Protein AF-A0A3D9V6S2-F1 (afdb_monomer)

Mean predicted aligned error: 14.48 Å

Radius of gyration: 25.33 Å; Cα contacts (8 Å, |Δi|>4): 480; chains: 1; bounding box: 61×70×67 Å

Structure (mmCIF, N/CA/C/O backbone):
data_AF-A0A3D9V6S2-F1
#
_entry.id   AF-A0A3D9V6S2-F1
#
loop_
_atom_site.group_PDB
_atom_site.id
_atom_site.type_symbol
_atom_site.label_atom_id
_atom_site.label_alt_id
_atom_site.label_comp_id
_atom_site.label_asym_id
_atom_site.label_entity_id
_atom_site.label_seq_id
_atom_site.pdbx_PDB_ins_code
_atom_site.Cartn_x
_atom_site.Cartn_y
_atom_site.Cartn_z
_atom_site.occupancy
_atom_site.B_iso_or_equiv
_atom_site.auth_seq_id
_atom_site.auth_comp_id
_atom_site.auth_asym_id
_atom_site.auth_atom_id
_atom_site.pdbx_PDB_model_num
ATOM 1 N N . MET A 1 1 ? 20.351 48.667 -25.498 1.00 40.91 1 MET A N 1
ATOM 2 C CA . MET A 1 1 ? 19.514 48.062 -24.443 1.00 40.91 1 MET A CA 1
ATOM 3 C C . MET A 1 1 ? 19.166 46.664 -24.910 1.00 40.91 1 MET A C 1
ATOM 5 O O . MET A 1 1 ? 18.334 46.510 -25.791 1.00 40.91 1 MET A O 1
ATOM 9 N N . THR A 1 2 ? 19.929 45.681 -24.447 1.00 40.50 2 THR A N 1
ATOM 10 C CA . THR A 1 2 ? 19.782 44.265 -24.793 1.00 40.50 2 THR A CA 1
ATOM 11 C C . THR A 1 2 ? 18.628 43.672 -23.998 1.00 40.50 2 THR A C 1
ATOM 13 O O . THR A 1 2 ? 18.647 43.686 -22.770 1.00 40.50 2 THR A O 1
ATOM 16 N N . THR A 1 3 ? 17.615 43.191 -24.709 1.00 39.09 3 THR A N 1
ATOM 17 C CA . THR A 1 3 ? 16.523 42.368 -24.186 1.00 39.09 3 THR A CA 1
ATOM 18 C C . THR A 1 3 ? 17.117 41.155 -23.460 1.00 39.09 3 THR A C 1
ATOM 20 O O . THR A 1 3 ? 18.031 40.538 -24.016 1.00 39.09 3 THR A O 1
ATOM 23 N N . PRO A 1 4 ? 16.661 40.793 -22.248 1.00 47.88 4 PRO A N 1
ATOM 24 C CA . PRO A 1 4 ? 17.108 39.553 -21.636 1.00 47.88 4 PRO A CA 1
ATOM 25 C C . PRO A 1 4 ? 16.594 38.391 -22.490 1.00 47.88 4 PRO A C 1
ATOM 27 O O . PRO A 1 4 ? 15.415 38.348 -22.848 1.00 47.88 4 PRO A O 1
ATOM 30 N N . LEU A 1 5 ? 17.503 37.488 -22.862 1.00 42.12 5 LEU A N 1
ATOM 31 C CA . LEU A 1 5 ? 17.148 36.191 -23.432 1.00 42.12 5 LEU A CA 1
ATOM 32 C C . LEU A 1 5 ? 16.149 35.505 -22.486 1.00 42.12 5 LEU A C 1
ATOM 34 O O . LEU A 1 5 ? 16.312 35.632 -21.268 1.00 42.12 5 LEU A O 1
ATOM 38 N N . PRO A 1 6 ? 15.125 34.805 -23.007 1.00 45.59 6 PRO A N 1
ATOM 39 C CA . PRO A 1 6 ? 14.277 33.985 -22.161 1.00 45.59 6 PRO A CA 1
ATOM 40 C C . PRO A 1 6 ? 15.172 33.001 -21.417 1.00 45.59 6 PRO A C 1
ATOM 42 O O . PRO A 1 6 ? 16.062 32.395 -22.019 1.00 45.59 6 PRO A O 1
ATOM 45 N N . ASP A 1 7 ? 14.941 32.905 -20.111 1.00 45.69 7 ASP A N 1
ATOM 46 C CA . ASP A 1 7 ? 15.487 31.867 -19.251 1.00 45.69 7 ASP A CA 1
ATOM 47 C C . ASP A 1 7 ? 15.343 30.548 -20.017 1.00 45.69 7 ASP A C 1
ATOM 49 O O . ASP A 1 7 ? 14.224 30.148 -20.359 1.00 45.69 7 ASP A O 1
ATOM 53 N N . LEU A 1 8 ? 16.469 29.962 -20.437 1.00 46.97 8 LEU A N 1
ATOM 54 C CA . LEU A 1 8 ? 16.479 28.655 -21.076 1.00 46.97 8 LEU A CA 1
ATOM 55 C C . LEU A 1 8 ? 15.864 27.737 -20.035 1.00 46.97 8 LEU A C 1
ATOM 57 O O . LEU A 1 8 ? 16.556 27.361 -19.093 1.00 46.97 8 LEU A O 1
ATOM 61 N N . ALA A 1 9 ? 14.565 27.445 -20.173 1.00 42.69 9 ALA A N 1
ATOM 62 C CA . ALA A 1 9 ? 13.876 26.441 -19.389 1.00 42.69 9 ALA A CA 1
ATOM 63 C C . ALA A 1 9 ? 14.806 25.239 -19.393 1.00 42.69 9 ALA A C 1
ATOM 65 O O . ALA A 1 9 ? 15.016 24.651 -20.456 1.00 42.69 9 ALA A O 1
ATOM 66 N N . ILE A 1 10 ? 15.469 24.996 -18.257 1.00 46.56 10 ILE A N 1
ATOM 67 C CA . ILE A 1 10 ? 16.498 23.972 -18.138 1.00 46.56 10 ILE A CA 1
ATOM 68 C C . ILE A 1 10 ? 15.832 22.721 -18.674 1.00 46.56 10 ILE A C 1
ATOM 70 O O . ILE A 1 10 ? 14.846 22.263 -18.090 1.00 46.56 10 ILE A O 1
ATOM 74 N N . ALA A 1 11 ? 16.282 22.262 -19.845 1.00 55.03 11 ALA A N 1
ATOM 75 C CA . ALA A 1 11 ? 15.719 21.095 -20.487 1.00 55.03 11 ALA A CA 1
ATOM 76 C C . ALA A 1 11 ? 15.867 19.982 -19.460 1.00 55.03 11 ALA A C 1
ATOM 78 O O . ALA A 1 11 ? 16.988 19.577 -19.140 1.00 55.03 11 ALA A O 1
ATOM 79 N N . ARG A 1 12 ? 14.750 19.594 -18.835 1.00 60.31 12 ARG A N 1
ATOM 80 C CA . ARG A 1 12 ? 14.787 18.556 -17.817 1.00 60.31 12 ARG A CA 1
ATOM 81 C C . ARG A 1 12 ? 15.358 17.318 -18.501 1.00 60.31 12 ARG A C 1
ATOM 83 O O . ARG A 1 12 ? 14.931 17.019 -19.621 1.00 60.31 12 ARG A O 1
ATOM 90 N N . PRO A 1 13 ? 16.351 16.650 -17.892 1.00 69.75 13 PRO A N 1
ATOM 91 C CA . PRO A 1 13 ? 16.865 15.417 -18.458 1.00 69.75 13 PRO A CA 1
ATOM 92 C C . PRO A 1 13 ? 15.691 14.462 -18.686 1.00 69.75 13 PRO A C 1
ATOM 94 O O . PRO A 1 13 ? 14.754 14.428 -17.886 1.00 69.75 13 PRO A O 1
ATOM 97 N N . ALA A 1 14 ? 15.722 13.743 -19.808 1.00 79.12 14 ALA A N 1
ATOM 98 C CA . ALA A 1 14 ? 14.671 12.790 -20.134 1.00 79.12 14 ALA A CA 1
ATOM 99 C C . ALA A 1 14 ? 14.532 11.765 -18.993 1.00 79.12 14 ALA A C 1
ATOM 101 O O . ALA A 1 14 ? 15.560 11.316 -18.468 1.00 79.12 14 ALA A O 1
ATOM 102 N N . PRO A 1 15 ? 13.299 11.402 -18.600 1.00 88.62 15 PRO A N 1
ATOM 103 C CA . PRO A 1 15 ? 13.088 10.466 -17.510 1.00 88.62 15 PRO A CA 1
ATOM 104 C C . PRO A 1 15 ? 13.639 9.087 -17.871 1.00 88.62 15 PRO A C 1
ATOM 106 O O . PRO A 1 15 ? 13.583 8.648 -19.023 1.00 88.62 15 PRO A O 1
ATOM 109 N N . VAL A 1 16 ? 14.140 8.371 -16.870 1.00 94.38 16 VAL A N 1
ATOM 110 C CA . VAL A 1 16 ? 14.474 6.955 -17.010 1.00 94.38 16 VAL A CA 1
ATOM 111 C C . VAL A 1 16 ? 13.179 6.154 -16.901 1.00 94.38 16 VAL A C 1
ATOM 113 O O . VAL A 1 16 ? 12.578 6.087 -15.835 1.00 94.38 16 VAL A O 1
ATOM 116 N N . LEU A 1 17 ? 12.740 5.553 -18.006 1.00 95.62 17 LEU A N 1
ATOM 117 C CA . LEU A 1 17 ? 11.491 4.792 -18.088 1.00 95.62 17 LEU A CA 1
ATOM 118 C C . LEU A 1 17 ? 11.787 3.296 -18.209 1.00 95.62 17 LEU A C 1
ATOM 120 O O . LEU A 1 17 ? 12.548 2.889 -19.091 1.00 95.62 17 LEU A O 1
ATOM 124 N N . ARG A 1 18 ? 11.218 2.475 -17.319 1.00 95.50 18 ARG A N 1
ATOM 125 C CA . ARG A 1 18 ? 11.476 1.024 -17.276 1.00 95.50 18 ARG A CA 1
ATOM 126 C C . ARG A 1 18 ? 10.226 0.226 -16.922 1.00 95.50 18 ARG A C 1
ATOM 128 O O . ARG A 1 18 ? 9.249 0.770 -16.404 1.00 95.50 18 ARG A O 1
ATOM 135 N N . VAL A 1 19 ? 10.293 -1.076 -17.183 1.00 96.25 19 VAL A N 1
ATOM 136 C CA . VAL A 1 19 ? 9.411 -2.077 -16.577 1.00 96.25 19 VAL A CA 1
ATOM 137 C C . VAL A 1 19 ? 10.262 -2.963 -15.674 1.00 96.25 19 VAL A C 1
ATOM 139 O O . VAL A 1 19 ? 11.372 -3.332 -16.057 1.00 96.25 19 VAL A O 1
ATOM 142 N N . ALA A 1 20 ? 9.771 -3.263 -14.476 1.00 96.12 20 ALA A N 1
ATOM 143 C CA . ALA A 1 20 ? 10.413 -4.190 -13.552 1.00 96.12 20 ALA A CA 1
ATOM 144 C C . ALA A 1 20 ? 9.697 -5.542 -13.533 1.00 96.12 20 ALA A C 1
ATOM 146 O O . ALA A 1 20 ? 8.494 -5.626 -13.782 1.00 96.12 20 ALA A O 1
ATOM 147 N N . GLU A 1 21 ? 10.446 -6.585 -13.177 1.00 96.75 21 GLU A N 1
ATOM 148 C CA . GLU A 1 21 ? 9.884 -7.889 -12.826 1.00 96.75 21 GLU A CA 1
ATOM 149 C C . GLU A 1 21 ? 8.845 -7.748 -11.694 1.00 96.75 21 GLU A C 1
ATOM 151 O O . GLU A 1 21 ? 9.027 -6.904 -10.804 1.00 96.75 21 GLU A O 1
ATOM 156 N N . PRO A 1 22 ? 7.767 -8.559 -11.693 1.00 97.62 22 PRO A N 1
ATOM 157 C CA . PRO A 1 22 ? 6.805 -8.576 -10.595 1.00 97.62 22 PRO A CA 1
ATOM 158 C C . PRO A 1 22 ? 7.530 -8.861 -9.280 1.00 97.62 22 PRO A C 1
ATOM 160 O O . PRO A 1 22 ? 8.434 -9.691 -9.238 1.00 97.62 22 PRO A O 1
ATOM 163 N N . SER A 1 23 ? 7.136 -8.196 -8.195 1.00 98.19 23 SER A N 1
ATOM 164 C CA . SER A 1 23 ? 7.831 -8.301 -6.909 1.00 98.19 23 SER A CA 1
ATOM 165 C C . SER A 1 23 ? 6.855 -8.401 -5.739 1.00 98.19 23 SER A C 1
ATOM 167 O O . SER A 1 23 ? 5.955 -7.567 -5.594 1.00 98.19 23 SER A O 1
ATOM 169 N N . LEU A 1 24 ? 7.064 -9.377 -4.851 1.00 98.69 24 LEU A N 1
ATOM 170 C CA . LEU A 1 24 ? 6.327 -9.507 -3.592 1.00 98.69 24 LEU A CA 1
ATOM 171 C C . LEU A 1 24 ? 6.579 -8.326 -2.647 1.00 98.69 24 LEU A C 1
ATOM 173 O O . LEU A 1 24 ? 5.669 -7.947 -1.912 1.00 98.69 24 LEU A O 1
ATOM 177 N N . ALA A 1 25 ? 7.749 -7.680 -2.731 1.00 97.62 25 ALA A N 1
ATOM 178 C CA . ALA A 1 25 ? 8.066 -6.467 -1.971 1.00 97.62 25 ALA A CA 1
ATOM 179 C C . ALA A 1 25 ? 7.096 -5.308 -2.262 1.00 97.62 25 ALA A C 1
ATOM 181 O O . ALA A 1 25 ? 6.778 -4.527 -1.370 1.00 97.62 25 ALA A O 1
ATOM 182 N N . ALA A 1 26 ? 6.586 -5.223 -3.495 1.00 97.12 26 ALA A N 1
ATOM 183 C CA . ALA A 1 26 ? 5.559 -4.256 -3.871 1.00 97.12 26 ALA A CA 1
ATOM 184 C C . ALA A 1 26 ? 4.141 -4.826 -3.720 1.00 97.12 26 ALA A C 1
ATOM 186 O O . ALA A 1 26 ? 3.222 -4.116 -3.307 1.00 97.12 26 ALA A O 1
ATOM 187 N N . THR A 1 27 ? 3.963 -6.106 -4.053 1.00 97.94 27 THR A N 1
ATOM 188 C CA . THR A 1 27 ? 2.650 -6.755 -4.145 1.00 97.94 27 THR A CA 1
ATOM 189 C C . THR A 1 27 ? 2.031 -6.987 -2.769 1.00 97.94 27 THR A C 1
ATOM 191 O O . THR A 1 27 ? 0.911 -6.542 -2.544 1.00 97.94 27 THR A O 1
ATOM 194 N N . VAL A 1 28 ? 2.752 -7.600 -1.821 1.00 98.31 28 VAL A N 1
ATOM 195 C CA . VAL A 1 28 ? 2.214 -7.942 -0.488 1.00 98.31 28 VAL A CA 1
ATOM 196 C C . VAL A 1 28 ? 1.687 -6.705 0.259 1.00 98.31 28 VAL A C 1
ATOM 198 O O . VAL A 1 28 ? 0.538 -6.729 0.708 1.00 98.31 28 VAL A O 1
ATOM 201 N N . PRO A 1 29 ? 2.433 -5.586 0.349 1.00 97.69 29 PRO A N 1
ATOM 202 C CA . PRO A 1 29 ? 1.930 -4.395 1.033 1.00 97.69 29 PRO A CA 1
ATOM 203 C C . PRO A 1 29 ? 0.813 -3.686 0.258 1.00 97.69 29 PRO A C 1
ATOM 205 O O . PRO A 1 29 ? -0.051 -3.051 0.856 1.00 97.69 29 PRO A O 1
ATOM 208 N N . THR A 1 30 ? 0.792 -3.807 -1.073 1.00 96.62 30 THR A N 1
ATOM 209 C CA . THR A 1 30 ? -0.321 -3.293 -1.885 1.00 96.62 30 THR A CA 1
ATOM 210 C C . THR A 1 30 ? -1.589 -4.110 -1.646 1.00 96.62 30 THR A C 1
ATOM 212 O O . THR A 1 30 ? -2.670 -3.541 -1.541 1.00 96.62 30 THR A O 1
ATOM 215 N N . THR A 1 31 ? -1.486 -5.429 -1.481 1.00 96.44 31 THR A N 1
ATOM 216 C CA . THR A 1 31 ? -2.629 -6.258 -1.085 1.00 96.44 31 THR A CA 1
ATOM 217 C C . THR A 1 31 ? -3.107 -5.915 0.323 1.00 96.44 31 THR A C 1
ATOM 219 O O . THR A 1 31 ? -4.311 -5.795 0.523 1.00 96.44 31 THR A O 1
ATOM 222 N N . MET A 1 32 ? -2.197 -5.675 1.275 1.00 96.50 32 MET A N 1
ATOM 223 C CA . MET A 1 32 ? -2.548 -5.166 2.609 1.00 96.50 32 MET A CA 1
ATOM 224 C C . MET A 1 32 ? -3.365 -3.866 2.524 1.00 96.50 32 MET A C 1
ATOM 226 O O . MET A 1 32 ? -4.401 -3.763 3.180 1.00 96.50 32 MET A O 1
ATOM 230 N N . LEU A 1 33 ? -2.965 -2.934 1.650 1.00 94.00 33 LEU A N 1
ATOM 231 C CA . LEU A 1 33 ? -3.682 -1.676 1.406 1.00 94.00 33 LEU A CA 1
ATOM 232 C C . LEU A 1 33 ? -5.102 -1.919 0.889 1.00 94.00 33 LEU A C 1
ATOM 234 O O . LEU A 1 33 ? -6.058 -1.334 1.395 1.00 94.00 33 LEU A O 1
ATOM 238 N N . LEU A 1 34 ? -5.245 -2.791 -0.108 1.00 90.38 34 LEU A N 1
ATOM 239 C CA . LEU A 1 34 ? -6.541 -3.101 -0.713 1.00 90.38 34 LEU A CA 1
ATOM 240 C C . LEU A 1 34 ? -7.470 -3.834 0.260 1.00 90.38 34 LEU A C 1
ATOM 242 O O . LEU A 1 34 ? -8.650 -3.509 0.335 1.00 90.38 34 LEU A O 1
ATOM 246 N N . VAL A 1 35 ? -6.941 -4.775 1.042 1.00 89.88 35 VAL A N 1
ATOM 247 C CA . VAL A 1 35 ? -7.693 -5.456 2.104 1.00 89.88 35 VAL A CA 1
ATOM 248 C C . VAL A 1 35 ? -8.207 -4.454 3.129 1.00 89.88 35 VAL A C 1
ATOM 250 O O . VAL A 1 35 ? -9.363 -4.531 3.534 1.00 89.88 35 VAL A O 1
ATOM 253 N N . ASP A 1 36 ? -7.382 -3.489 3.533 1.00 87.38 36 ASP A N 1
ATOM 254 C CA . ASP A 1 36 ? -7.800 -2.490 4.511 1.00 87.38 36 ASP A CA 1
ATOM 255 C C . ASP A 1 36 ? -8.907 -1.576 3.962 1.00 87.38 36 ASP A C 1
ATOM 257 O O . ASP A 1 36 ? -9.883 -1.267 4.646 1.00 87.38 36 ASP A O 1
ATOM 261 N N . TYR A 1 37 ? -8.817 -1.212 2.682 1.00 85.88 37 TYR A N 1
ATOM 262 C CA . TYR A 1 37 ? -9.889 -0.499 1.992 1.00 85.88 37 TYR A CA 1
ATOM 263 C C . TYR A 1 37 ? -11.183 -1.322 1.908 1.00 85.88 37 TYR A C 1
ATOM 265 O O . TYR A 1 37 ? -12.259 -0.770 2.148 1.00 85.88 37 TYR A O 1
ATOM 273 N N . ALA A 1 38 ? -11.101 -2.626 1.629 1.00 82.69 38 ALA A N 1
ATOM 274 C CA . ALA A 1 38 ? -12.259 -3.523 1.629 1.00 82.69 38 ALA A CA 1
ATOM 275 C C . ALA A 1 38 ? -12.914 -3.622 3.020 1.00 82.69 38 ALA A C 1
ATOM 277 O O . ALA A 1 38 ? -14.133 -3.498 3.145 1.00 82.69 38 ALA A O 1
ATOM 278 N N . LEU A 1 39 ? -12.114 -3.750 4.087 1.00 80.94 39 LEU A N 1
ATOM 279 C CA . LEU A 1 39 ? -12.594 -3.711 5.478 1.00 80.94 39 LEU A CA 1
ATOM 280 C C . LEU A 1 39 ? -13.265 -2.368 5.821 1.00 80.94 39 LEU A C 1
ATOM 282 O O . LEU A 1 39 ? -14.202 -2.323 6.617 1.00 80.94 39 LEU A O 1
ATOM 286 N N . GLY A 1 40 ? -12.815 -1.280 5.192 1.00 76.88 40 GLY A N 1
ATOM 287 C CA . GLY A 1 40 ? -13.422 0.050 5.253 1.00 76.88 40 GLY A CA 1
ATOM 288 C C . GLY A 1 40 ? -14.653 0.250 4.358 1.00 76.88 40 GLY A C 1
ATOM 289 O O . GLY A 1 40 ? -15.128 1.381 4.252 1.00 76.88 40 GLY A O 1
ATOM 290 N N . LEU A 1 41 ? -15.170 -0.810 3.721 1.00 74.12 41 LEU A N 1
ATOM 291 C CA . LEU A 1 41 ? -16.309 -0.789 2.790 1.00 74.12 41 LEU A CA 1
ATOM 292 C C . LEU A 1 41 ? -16.089 0.103 1.555 1.00 74.12 41 LEU A C 1
ATOM 294 O O . LEU A 1 41 ? -17.039 0.647 0.984 1.00 74.12 41 LEU A O 1
ATOM 298 N N . MET A 1 42 ? -14.835 0.266 1.136 1.00 72.38 42 MET A N 1
ATOM 299 C CA . MET A 1 42 ? -14.496 0.956 -0.106 1.00 72.38 42 MET A CA 1
ATOM 300 C C . MET A 1 42 ? -14.687 0.021 -1.305 1.00 72.38 42 MET A C 1
ATOM 302 O O . MET A 1 42 ? -14.511 -1.191 -1.207 1.00 72.38 42 MET A O 1
ATOM 306 N N . ALA A 1 43 ? -15.018 0.588 -2.467 1.00 72.00 43 ALA A N 1
ATOM 307 C CA . ALA A 1 43 ? -15.193 -0.190 -3.690 1.00 72.00 43 ALA A CA 1
ATOM 308 C C . ALA A 1 43 ? -13.870 -0.830 -4.135 1.00 72.00 43 ALA A C 1
ATOM 310 O O . ALA A 1 43 ? -12.876 -0.125 -4.321 1.00 72.00 43 ALA A O 1
ATOM 311 N N . MET A 1 44 ? -13.883 -2.149 -4.340 1.00 78.69 44 MET A N 1
ATOM 312 C CA . MET A 1 44 ? -12.697 -2.925 -4.698 1.00 78.69 44 MET A CA 1
ATOM 313 C C . MET A 1 44 ? -12.520 -3.130 -6.200 1.00 78.69 44 MET A C 1
ATOM 315 O O . MET A 1 44 ? -13.515 -3.256 -6.917 1.00 78.69 44 MET A O 1
ATOM 319 N N . PRO A 1 45 ? -11.265 -3.191 -6.696 1.00 73.25 45 PRO A N 1
ATOM 320 C CA . PRO A 1 45 ? -11.015 -3.443 -8.112 1.00 73.25 45 PRO A CA 1
ATOM 321 C C . PRO A 1 45 ? -11.449 -4.841 -8.555 1.00 73.25 45 PRO A C 1
ATOM 323 O O . PRO A 1 45 ? -11.801 -5.025 -9.720 1.00 73.25 45 PRO A O 1
ATOM 326 N N . THR A 1 46 ? -11.416 -5.816 -7.640 1.00 76.38 46 THR A N 1
ATOM 327 C CA . THR A 1 46 ? -11.829 -7.196 -7.902 1.00 76.38 46 THR A CA 1
ATOM 328 C C . THR A 1 46 ? -12.640 -7.762 -6.724 1.00 76.38 46 THR A C 1
ATOM 330 O O . THR A 1 46 ? -12.413 -7.367 -5.574 1.00 76.38 46 THR A O 1
ATOM 333 N N . PRO A 1 47 ? -13.607 -8.666 -6.976 1.00 77.25 47 PRO A N 1
ATOM 334 C CA . PRO A 1 47 ? -14.443 -9.253 -5.926 1.00 77.25 47 PRO A CA 1
ATOM 335 C C . PRO A 1 47 ? -13.666 -10.173 -4.973 1.00 77.25 47 PRO A C 1
ATOM 337 O O . PRO A 1 47 ? -14.071 -10.354 -3.829 1.00 77.25 47 PRO A O 1
ATOM 340 N N . GLU A 1 48 ? -12.540 -10.739 -5.403 1.00 84.62 48 GLU A N 1
ATOM 341 C CA . GLU A 1 48 ? -11.728 -11.644 -4.586 1.00 84.62 48 GLU A CA 1
ATOM 342 C C . GLU A 1 48 ? -11.089 -10.931 -3.392 1.00 84.62 48 GLU A C 1
ATOM 344 O O . GLU A 1 48 ? -10.961 -11.530 -2.330 1.00 84.62 48 GLU A O 1
ATOM 349 N N . LEU A 1 49 ? -10.730 -9.652 -3.534 1.00 83.25 49 LEU A N 1
ATOM 350 C CA . LEU A 1 49 ? -10.198 -8.844 -2.431 1.00 83.25 49 LEU A CA 1
ATOM 351 C C . LEU A 1 49 ? -11.267 -8.535 -1.380 1.00 83.25 49 LEU A C 1
ATOM 353 O O . LEU A 1 49 ? -10.980 -8.557 -0.184 1.00 83.25 49 LEU A O 1
ATOM 357 N N . GLN A 1 50 ? -12.506 -8.303 -1.822 1.00 83.44 50 GLN A N 1
ATOM 358 C CA . GLN A 1 50 ? -13.650 -8.165 -0.922 1.00 83.44 50 GLN A CA 1
ATOM 359 C C . GLN A 1 50 ? -13.899 -9.479 -0.171 1.00 83.44 50 GLN A C 1
ATOM 361 O O . GLN A 1 50 ? -14.015 -9.481 1.052 1.00 83.44 50 GLN A O 1
ATOM 366 N N . ALA A 1 51 ? -13.895 -10.6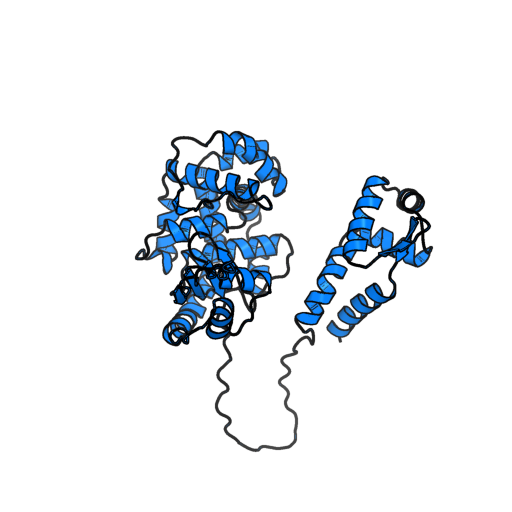04 -0.892 1.00 80.75 51 ALA A N 1
ATOM 367 C CA . ALA A 1 51 ? -14.043 -11.922 -0.289 1.00 80.75 51 ALA A CA 1
ATOM 368 C C . ALA A 1 51 ? -12.910 -12.223 0.706 1.00 80.75 51 ALA A C 1
ATOM 370 O O . ALA A 1 51 ? -13.187 -12.706 1.799 1.00 80.75 51 ALA A O 1
ATOM 371 N N . LEU A 1 52 ? -11.653 -11.904 0.378 1.00 88.31 52 LEU A N 1
ATOM 372 C CA . LEU A 1 52 ? -10.526 -12.047 1.302 1.00 88.31 52 LEU A CA 1
ATOM 373 C C . LEU A 1 52 ? -10.794 -11.288 2.606 1.00 88.31 52 LEU A C 1
ATOM 375 O O . LEU A 1 52 ? -10.709 -11.881 3.677 1.00 88.31 52 LEU A O 1
ATOM 379 N N . ALA A 1 53 ? -11.159 -10.007 2.520 1.00 86.50 53 ALA A N 1
ATOM 380 C CA . ALA A 1 53 ? -11.427 -9.177 3.691 1.00 86.50 53 ALA A CA 1
ATOM 381 C C . ALA A 1 53 ? -12.567 -9.727 4.568 1.00 86.50 53 ALA A C 1
ATOM 383 O O . ALA A 1 53 ? -12.447 -9.725 5.791 1.00 86.50 53 ALA A O 1
ATOM 384 N N . GLU A 1 54 ? -13.638 -10.245 3.961 1.00 84.56 54 GLU A N 1
ATOM 385 C CA . GLU A 1 54 ? -14.774 -10.854 4.672 1.00 84.56 54 GLU A CA 1
ATOM 386 C C . GLU A 1 54 ? -14.419 -12.165 5.387 1.00 84.56 54 GLU A C 1
ATOM 388 O O . GLU A 1 54 ? -15.032 -12.495 6.402 1.00 84.56 54 GLU A O 1
ATOM 393 N N . HIS A 1 55 ? -13.433 -12.908 4.876 1.00 87.38 55 HIS A N 1
ATOM 394 C CA . HIS A 1 55 ? -13.005 -14.191 5.439 1.00 87.38 55 HIS A CA 1
ATOM 395 C C . HIS A 1 55 ? -11.807 -14.073 6.392 1.00 87.38 55 HIS A C 1
ATOM 397 O O . HIS A 1 55 ? -11.433 -15.072 7.014 1.00 87.38 55 HIS A O 1
ATOM 403 N N . LEU A 1 56 ? -11.206 -12.886 6.541 1.00 85.12 56 LEU A N 1
ATOM 404 C CA . LEU A 1 56 ? -10.139 -12.689 7.518 1.00 85.12 56 LEU A CA 1
ATOM 405 C C . LEU A 1 56 ? -10.670 -12.915 8.945 1.00 85.12 56 LEU A C 1
ATOM 407 O O . LEU A 1 56 ? -11.700 -12.346 9.318 1.00 85.12 56 LEU A O 1
ATOM 411 N N . PRO A 1 57 ? -9.965 -13.698 9.786 1.00 87.44 57 PRO A N 1
ATOM 412 C CA . PRO A 1 57 ? -10.361 -13.883 11.174 1.00 87.44 57 PRO A CA 1
ATOM 413 C C . PRO A 1 57 ? -10.443 -12.542 11.911 1.00 87.44 57 PRO A C 1
ATOM 415 O O . PRO A 1 57 ? -9.486 -11.764 11.900 1.00 87.44 57 PRO A O 1
ATOM 418 N N . ALA A 1 58 ? -11.560 -12.297 12.602 1.00 85.25 58 ALA A N 1
ATOM 419 C CA . ALA A 1 58 ? -11.795 -11.044 13.326 1.00 85.25 58 ALA A CA 1
ATOM 420 C C . ALA A 1 58 ? -10.678 -10.721 14.336 1.00 85.25 58 ALA A C 1
ATOM 422 O O . ALA A 1 58 ? -10.284 -9.565 14.461 1.00 85.25 58 ALA A O 1
ATOM 423 N N . GLU A 1 59 ? -10.121 -11.748 14.986 1.00 88.81 59 GLU A N 1
ATOM 424 C CA . GLU A 1 59 ? -8.968 -11.627 15.885 1.00 88.81 59 GLU A CA 1
ATOM 425 C C . GLU A 1 59 ? -7.746 -11.035 15.166 1.00 88.81 59 GLU A C 1
ATOM 427 O O . GLU A 1 59 ? -7.162 -10.074 15.649 1.00 88.81 59 GLU A O 1
ATOM 432 N N . ILE A 1 60 ? -7.401 -11.526 13.970 1.00 91.12 60 ILE A N 1
ATOM 433 C CA . ILE A 1 60 ? -6.264 -11.005 13.192 1.00 91.12 60 ILE A CA 1
ATOM 434 C C . ILE A 1 60 ? -6.525 -9.557 12.761 1.00 91.12 60 ILE A C 1
ATOM 436 O O . ILE A 1 60 ? -5.620 -8.720 12.798 1.00 91.12 60 ILE A O 1
ATOM 440 N N . VAL A 1 61 ? -7.761 -9.228 12.374 1.00 88.31 61 VAL A N 1
ATOM 441 C CA . VAL A 1 61 ? -8.144 -7.857 12.002 1.00 88.31 61 VAL A CA 1
ATOM 442 C C . VAL A 1 61 ? -7.995 -6.902 13.193 1.00 88.31 61 VAL A C 1
ATOM 444 O O . VAL A 1 61 ? -7.440 -5.810 13.043 1.00 88.31 61 VAL A O 1
ATOM 447 N N . GLU A 1 62 ? -8.453 -7.302 14.378 1.00 88.56 62 GLU A N 1
ATOM 448 C CA . GLU A 1 62 ? -8.376 -6.496 15.600 1.00 88.56 62 GLU A CA 1
ATOM 449 C C . GLU A 1 62 ? -6.941 -6.371 16.134 1.00 88.56 62 GLU A C 1
ATOM 451 O O . GLU A 1 62 ? -6.490 -5.269 16.465 1.00 88.56 62 GLU A O 1
ATOM 456 N N . GLU A 1 63 ? -6.194 -7.473 16.189 1.00 91.56 63 GLU A N 1
ATOM 457 C CA . GLU A 1 63 ? -4.802 -7.492 16.640 1.00 91.56 63 GLU A CA 1
ATOM 458 C C . GLU A 1 63 ? -3.902 -6.655 15.732 1.00 91.56 63 GLU A C 1
ATOM 460 O O . GLU A 1 63 ? -3.082 -5.881 16.217 1.00 91.56 63 GLU A O 1
ATOM 465 N N . SER A 1 64 ? -4.087 -6.738 14.414 1.00 93.69 64 SER A N 1
ATOM 466 C CA . SER A 1 64 ? -3.243 -6.027 13.449 1.00 93.69 64 SER A CA 1
ATOM 467 C C . SER A 1 64 ? -3.544 -4.532 13.322 1.00 93.69 64 SER A C 1
ATOM 469 O O . SER A 1 64 ? -2.842 -3.831 12.595 1.00 93.69 64 SER A O 1
ATOM 471 N N . TRP A 1 65 ? -4.572 -4.003 13.990 1.00 92.62 65 TRP A N 1
ATOM 472 C CA . TRP A 1 65 ? -5.017 -2.620 13.783 1.00 92.62 65 TRP A CA 1
ATOM 473 C C . TRP A 1 65 ? -3.929 -1.561 14.070 1.00 92.62 65 TRP A C 1
ATOM 475 O O . TRP A 1 65 ? -3.735 -0.689 13.220 1.00 92.62 65 TRP A O 1
ATOM 485 N N . PRO A 1 66 ? -3.137 -1.634 15.162 1.00 94.44 66 PRO A N 1
ATOM 486 C CA . PRO A 1 66 ? -2.025 -0.708 15.380 1.00 94.44 66 PRO A CA 1
ATOM 487 C C . PRO A 1 66 ? -0.944 -0.813 14.305 1.00 94.44 66 PRO A C 1
ATOM 489 O O . PRO A 1 66 ? -0.404 0.208 13.881 1.00 94.44 66 PRO A O 1
ATOM 492 N N . VAL A 1 67 ? -0.665 -2.030 13.821 1.00 95.81 67 VAL A N 1
ATOM 493 C CA . VAL A 1 67 ? 0.276 -2.261 12.716 1.00 95.81 67 VAL A CA 1
ATOM 494 C C . VAL A 1 67 ? -0.242 -1.607 11.439 1.00 95.81 67 VAL A C 1
ATOM 496 O O . VAL A 1 67 ? 0.491 -0.852 10.809 1.00 95.81 67 VAL A O 1
ATOM 499 N N . ARG A 1 68 ? -1.511 -1.831 11.072 1.00 94.31 68 ARG A N 1
ATOM 500 C CA . ARG A 1 68 ? -2.142 -1.211 9.893 1.00 94.31 68 ARG A CA 1
ATOM 501 C C . ARG A 1 68 ? -2.123 0.316 9.965 1.00 94.31 68 ARG A C 1
ATOM 503 O O . ARG A 1 68 ? -1.801 0.955 8.964 1.00 94.31 68 ARG A O 1
ATOM 510 N N . ALA A 1 69 ? -2.380 0.885 11.145 1.00 93.69 69 ALA A N 1
ATOM 511 C CA . ALA A 1 69 ? -2.325 2.326 11.374 1.00 93.69 69 ALA A CA 1
ATOM 512 C C . ALA A 1 69 ? -0.905 2.883 11.202 1.00 93.69 69 ALA A C 1
ATOM 514 O O . ALA A 1 69 ? -0.700 3.820 10.434 1.00 93.69 69 ALA A O 1
ATOM 515 N N . ALA A 1 70 ? 0.093 2.280 11.855 1.00 93.75 70 ALA A N 1
ATOM 516 C CA . ALA A 1 70 ? 1.480 2.719 11.729 1.00 93.75 70 ALA A CA 1
ATOM 517 C C . ALA A 1 70 ? 2.044 2.490 10.320 1.00 93.75 70 ALA A C 1
ATOM 519 O O . ALA A 1 70 ? 2.881 3.261 9.866 1.00 93.75 70 ALA A O 1
ATOM 520 N N . MET A 1 71 ? 1.579 1.463 9.605 1.00 95.19 71 MET A N 1
ATOM 521 C CA . MET A 1 71 ? 2.027 1.169 8.244 1.00 95.19 71 MET A CA 1
ATOM 522 C C . MET A 1 71 ? 1.249 1.924 7.154 1.00 95.19 71 MET A C 1
ATOM 524 O O . MET A 1 71 ? 1.493 1.692 5.967 1.00 95.19 71 MET A O 1
ATOM 528 N N . ALA A 1 72 ? 0.311 2.802 7.521 1.00 89.94 72 ALA A N 1
ATOM 529 C CA . ALA A 1 72 ? -0.581 3.504 6.599 1.00 89.94 72 ALA A CA 1
ATOM 530 C C . ALA A 1 72 ? -1.228 2.556 5.565 1.00 89.94 72 ALA A C 1
ATOM 532 O O . ALA A 1 72 ? -1.001 2.677 4.355 1.00 89.94 72 ALA A O 1
ATOM 533 N N . HIS A 1 73 ? -1.971 1.563 6.066 1.00 89.56 73 HIS A N 1
ATOM 534 C CA . HIS A 1 73 ? -2.585 0.468 5.303 1.00 89.56 73 HIS A CA 1
ATOM 535 C C . HIS A 1 73 ? -1.579 -0.469 4.590 1.00 89.56 73 HIS A C 1
ATOM 537 O O . HIS A 1 73 ? -1.995 -1.391 3.909 1.00 89.56 73 HIS A O 1
ATOM 543 N N . GLY A 1 74 ? -0.262 -0.268 4.712 1.00 93.50 74 GLY A N 1
ATOM 544 C CA . GLY A 1 74 ? 0.765 -1.019 3.972 1.00 93.50 74 GLY A CA 1
ATOM 545 C C . GLY A 1 74 ? 1.633 -0.146 3.064 1.00 93.50 74 GLY A C 1
ATOM 546 O O . GLY A 1 74 ? 2.673 -0.603 2.595 1.00 93.50 74 GLY A O 1
ATOM 547 N N . THR A 1 75 ? 1.280 1.128 2.869 1.00 92.56 75 THR A N 1
ATOM 548 C CA . THR A 1 75 ? 2.085 2.078 2.079 1.00 92.56 75 THR A CA 1
ATOM 549 C C . THR A 1 75 ? 3.504 2.206 2.633 1.00 92.56 75 THR A C 1
ATOM 551 O O . THR A 1 75 ? 4.470 2.111 1.885 1.00 92.56 75 THR A O 1
ATOM 554 N N . VAL A 1 76 ? 3.637 2.322 3.956 1.00 94.31 76 VAL A N 1
ATOM 555 C CA . VAL A 1 76 ? 4.942 2.431 4.622 1.00 94.31 76 VAL A CA 1
ATOM 556 C C . VAL A 1 76 ? 5.751 1.147 4.457 1.00 94.31 76 VAL A C 1
ATOM 558 O O . VAL A 1 76 ? 6.943 1.199 4.172 1.00 94.31 76 VAL A O 1
ATOM 561 N N . LEU A 1 77 ? 5.106 -0.013 4.611 1.00 96.81 77 LEU A N 1
ATOM 562 C CA . LEU A 1 77 ? 5.769 -1.303 4.433 1.00 96.81 77 LEU A CA 1
ATOM 563 C C . LEU A 1 77 ? 6.278 -1.466 2.996 1.00 96.81 77 LEU A C 1
ATOM 565 O O . LEU A 1 77 ? 7.368 -1.994 2.798 1.00 96.81 77 LEU A O 1
ATOM 569 N N . ARG A 1 78 ? 5.520 -0.983 2.006 1.00 95.56 78 ARG A N 1
ATOM 570 C CA . ARG A 1 78 ? 5.952 -0.959 0.606 1.00 95.56 78 ARG A CA 1
ATOM 571 C C . ARG A 1 78 ? 7.237 -0.163 0.435 1.00 95.56 78 ARG A C 1
ATOM 573 O O . ARG A 1 78 ? 8.185 -0.688 -0.137 1.00 95.56 78 ARG A O 1
ATOM 580 N N . ASP A 1 79 ? 7.287 1.053 0.969 1.00 93.19 79 ASP A N 1
ATOM 581 C CA . ASP A 1 79 ? 8.476 1.904 0.868 1.00 93.19 79 ASP A CA 1
ATOM 582 C C . ASP A 1 79 ? 9.683 1.241 1.555 1.00 93.19 79 ASP A C 1
ATOM 584 O O . ASP A 1 79 ? 10.770 1.172 0.983 1.00 93.19 79 ASP A O 1
ATOM 588 N N . VAL A 1 80 ? 9.483 0.657 2.744 1.00 95.44 80 VAL A N 1
ATOM 589 C CA . VAL A 1 80 ? 10.529 -0.091 3.461 1.00 95.44 80 VAL A CA 1
ATOM 590 C C . VAL A 1 80 ? 11.052 -1.253 2.619 1.00 95.44 80 VAL A C 1
ATOM 592 O O . VAL A 1 80 ? 12.261 -1.392 2.459 1.00 95.44 80 VAL A O 1
ATOM 595 N N . LEU A 1 81 ? 10.168 -2.087 2.067 1.00 96.81 81 LEU A N 1
ATOM 596 C CA . LEU A 1 81 ? 10.574 -3.259 1.294 1.00 96.81 81 LEU A CA 1
ATOM 597 C C . LEU A 1 81 ? 11.263 -2.883 -0.017 1.00 96.81 81 LEU A C 1
ATOM 599 O O . LEU A 1 81 ? 12.253 -3.514 -0.374 1.00 96.81 81 LEU A O 1
ATOM 603 N N . MET A 1 82 ? 10.789 -1.850 -0.711 1.00 94.12 82 MET A N 1
ATOM 604 C CA . MET A 1 82 ? 11.395 -1.408 -1.969 1.00 94.12 82 MET A CA 1
ATOM 605 C C . MET A 1 82 ? 12.791 -0.793 -1.785 1.00 94.12 82 MET A C 1
ATOM 607 O O . MET A 1 82 ? 13.576 -0.812 -2.731 1.00 94.12 82 MET A O 1
ATOM 611 N N . HIS A 1 83 ? 13.117 -0.288 -0.589 1.00 93.31 83 HIS A N 1
ATOM 612 C CA . HIS A 1 83 ? 14.426 0.300 -0.288 1.00 93.31 83 HIS A CA 1
ATOM 613 C C . HIS A 1 83 ? 15.387 -0.635 0.459 1.00 93.31 83 HIS A C 1
ATOM 615 O O . HIS A 1 83 ? 16.590 -0.594 0.204 1.00 93.31 83 HIS A O 1
ATOM 621 N N . HIS A 1 84 ? 14.885 -1.463 1.378 1.00 95.62 84 HIS A N 1
ATOM 622 C CA . HIS A 1 84 ? 15.728 -2.260 2.282 1.00 95.62 84 HIS A CA 1
ATOM 623 C C . HIS A 1 84 ? 15.829 -3.734 1.906 1.00 95.62 84 HIS A C 1
ATOM 625 O O . HIS A 1 84 ? 16.769 -4.396 2.349 1.00 95.62 84 HIS A O 1
ATOM 631 N N . LEU A 1 85 ? 14.910 -4.268 1.092 1.00 97.06 85 LEU A N 1
ATOM 632 C CA . LEU A 1 85 ? 15.079 -5.618 0.564 1.00 97.06 85 LEU A CA 1
ATOM 633 C C . LEU A 1 85 ? 16.155 -5.583 -0.536 1.00 97.06 85 LEU A C 1
ATOM 635 O O . LEU A 1 85 ? 15.999 -4.843 -1.509 1.00 97.06 85 LEU A O 1
ATOM 639 N N . PRO A 1 86 ? 17.255 -6.352 -0.423 1.00 96.31 86 PRO A N 1
ATOM 640 C CA . PRO A 1 86 ? 18.300 -6.323 -1.440 1.00 96.31 86 PRO A CA 1
ATOM 641 C C . PRO A 1 86 ? 17.754 -6.743 -2.808 1.00 96.31 86 PRO A C 1
ATOM 643 O O . PRO A 1 86 ? 17.073 -7.758 -2.902 1.00 96.31 86 PRO A O 1
ATOM 646 N N . ALA A 1 87 ? 18.125 -6.039 -3.881 1.00 92.00 87 ALA A N 1
ATOM 647 C CA . ALA A 1 87 ? 17.560 -6.255 -5.222 1.00 92.00 87 ALA A CA 1
ATOM 648 C C . ALA A 1 87 ? 17.671 -7.704 -5.756 1.00 92.00 87 ALA A C 1
ATOM 650 O O . ALA A 1 87 ? 16.865 -8.125 -6.579 1.00 92.00 87 ALA A O 1
ATOM 651 N N . GLY A 1 88 ? 18.671 -8.472 -5.304 1.00 95.25 88 GLY A N 1
ATOM 652 C CA . GLY A 1 88 ? 18.855 -9.888 -5.657 1.00 95.25 88 GLY A CA 1
ATOM 653 C C . GLY A 1 88 ? 18.260 -10.883 -4.655 1.00 95.25 88 GLY A C 1
ATOM 654 O O . GLY A 1 88 ? 18.519 -12.080 -4.762 1.00 95.25 88 GLY A O 1
ATOM 655 N N . HIS A 1 89 ? 17.531 -10.414 -3.642 1.00 98.31 89 HIS A N 1
ATOM 656 C CA . HIS A 1 89 ? 16.999 -11.263 -2.585 1.00 98.31 89 HIS A CA 1
ATOM 657 C C . HIS A 1 89 ? 15.824 -12.115 -3.103 1.00 98.31 89 HIS A C 1
ATOM 659 O O . HIS A 1 89 ? 14.910 -11.576 -3.736 1.00 98.31 89 HIS A O 1
ATOM 665 N N . PRO A 1 90 ? 15.774 -13.427 -2.797 1.00 98.19 90 PRO A N 1
ATOM 666 C CA . PRO A 1 90 ? 14.710 -14.315 -3.280 1.00 98.19 90 PRO A CA 1
ATOM 667 C C . PRO A 1 90 ? 13.311 -13.912 -2.795 1.00 98.19 90 PRO A C 1
ATOM 669 O O . PRO A 1 90 ? 12.325 -14.195 -3.466 1.00 98.19 90 PRO A O 1
ATOM 672 N N . GLY A 1 91 ? 13.218 -13.162 -1.693 1.00 98.25 91 GLY A N 1
ATOM 673 C CA . GLY A 1 91 ? 11.964 -12.596 -1.179 1.00 98.25 91 GLY A CA 1
ATOM 674 C C . GLY A 1 91 ? 11.218 -11.668 -2.149 1.00 98.25 91 GLY A C 1
ATOM 675 O O . GLY A 1 91 ? 10.046 -11.389 -1.933 1.00 98.25 91 GLY A O 1
ATOM 676 N N . HIS A 1 92 ? 11.837 -11.217 -3.244 1.00 98.06 92 HIS A N 1
ATOM 677 C CA . HIS A 1 92 ? 11.088 -10.566 -4.321 1.00 98.06 92 HIS A CA 1
ATOM 678 C C . HIS A 1 92 ? 10.135 -11.527 -5.052 1.00 98.06 92 HIS A C 1
ATOM 680 O O . HIS A 1 92 ? 9.157 -11.069 -5.630 1.00 98.06 92 HIS A O 1
ATOM 686 N N . GLN A 1 93 ? 10.393 -12.836 -5.036 1.00 97.56 93 GLN A N 1
ATOM 687 C CA . GLN A 1 93 ? 9.631 -13.842 -5.787 1.00 97.56 93 GLN A CA 1
ATOM 688 C C . GLN A 1 93 ? 8.993 -14.907 -4.889 1.00 97.56 93 GLN A C 1
ATOM 690 O O . GLN A 1 93 ? 7.925 -15.421 -5.217 1.00 97.56 93 GLN A O 1
ATOM 695 N N . GLU A 1 94 ? 9.630 -15.212 -3.757 1.00 98.12 94 GLU A N 1
ATOM 696 C CA . GLU A 1 94 ? 9.260 -16.314 -2.872 1.00 98.12 94 GLU A CA 1
ATOM 697 C C . GLU A 1 94 ? 8.778 -15.806 -1.511 1.00 98.12 94 GLU A C 1
ATOM 699 O O . GLU A 1 94 ? 9.511 -15.149 -0.764 1.00 98.12 94 GLU A O 1
ATOM 704 N N . TRP A 1 95 ? 7.538 -16.154 -1.154 1.00 98.56 95 TRP A N 1
ATOM 705 C CA . TRP A 1 95 ? 6.929 -15.713 0.103 1.00 98.56 95 TRP A CA 1
ATOM 706 C C . TRP A 1 95 ? 7.693 -16.194 1.330 1.00 98.56 95 TRP A C 1
ATOM 708 O O . TRP A 1 95 ? 7.908 -15.422 2.259 1.00 98.56 95 TRP A O 1
ATOM 718 N N . THR A 1 96 ? 8.153 -17.446 1.333 1.00 98.50 96 THR A N 1
ATOM 719 C CA . THR A 1 96 ? 8.893 -18.002 2.471 1.00 98.50 96 THR A CA 1
ATOM 720 C C . THR A 1 96 ? 10.148 -17.189 2.786 1.00 98.50 96 THR A C 1
ATOM 722 O O . THR A 1 96 ? 10.452 -16.971 3.960 1.00 98.50 96 THR A O 1
ATOM 725 N N . ASP A 1 97 ? 10.853 -16.702 1.764 1.00 98.75 97 ASP A N 1
ATOM 726 C CA . ASP A 1 97 ? 12.054 -15.890 1.944 1.00 98.75 97 ASP A CA 1
ATOM 727 C C . ASP A 1 97 ? 11.728 -14.447 2.336 1.00 98.75 97 ASP A C 1
ATOM 729 O O . ASP A 1 97 ? 12.413 -13.887 3.192 1.00 98.75 97 ASP A O 1
ATOM 733 N N . LEU A 1 98 ? 10.662 -13.853 1.785 1.00 98.75 98 LEU A N 1
ATOM 734 C CA . LEU A 1 98 ? 10.196 -12.529 2.213 1.00 98.75 98 LEU A CA 1
ATOM 735 C C . LEU A 1 98 ? 9.752 -12.537 3.678 1.00 98.75 98 LEU A C 1
ATOM 737 O O . LEU A 1 98 ? 10.181 -11.702 4.472 1.00 98.75 98 LEU A O 1
ATOM 741 N N . ARG A 1 99 ? 8.926 -13.518 4.049 1.00 98.62 99 ARG A N 1
ATOM 742 C CA . ARG A 1 99 ? 8.441 -13.721 5.413 1.00 98.62 99 ARG A CA 1
ATOM 743 C C . ARG A 1 99 ? 9.596 -13.934 6.388 1.00 98.62 99 ARG A C 1
ATOM 745 O O . ARG A 1 99 ? 9.581 -13.363 7.476 1.00 98.62 99 ARG A O 1
ATOM 752 N N . ARG A 1 100 ? 10.599 -14.742 6.013 1.00 98.69 100 ARG A N 1
ATOM 753 C CA . ARG A 1 100 ? 11.803 -14.952 6.835 1.00 98.69 100 ARG A CA 1
ATOM 754 C C . ARG A 1 100 ? 12.552 -13.640 7.045 1.00 98.69 100 ARG A C 1
ATOM 756 O O . ARG A 1 100 ? 12.845 -13.302 8.184 1.00 98.69 100 ARG A O 1
ATOM 763 N N . TRP A 1 101 ? 12.790 -12.887 5.975 1.00 98.50 101 TRP A N 1
ATOM 764 C CA . TRP A 1 101 ? 13.494 -11.609 6.052 1.00 98.50 101 TRP A CA 1
ATOM 765 C C . TRP A 1 101 ? 12.775 -10.600 6.965 1.00 98.50 101 TRP A C 1
ATOM 767 O O . TRP A 1 101 ? 13.411 -9.962 7.800 1.00 98.50 101 TRP A O 1
ATOM 777 N N . LEU A 1 102 ? 11.440 -10.517 6.884 1.00 98.31 102 LEU A N 1
ATOM 778 C CA . LEU A 1 102 ? 10.616 -9.708 7.794 1.00 98.31 102 LEU A CA 1
ATOM 779 C C . LEU A 1 102 ? 10.722 -10.174 9.258 1.00 98.31 102 LEU A C 1
ATOM 781 O O . LEU A 1 102 ? 10.769 -9.355 10.175 1.00 98.31 102 LEU A O 1
ATOM 785 N N . ALA A 1 103 ? 10.758 -11.488 9.493 1.00 98.38 103 ALA A N 1
ATOM 786 C CA . ALA A 1 103 ? 10.892 -12.057 10.834 1.00 98.38 103 ALA A CA 1
ATOM 787 C C . ALA A 1 103 ? 12.273 -11.803 11.461 1.00 98.38 103 ALA A C 1
ATOM 789 O O . ALA A 1 103 ? 12.383 -11.727 12.686 1.00 98.38 103 ALA A O 1
ATOM 790 N N . GLU A 1 104 ? 13.303 -11.657 10.628 1.00 97.69 104 GLU A N 1
ATOM 791 C CA . GLU A 1 104 ? 14.694 -11.415 11.020 1.00 97.69 104 GLU A CA 1
ATOM 792 C C . GLU A 1 104 ? 15.024 -9.928 11.237 1.00 97.69 104 GLU A C 1
ATOM 794 O O . GLU A 1 104 ? 16.153 -9.597 11.605 1.00 97.69 104 GLU A O 1
ATOM 799 N N . TRP A 1 105 ? 14.055 -9.021 11.069 1.00 97.94 105 TRP A N 1
ATOM 800 C CA . TRP A 1 105 ? 14.221 -7.618 11.446 1.00 97.94 105 TRP A CA 1
ATOM 801 C C . TRP A 1 105 ? 14.657 -7.484 12.904 1.00 97.94 105 TRP A C 1
ATOM 803 O O . TRP A 1 105 ? 14.001 -7.995 13.817 1.00 97.94 105 TRP A O 1
ATOM 813 N N . SER A 1 106 ? 15.741 -6.737 13.130 1.00 97.88 106 SER A N 1
ATOM 814 C CA . SER A 1 106 ? 16.182 -6.440 14.488 1.00 97.88 106 SER A CA 1
ATOM 815 C C . SER A 1 106 ? 15.159 -5.568 15.217 1.00 97.88 106 SER A C 1
ATOM 817 O O . SER A 1 106 ? 14.351 -4.856 14.603 1.00 97.88 106 SER A O 1
ATOM 819 N N . ASP A 1 107 ? 15.202 -5.602 16.547 1.00 98.25 107 ASP A N 1
ATOM 820 C CA . ASP A 1 107 ? 14.360 -4.747 17.383 1.00 98.25 107 ASP A CA 1
ATOM 821 C C . ASP A 1 107 ? 14.645 -3.262 17.085 1.00 98.25 107 ASP A C 1
ATOM 823 O O . ASP A 1 107 ? 13.716 -2.463 16.964 1.00 98.25 107 ASP A O 1
ATOM 827 N N . GLU A 1 108 ? 15.909 -2.906 16.832 1.00 98.06 108 GLU A N 1
ATOM 828 C CA . GLU A 1 108 ? 16.305 -1.540 16.496 1.00 98.06 108 GLU A CA 1
ATOM 829 C C . GLU A 1 108 ? 15.782 -1.078 15.138 1.00 98.06 108 GLU A C 1
ATOM 831 O O . GLU A 1 108 ? 15.302 0.051 15.012 1.00 98.06 108 GLU A O 1
ATOM 836 N N . PHE A 1 109 ? 15.853 -1.937 14.119 1.00 97.75 109 PHE A N 1
ATOM 837 C CA . PHE A 1 109 ? 15.300 -1.614 12.808 1.00 97.75 109 PHE A CA 1
ATOM 838 C C . PHE A 1 109 ? 13.776 -1.486 12.876 1.00 97.75 109 PHE A C 1
ATOM 840 O O . PHE A 1 109 ? 13.206 -0.543 12.331 1.00 97.75 109 PHE A O 1
ATOM 847 N N . THR A 1 110 ? 13.122 -2.366 13.640 1.00 97.94 110 THR A N 1
ATOM 848 C CA . THR A 1 110 ? 11.670 -2.327 13.854 1.00 97.94 110 THR A CA 1
ATOM 849 C C . THR A 1 110 ? 11.232 -1.001 14.486 1.00 97.94 110 THR A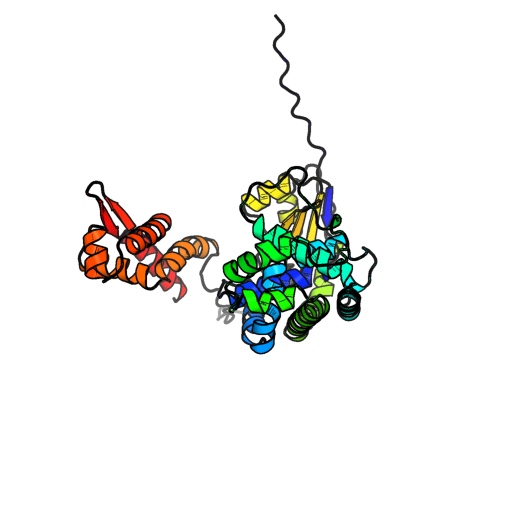 C 1
ATOM 851 O O . THR A 1 110 ? 10.285 -0.380 14.006 1.00 97.94 110 THR A O 1
ATOM 854 N N . HIS A 1 111 ? 11.946 -0.502 15.503 1.00 97.69 111 HIS A N 1
ATOM 855 C CA . HIS A 1 111 ? 11.671 0.826 16.066 1.00 97.69 111 HIS A CA 1
ATOM 856 C C . HIS A 1 111 ? 11.820 1.952 15.034 1.00 97.69 111 HIS A C 1
ATOM 858 O O . HIS A 1 111 ? 11.017 2.888 15.037 1.00 97.69 111 HIS A O 1
ATOM 864 N N . GLY A 1 112 ? 12.830 1.871 14.162 1.00 97.38 112 GLY A N 1
ATOM 865 C CA . GLY A 1 112 ? 13.020 2.814 13.059 1.00 97.38 112 GLY A CA 1
ATOM 866 C C . GLY A 1 112 ? 11.828 2.820 12.099 1.00 97.38 112 GLY A C 1
ATOM 867 O O . GLY A 1 112 ? 11.288 3.882 11.794 1.00 97.38 112 GLY A O 1
ATOM 868 N N . VAL A 1 113 ? 11.357 1.635 11.699 1.00 97.25 113 VAL A N 1
ATOM 869 C CA . VAL A 1 113 ? 10.186 1.456 10.823 1.00 97.25 113 VAL A CA 1
ATOM 870 C C . VAL A 1 113 ? 8.905 2.004 11.463 1.00 97.25 113 VAL A C 1
ATOM 872 O O . VAL A 1 113 ? 8.149 2.720 10.808 1.00 97.25 113 VAL A O 1
ATOM 875 N N . ILE A 1 114 ? 8.669 1.739 12.752 1.00 97.00 114 ILE A N 1
ATOM 876 C CA . ILE A 1 114 ? 7.519 2.294 13.487 1.00 97.00 114 ILE A CA 1
ATOM 877 C C . ILE A 1 114 ? 7.591 3.825 13.536 1.00 97.00 114 ILE A C 1
ATOM 879 O O . ILE A 1 114 ? 6.587 4.500 13.303 1.00 97.00 114 ILE A O 1
ATOM 883 N N . ALA A 1 115 ? 8.771 4.384 13.824 1.00 96.00 115 ALA A N 1
ATOM 884 C CA . ALA A 1 115 ? 8.968 5.829 13.875 1.00 96.00 115 ALA A CA 1
ATOM 885 C C . ALA A 1 115 ? 8.712 6.499 12.530 1.00 96.00 115 ALA A C 1
ATOM 887 O O . ALA A 1 115 ? 8.017 7.514 12.475 1.00 96.00 115 ALA A O 1
ATOM 888 N N . TRP A 1 116 ? 9.219 5.893 11.462 1.00 95.19 116 TRP A N 1
ATOM 889 C CA . TRP A 1 116 ? 8.964 6.324 10.100 1.00 95.19 116 TRP A CA 1
ATOM 890 C C . TRP A 1 116 ? 7.473 6.295 9.755 1.00 95.19 116 TRP A C 1
ATOM 892 O O . TRP A 1 116 ? 6.940 7.272 9.235 1.00 95.19 116 TRP A O 1
ATOM 902 N N . GLY A 1 117 ? 6.779 5.212 10.105 1.00 95.00 117 GLY A N 1
ATOM 903 C CA . GLY A 1 117 ? 5.353 5.060 9.840 1.00 95.00 117 GLY A CA 1
ATOM 904 C C . GLY A 1 117 ? 4.473 6.083 10.562 1.00 95.00 117 GLY A C 1
ATOM 905 O O . GLY A 1 117 ? 3.635 6.736 9.939 1.00 95.00 117 GLY A O 1
ATOM 906 N N . VAL A 1 118 ? 4.710 6.294 11.862 1.00 94.75 118 VAL A N 1
ATOM 907 C CA . VAL A 1 118 ? 3.999 7.320 12.647 1.00 94.75 118 VAL A CA 1
ATOM 908 C C . VAL A 1 118 ? 4.230 8.713 12.061 1.00 94.75 118 VAL A C 1
ATOM 910 O O . VAL A 1 118 ? 3.275 9.465 11.869 1.00 94.75 118 VAL A O 1
ATOM 913 N N . ASP A 1 119 ? 5.474 9.051 11.722 1.00 92.06 119 ASP A N 1
ATOM 914 C CA . ASP A 1 119 ? 5.801 10.338 11.107 1.00 92.06 119 ASP A CA 1
ATOM 915 C C . ASP A 1 119 ? 5.145 10.510 9.723 1.00 92.06 119 ASP A C 1
ATOM 917 O O . ASP A 1 119 ? 4.573 11.565 9.435 1.00 92.06 119 ASP A O 1
ATOM 921 N N . ALA A 1 120 ? 5.145 9.465 8.889 1.00 89.94 120 ALA A N 1
ATOM 922 C CA . ALA A 1 120 ? 4.503 9.478 7.577 1.00 89.94 120 ALA A CA 1
ATOM 923 C C . ALA A 1 120 ? 2.995 9.766 7.677 1.00 89.94 120 ALA A C 1
ATOM 925 O O . ALA A 1 120 ? 2.480 10.611 6.939 1.00 89.94 120 ALA A O 1
ATOM 926 N N . VAL A 1 121 ? 2.294 9.136 8.630 1.00 90.81 121 VAL A N 1
ATOM 927 C CA . VAL A 1 121 ? 0.873 9.418 8.892 1.00 90.81 121 VAL A CA 1
ATOM 928 C C . VAL A 1 121 ? 0.681 10.855 9.372 1.00 90.81 121 VAL A C 1
ATOM 930 O O . VAL A 1 121 ? -0.198 11.560 8.878 1.00 90.81 121 VAL A O 1
ATOM 933 N N . MET A 1 122 ? 1.524 11.335 10.288 1.00 89.75 122 MET A N 1
ATOM 934 C CA . MET A 1 122 ? 1.414 12.699 10.813 1.00 89.75 122 ME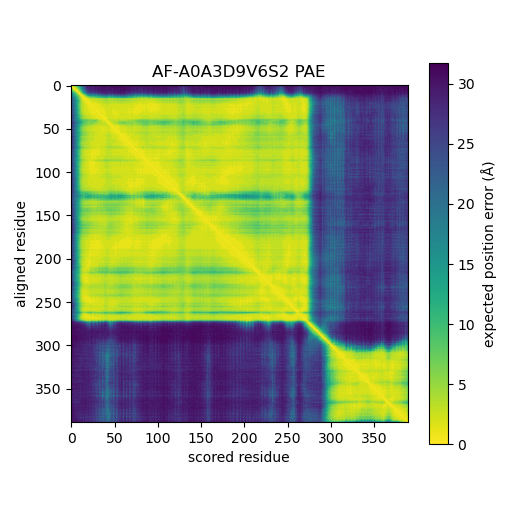T A CA 1
ATOM 935 C C . MET A 1 122 ? 1.710 13.778 9.766 1.00 89.75 122 MET A C 1
ATOM 937 O O . MET A 1 122 ? 1.198 14.898 9.886 1.00 89.75 122 MET A O 1
ATOM 941 N N . ARG A 1 123 ? 2.511 13.471 8.741 1.00 86.75 123 ARG A N 1
ATOM 942 C CA . ARG A 1 123 ? 2.772 14.346 7.587 1.00 86.75 123 ARG A CA 1
ATOM 943 C C . ARG A 1 123 ? 1.716 14.246 6.488 1.00 86.75 123 ARG A C 1
ATOM 945 O O . ARG A 1 123 ? 1.726 15.078 5.579 1.00 86.75 123 ARG A O 1
ATOM 952 N N . TYR A 1 124 ? 0.807 13.276 6.547 1.00 83.56 124 TYR A N 1
ATOM 953 C CA . TYR A 1 124 ? -0.205 13.100 5.513 1.00 83.56 124 TYR A CA 1
ATOM 954 C C . TYR A 1 124 ? -1.059 14.368 5.344 1.00 83.56 124 TYR A C 1
ATOM 956 O O . TYR A 1 124 ? -1.549 14.954 6.310 1.00 83.56 124 TYR A O 1
ATOM 964 N N . GLY A 1 125 ? -1.198 14.832 4.099 1.00 78.25 125 GLY A N 1
ATOM 965 C CA . GLY A 1 125 ? -1.924 16.062 3.762 1.00 78.25 125 GLY A CA 1
ATOM 966 C C . GLY A 1 125 ? -1.227 17.375 4.153 1.00 78.25 125 GLY A C 1
ATOM 967 O O . GLY A 1 125 ? -1.813 18.441 3.962 1.00 78.25 125 GLY A O 1
ATOM 968 N N . LYS A 1 126 ? 0.005 17.333 4.680 1.00 83.69 126 LYS A N 1
ATOM 969 C CA . LYS A 1 126 ? 0.813 18.521 5.000 1.00 83.69 126 LYS A CA 1
ATOM 970 C C . LYS A 1 126 ? 1.855 18.789 3.902 1.00 83.69 126 LYS A C 1
ATOM 972 O O . LYS A 1 126 ? 2.231 17.861 3.182 1.00 83.69 126 LYS A O 1
ATOM 977 N N . PRO A 1 127 ? 2.341 20.040 3.759 1.00 80.94 127 PRO A N 1
ATOM 978 C CA . PRO A 1 127 ? 3.464 20.340 2.873 1.00 80.94 127 PRO A CA 1
ATOM 979 C C . PRO A 1 127 ? 4.668 19.452 3.205 1.00 80.94 127 PRO A C 1
ATOM 981 O O . PRO A 1 127 ? 5.064 19.360 4.369 1.00 80.94 127 PRO A O 1
ATOM 984 N N . GLN A 1 128 ? 5.225 18.784 2.195 1.00 76.31 128 GLN A N 1
ATOM 985 C CA . GLN A 1 128 ? 6.396 17.926 2.373 1.00 76.31 128 GLN A CA 1
ATOM 986 C C . GLN A 1 128 ? 7.668 18.783 2.477 1.00 76.31 128 GLN A C 1
ATOM 988 O O . GLN A 1 128 ? 7.773 19.784 1.763 1.00 76.31 128 GLN A O 1
ATOM 993 N N . PRO A 1 129 ? 8.623 18.416 3.351 1.00 76.50 129 PRO A N 1
ATOM 994 C CA . PRO A 1 129 ? 9.929 19.059 3.372 1.00 76.50 129 PRO A CA 1
ATOM 995 C C . PRO A 1 129 ? 10.719 18.750 2.090 1.00 76.50 129 PRO A C 1
ATOM 997 O O . PRO A 1 129 ? 10.455 17.751 1.422 1.00 76.50 129 PRO A O 1
ATOM 1000 N N . ASP A 1 130 ? 11.672 19.625 1.759 1.00 76.19 130 ASP A N 1
ATOM 1001 C CA . ASP A 1 130 ? 12.583 19.495 0.616 1.00 76.19 130 ASP A CA 1
ATOM 1002 C C . ASP A 1 130 ? 14.039 19.431 1.133 1.00 76.19 130 ASP A C 1
ATOM 1004 O O . ASP A 1 130 ? 14.484 20.396 1.768 1.00 76.19 130 ASP A O 1
ATOM 1008 N N . PRO A 1 131 ? 14.773 18.314 0.942 1.00 78.56 131 PRO A N 1
ATOM 1009 C CA . PRO A 1 131 ? 14.363 17.107 0.221 1.00 78.56 131 PRO A CA 1
ATOM 1010 C C . PRO A 1 131 ? 13.287 16.300 0.960 1.00 78.56 131 PRO A C 1
ATOM 1012 O O . PRO A 1 131 ? 13.217 16.299 2.193 1.00 78.56 131 PRO A O 1
ATOM 1015 N N . LYS A 1 132 ? 12.457 15.588 0.184 1.00 80.88 132 LYS A N 1
ATOM 1016 C CA . LYS A 1 132 ? 11.450 14.671 0.726 1.00 80.88 132 LYS A CA 1
ATOM 1017 C C . LYS A 1 132 ? 12.173 13.532 1.462 1.00 80.88 132 LYS A C 1
ATOM 1019 O O . LYS A 1 132 ? 13.051 12.914 0.862 1.00 80.88 132 LYS A O 1
ATOM 1024 N N . PRO A 1 133 ? 11.816 13.236 2.724 1.00 84.31 133 PRO A N 1
ATOM 1025 C CA . PRO A 1 133 ? 12.368 12.094 3.434 1.00 84.31 133 PRO A CA 1
ATOM 1026 C C . PRO A 1 133 ? 12.036 10.806 2.677 1.00 84.31 133 PRO A C 1
ATOM 1028 O O . PRO A 1 133 ? 10.902 10.671 2.203 1.00 84.31 133 PRO A O 1
ATOM 1031 N N . THR A 1 134 ? 12.974 9.859 2.646 1.00 88.81 134 THR A N 1
ATOM 1032 C CA . THR A 1 134 ? 12.818 8.546 1.998 1.00 88.81 134 THR A CA 1
ATOM 1033 C C . THR A 1 134 ? 12.894 7.411 3.013 1.00 88.81 134 THR A C 1
ATOM 1035 O O . THR A 1 134 ? 13.574 7.519 4.036 1.00 88.81 134 THR A O 1
ATOM 1038 N N . ALA A 1 135 ? 12.241 6.283 2.718 1.00 90.62 135 ALA A N 1
ATOM 1039 C CA . ALA A 1 135 ? 12.387 5.086 3.544 1.00 90.62 135 ALA A CA 1
ATOM 1040 C C . ALA A 1 135 ? 13.832 4.558 3.554 1.00 90.62 135 ALA A C 1
ATOM 1042 O O . ALA A 1 135 ? 14.210 3.869 4.500 1.00 90.62 135 ALA A O 1
ATOM 1043 N N . ALA A 1 136 ? 14.672 4.915 2.575 1.00 89.88 136 ALA A N 1
ATOM 1044 C CA . ALA A 1 136 ? 16.101 4.595 2.598 1.00 89.88 136 ALA A CA 1
ATOM 1045 C C . ALA A 1 136 ? 16.833 5.177 3.827 1.00 89.88 136 ALA A C 1
ATOM 1047 O O . ALA A 1 136 ? 17.823 4.600 4.272 1.00 89.88 136 ALA A O 1
ATOM 1048 N N . ASP A 1 137 ? 16.320 6.266 4.413 1.00 90.12 137 ASP A N 1
ATOM 1049 C CA . ASP A 1 137 ? 16.934 6.966 5.549 1.00 90.12 137 ASP A CA 1
ATOM 1050 C C . ASP A 1 137 ? 16.543 6.375 6.917 1.00 90.12 137 ASP A C 1
ATOM 1052 O O . ASP A 1 137 ? 16.910 6.921 7.962 1.00 90.12 137 ASP A O 1
ATOM 1056 N N . ILE A 1 138 ? 15.778 5.276 6.948 1.00 93.12 138 ILE A N 1
ATOM 1057 C CA . ILE A 1 138 ? 15.347 4.645 8.201 1.00 93.12 138 ILE A CA 1
ATOM 1058 C C . ILE A 1 138 ? 16.570 4.154 8.980 1.00 93.12 138 ILE A C 1
ATOM 1060 O O . ILE A 1 138 ? 17.208 3.158 8.639 1.00 93.12 138 ILE A O 1
ATOM 1064 N N . ALA A 1 139 ? 16.866 4.855 10.072 1.00 89.31 139 ALA A N 1
ATOM 1065 C CA . ALA A 1 139 ? 17.942 4.512 10.982 1.00 89.31 139 ALA A CA 1
ATOM 1066 C C . ALA A 1 139 ? 17.458 3.534 12.073 1.00 89.31 139 ALA A C 1
ATOM 1068 O O . ALA A 1 139 ? 16.366 3.721 12.619 1.00 89.31 139 ALA A O 1
ATOM 1069 N N . PRO A 1 140 ? 18.272 2.533 12.459 1.00 93.50 140 PRO A N 1
ATOM 1070 C CA . PRO A 1 140 ? 17.993 1.703 13.626 1.00 93.50 140 PRO A CA 1
ATOM 1071 C C . PRO A 1 140 ? 17.943 2.539 14.913 1.00 93.50 140 PRO A C 1
ATOM 1073 O O . PRO A 1 140 ? 18.798 3.398 15.140 1.00 9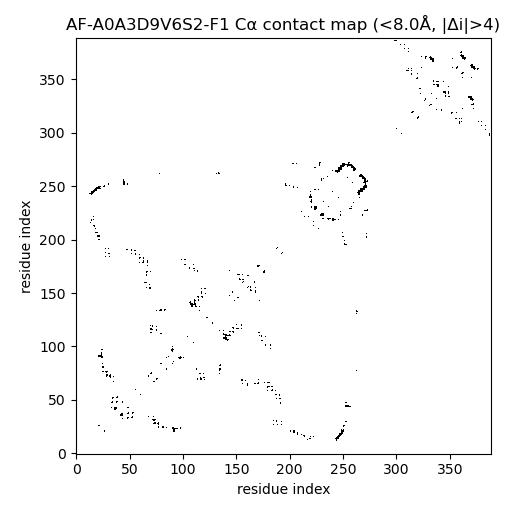3.50 140 PRO A O 1
ATOM 1076 N N . LEU A 1 141 ? 16.970 2.264 15.784 1.00 94.88 141 LEU A N 1
ATOM 1077 C CA . LEU A 1 141 ? 16.781 2.964 17.055 1.00 94.88 141 LEU A CA 1
ATOM 1078 C C . LEU A 1 141 ? 16.793 1.982 18.228 1.00 94.88 141 LEU A C 1
ATOM 1080 O O . LEU A 1 141 ? 15.947 1.098 18.320 1.00 94.88 141 LEU A O 1
ATOM 1084 N N . SER A 1 142 ? 17.691 2.179 19.194 1.00 93.94 142 SER A N 1
ATOM 1085 C CA . SER A 1 142 ? 17.774 1.316 20.385 1.00 93.94 142 SER A CA 1
ATOM 1086 C C . SER A 1 142 ? 16.514 1.337 21.257 1.00 93.94 142 SER A C 1
ATOM 1088 O O . SER A 1 142 ? 16.267 0.401 22.013 1.00 93.94 142 SER A O 1
ATOM 1090 N N . GLN A 1 143 ? 15.707 2.396 21.161 1.00 93.75 143 GLN A N 1
ATOM 1091 C CA . GLN A 1 143 ? 14.431 2.547 21.855 1.00 93.75 143 GLN A CA 1
ATOM 1092 C C . GLN A 1 143 ? 13.426 3.300 20.972 1.00 93.75 143 GLN A C 1
ATOM 1094 O O . GLN A 1 143 ? 13.845 4.064 20.096 1.00 93.75 143 GLN A O 1
ATOM 1099 N N . PRO A 1 144 ? 12.110 3.174 21.233 1.00 92.06 144 PRO A N 1
ATOM 1100 C CA . PRO A 1 144 ? 11.107 3.948 20.514 1.00 92.06 144 PRO A CA 1
ATOM 1101 C C . PRO A 1 144 ? 11.354 5.453 20.628 1.00 92.06 144 PRO A C 1
ATOM 1103 O O . PRO A 1 144 ? 11.582 5.970 21.731 1.00 92.06 144 PRO A O 1
ATOM 1106 N N . SER A 1 145 ? 11.271 6.155 19.495 1.00 92.31 145 SER A N 1
ATOM 1107 C CA . SER A 1 145 ? 11.579 7.583 19.434 1.00 92.31 145 SER A CA 1
ATOM 1108 C C . SER A 1 145 ? 10.621 8.416 20.306 1.00 92.31 145 SER A C 1
ATOM 1110 O O . SER A 1 145 ? 9.452 8.050 20.486 1.00 92.31 145 SER A O 1
ATOM 1112 N N . PRO A 1 146 ? 11.062 9.579 20.825 1.00 91.38 146 PRO A N 1
ATOM 1113 C CA . PRO A 1 146 ? 10.178 10.485 21.556 1.00 91.38 146 PRO A CA 1
ATOM 1114 C C . PRO A 1 146 ? 8.957 10.930 20.738 1.00 91.38 146 PRO A C 1
ATOM 1116 O O . PRO A 1 146 ? 7.888 11.139 21.306 1.00 91.38 146 PRO A O 1
ATOM 1119 N N . ALA A 1 147 ? 9.103 11.042 19.411 1.00 88.94 147 ALA A N 1
ATOM 1120 C CA . ALA A 1 147 ? 8.008 11.387 18.509 1.00 88.94 147 ALA A CA 1
ATOM 1121 C C . ALA A 1 147 ? 6.928 10.297 18.488 1.00 88.94 147 ALA A C 1
ATOM 1123 O O . ALA A 1 147 ? 5.759 10.617 18.658 1.00 88.94 147 ALA A O 1
ATOM 1124 N N . VAL A 1 148 ? 7.303 9.013 18.405 1.00 92.75 148 VAL A N 1
ATOM 1125 C CA . VAL A 1 148 ? 6.335 7.898 18.462 1.00 92.75 148 VAL A CA 1
ATOM 1126 C C . VAL A 1 148 ? 5.571 7.895 19.780 1.00 92.75 148 VAL A C 1
ATOM 1128 O O . VAL A 1 148 ? 4.358 7.717 19.791 1.00 92.75 148 VAL A O 1
ATOM 1131 N N . ARG A 1 149 ? 6.255 8.134 20.903 1.00 91.06 149 ARG A N 1
ATOM 1132 C CA . ARG A 1 149 ? 5.603 8.176 22.223 1.00 91.06 149 ARG A CA 1
ATOM 1133 C C . ARG A 1 149 ? 4.616 9.337 22.357 1.00 91.06 149 ARG A C 1
ATOM 1135 O O . ARG A 1 149 ? 3.626 9.206 23.067 1.00 91.06 149 ARG A O 1
ATOM 1142 N N . ARG A 1 150 ? 4.899 10.465 21.700 1.00 92.50 150 ARG A N 1
ATOM 1143 C CA . ARG A 1 150 ? 4.051 11.662 21.709 1.00 92.50 150 ARG A CA 1
ATOM 1144 C C . ARG A 1 150 ? 2.861 11.527 20.757 1.00 92.50 150 ARG A C 1
ATOM 1146 O O . ARG A 1 150 ? 1.735 11.785 21.167 1.00 92.50 150 ARG A O 1
ATOM 1153 N N . ASP A 1 151 ? 3.118 11.112 19.520 1.00 94.69 151 ASP A N 1
ATOM 1154 C CA . ASP A 1 151 ? 2.155 11.193 18.414 1.00 94.69 151 ASP A CA 1
ATOM 1155 C C . ASP A 1 151 ? 1.450 9.856 18.142 1.00 94.69 151 ASP A C 1
ATOM 1157 O O . ASP A 1 151 ? 0.397 9.825 17.510 1.00 94.69 151 ASP A O 1
ATOM 1161 N N . GLY A 1 152 ? 1.985 8.738 18.642 1.00 94.19 152 GLY A N 1
ATOM 1162 C CA . GLY A 1 152 ? 1.460 7.399 18.370 1.00 94.19 152 GLY A CA 1
ATOM 1163 C C . GLY A 1 152 ? -0.002 7.232 18.782 1.00 94.19 152 GLY A C 1
ATOM 1164 O O . GLY A 1 152 ? -0.790 6.691 18.014 1.00 94.19 152 GLY A O 1
ATOM 1165 N N . VAL A 1 153 ? -0.410 7.770 19.939 1.00 95.19 153 VAL A N 1
ATOM 1166 C CA . VAL A 1 153 ? -1.827 7.748 20.356 1.00 95.19 153 VAL A CA 1
ATOM 1167 C C . VAL A 1 153 ? -2.710 8.516 19.368 1.00 95.19 153 VAL A C 1
ATOM 1169 O O . VAL A 1 153 ? -3.819 8.080 19.069 1.00 95.19 153 VAL A O 1
ATOM 1172 N N . GLU A 1 154 ? -2.243 9.658 18.855 1.00 94.25 154 GLU A N 1
ATOM 1173 C CA . GLU A 1 154 ? -2.998 10.459 17.887 1.00 94.25 154 GLU A CA 1
ATOM 1174 C C . GLU A 1 154 ? -3.158 9.715 16.560 1.00 94.25 154 GLU A C 1
ATOM 1176 O O . GLU A 1 154 ? -4.272 9.649 16.042 1.00 94.25 154 GLU A O 1
ATOM 1181 N N . VAL A 1 155 ? -2.090 9.074 16.072 1.00 93.56 155 VAL A N 1
ATOM 1182 C CA . VAL A 1 155 ? -2.144 8.197 14.893 1.00 93.56 155 VAL A CA 1
ATOM 1183 C C . VAL A 1 155 ? -3.166 7.082 15.096 1.00 93.56 155 VAL A C 1
ATOM 1185 O O . VAL A 1 155 ? -4.072 6.928 14.281 1.00 93.56 155 VAL A O 1
ATOM 1188 N N . LEU A 1 156 ? -3.094 6.348 16.207 1.00 94.69 156 LEU A N 1
ATOM 1189 C CA . LEU A 1 156 ? -4.031 5.259 16.492 1.00 94.69 156 LEU A CA 1
ATOM 1190 C C . LEU A 1 156 ? -5.489 5.758 16.545 1.00 94.69 156 LEU A C 1
ATOM 1192 O O . LEU A 1 156 ? -6.375 5.151 15.940 1.00 94.69 156 LEU A O 1
ATOM 1196 N N . ARG A 1 157 ? -5.751 6.905 17.185 1.00 92.69 157 ARG A N 1
ATOM 1197 C CA . ARG A 1 157 ? -7.097 7.505 17.243 1.00 92.69 157 ARG A CA 1
ATOM 1198 C C . ARG A 1 157 ? -7.604 7.973 15.882 1.00 92.69 157 ARG A C 1
ATOM 1200 O O . ARG A 1 157 ? -8.774 7.750 15.576 1.00 92.69 157 ARG A O 1
ATOM 1207 N N . ALA A 1 158 ? -6.756 8.608 15.073 1.00 88.50 158 ALA A N 1
ATOM 1208 C CA . ALA A 1 158 ? -7.118 9.060 13.727 1.00 88.50 158 ALA A CA 1
ATOM 1209 C C . ALA A 1 158 ? -7.547 7.890 12.825 1.00 88.50 158 ALA A C 1
ATOM 1211 O O . ALA A 1 158 ? -8.355 8.069 11.917 1.00 88.50 158 ALA A O 1
ATOM 1212 N N . TRP A 1 159 ? -7.057 6.691 13.137 1.00 88.31 159 TRP A N 1
ATOM 1213 C CA . TRP A 1 159 ? -7.353 5.436 12.455 1.00 88.31 159 TRP A CA 1
ATOM 1214 C C . TRP A 1 159 ? -8.450 4.598 13.125 1.00 88.31 159 TRP A C 1
ATOM 1216 O O . TRP A 1 159 ? -8.684 3.453 12.741 1.00 88.31 159 TRP A O 1
ATOM 1226 N N . GLY A 1 160 ? -9.137 5.157 14.127 1.00 88.00 160 GLY A N 1
ATOM 1227 C CA . GLY A 1 160 ? -10.264 4.509 14.798 1.00 88.00 160 GLY A CA 1
ATOM 1228 C C . GLY A 1 160 ? -9.886 3.350 15.724 1.00 88.00 160 GLY A C 1
ATOM 1229 O O . GLY A 1 160 ? -10.776 2.606 16.138 1.00 88.00 160 GLY A O 1
ATOM 1230 N N . VAL A 1 161 ? -8.604 3.197 16.074 1.00 88.62 161 VAL A N 1
ATOM 1231 C CA . VAL A 1 161 ? -8.141 2.158 17.002 1.00 88.62 161 VAL A CA 1
ATOM 1232 C C . VAL A 1 161 ? -8.750 2.413 18.382 1.00 88.62 161 VAL A C 1
ATOM 1234 O O . VAL A 1 161 ? -8.582 3.483 18.976 1.00 88.62 161 VAL A O 1
ATOM 1237 N N . ARG A 1 162 ? -9.474 1.420 18.905 1.00 88.81 162 ARG A N 1
ATOM 1238 C CA . ARG A 1 162 ? -10.060 1.471 20.253 1.00 88.81 162 ARG A CA 1
ATOM 1239 C C . ARG A 1 162 ? -8.961 1.338 21.306 1.00 88.81 162 ARG A C 1
ATOM 1241 O O . ARG A 1 162 ? -7.985 0.635 21.079 1.00 88.81 162 ARG A O 1
ATOM 1248 N N . ASN A 1 163 ? -9.139 1.989 22.457 1.00 93.25 163 ASN A N 1
ATOM 1249 C CA . ASN A 1 163 ? -8.170 1.979 23.563 1.00 93.25 163 ASN A CA 1
ATOM 1250 C C . ASN A 1 163 ? -6.749 2.370 23.106 1.00 93.25 163 ASN A C 1
ATOM 1252 O O . ASN A 1 163 ? -5.772 1.722 23.469 1.00 93.25 163 ASN A O 1
ATOM 1256 N N . ALA A 1 164 ? -6.634 3.413 22.276 1.00 94.25 164 ALA A N 1
ATOM 1257 C CA . ALA A 1 164 ? -5.387 3.819 21.624 1.00 94.25 164 ALA A CA 1
ATOM 1258 C C . ALA A 1 164 ? -4.196 3.985 22.589 1.00 94.25 164 ALA A C 1
ATOM 1260 O O . ALA A 1 164 ? -3.070 3.649 22.239 1.00 94.25 164 ALA A O 1
ATOM 1261 N N . GLU A 1 165 ? -4.430 4.476 23.804 1.00 92.81 165 GLU A N 1
ATOM 1262 C CA . GLU A 1 165 ? -3.409 4.625 24.843 1.00 92.81 165 GLU A CA 1
ATOM 1263 C C . GLU A 1 165 ? -2.841 3.284 25.317 1.00 92.81 165 GLU A C 1
ATOM 1265 O O . GLU A 1 165 ? -1.636 3.168 25.521 1.00 92.81 165 GLU A O 1
ATOM 1270 N N . GLU A 1 166 ? -3.699 2.277 25.474 1.00 92.31 166 GLU A N 1
ATOM 1271 C CA . GLU A 1 166 ? -3.309 0.920 25.861 1.00 92.31 166 GLU A CA 1
ATOM 1272 C C . GLU A 1 166 ? -2.626 0.210 24.686 1.00 92.31 166 GLU A C 1
ATOM 1274 O O . GLU A 1 166 ? -1.506 -0.288 24.816 1.00 92.31 166 GLU A O 1
ATOM 1279 N N . ARG A 1 167 ? -3.251 0.273 23.503 1.00 94.56 167 ARG A N 1
ATOM 1280 C CA . ARG A 1 167 ? -2.750 -0.330 22.258 1.00 94.56 167 ARG A CA 1
ATOM 1281 C C . ARG A 1 167 ? -1.432 0.293 21.778 1.00 94.56 167 ARG A C 1
ATOM 1283 O O . ARG A 1 167 ? -0.710 -0.339 21.011 1.00 94.56 167 ARG A O 1
ATOM 1290 N N . LEU A 1 168 ? -1.070 1.503 22.225 1.00 95.38 168 LEU A N 1
ATOM 1291 C CA . LEU A 1 168 ? 0.246 2.085 21.938 1.00 95.38 168 LEU A CA 1
ATOM 1292 C C . LEU A 1 168 ? 1.377 1.201 22.480 1.00 95.38 168 LEU A C 1
ATOM 1294 O O . LEU A 1 168 ? 2.419 1.109 21.839 1.00 95.38 168 LEU A O 1
ATOM 1298 N N . GLY A 1 169 ? 1.185 0.527 23.619 1.00 93.88 169 GLY A N 1
ATOM 1299 C CA . GLY A 1 169 ? 2.194 -0.374 24.183 1.00 93.88 169 GLY A CA 1
ATOM 1300 C C . GLY A 1 169 ? 2.603 -1.490 23.218 1.00 93.88 169 GLY A C 1
ATOM 1301 O O . GLY A 1 169 ? 3.785 -1.798 23.105 1.00 93.88 169 GLY A O 1
ATOM 1302 N N . GLU A 1 170 ? 1.647 -2.022 22.457 1.00 93.62 170 GLU A N 1
ATOM 1303 C CA . GLU A 1 170 ? 1.887 -3.057 21.446 1.00 93.62 170 GLU A CA 1
ATOM 1304 C C . GLU A 1 170 ? 2.668 -2.531 20.244 1.00 93.62 170 GLU A C 1
ATOM 1306 O O . GLU A 1 170 ? 3.511 -3.235 19.697 1.00 93.62 170 GLU A O 1
ATOM 1311 N N . LEU A 1 171 ? 2.412 -1.281 19.846 1.00 92.12 171 LEU A N 1
ATOM 1312 C CA . LEU A 1 171 ? 3.173 -0.624 18.788 1.00 92.12 171 LEU A CA 1
ATOM 1313 C C . LEU A 1 171 ? 4.614 -0.337 19.234 1.00 92.12 171 LEU A C 1
ATOM 1315 O O . LEU A 1 171 ? 5.520 -0.358 18.412 1.00 92.12 171 LEU A O 1
ATOM 1319 N N . LEU A 1 172 ? 4.833 -0.051 20.521 1.00 94.31 172 LEU A N 1
ATOM 1320 C CA . LEU A 1 172 ? 6.159 0.229 21.078 1.00 94.31 172 LEU A CA 1
ATOM 1321 C C . LEU A 1 172 ? 6.992 -1.036 21.341 1.00 94.31 172 LEU A C 1
ATOM 1323 O O . LEU A 1 172 ? 8.200 -0.907 21.538 1.00 94.31 172 LEU A O 1
ATOM 1327 N N . ASP A 1 173 ? 6.377 -2.221 21.365 1.00 96.00 173 ASP A N 1
ATOM 1328 C CA . ASP A 1 173 ? 7.077 -3.498 21.498 1.00 96.00 173 ASP A CA 1
ATOM 1329 C C . ASP A 1 173 ? 7.377 -4.081 20.102 1.00 96.00 173 ASP A C 1
ATOM 1331 O O . ASP A 1 173 ? 6.466 -4.533 19.400 1.00 96.00 173 ASP A O 1
ATOM 1335 N N . PRO A 1 174 ? 8.653 -4.123 19.677 1.00 96.50 174 PRO A N 1
ATOM 1336 C CA . PRO A 1 174 ? 9.012 -4.549 18.331 1.00 96.50 174 PRO A CA 1
ATOM 1337 C C . PRO A 1 174 ? 8.683 -6.025 18.068 1.00 96.50 174 PRO A C 1
ATOM 1339 O O . PRO A 1 174 ? 8.419 -6.400 16.926 1.00 96.50 174 PRO A O 1
ATOM 1342 N N . ARG A 1 175 ? 8.645 -6.877 19.100 1.00 96.31 175 ARG A N 1
ATOM 1343 C CA . ARG A 1 175 ? 8.307 -8.298 18.944 1.00 96.31 175 ARG A CA 1
ATOM 1344 C C . ARG A 1 175 ? 6.815 -8.478 18.731 1.00 96.31 175 ARG A C 1
ATOM 1346 O O . ARG A 1 175 ? 6.425 -9.237 17.846 1.00 96.31 175 ARG A O 1
ATOM 1353 N N . VAL A 1 176 ? 6.000 -7.764 19.509 1.00 96.88 176 VAL A N 1
ATOM 1354 C CA . VAL A 1 176 ? 4.538 -7.760 19.351 1.00 96.88 176 VAL A CA 1
ATOM 1355 C C . VAL A 1 176 ? 4.167 -7.184 17.987 1.00 96.88 176 VAL A C 1
ATOM 1357 O O . VAL A 1 176 ? 3.411 -7.815 17.249 1.00 96.88 176 VAL A O 1
ATOM 1360 N N . PHE A 1 177 ? 4.779 -6.062 17.598 1.00 97.19 177 PHE A N 1
ATOM 1361 C CA . PHE A 1 177 ? 4.596 -5.461 16.279 1.00 97.19 177 PHE A CA 1
ATOM 1362 C C . PHE A 1 177 ? 4.927 -6.438 15.142 1.00 97.19 177 PHE A C 1
ATOM 1364 O O . PHE A 1 177 ? 4.090 -6.661 14.265 1.00 97.19 177 PHE A O 1
ATOM 1371 N N . ARG A 1 178 ? 6.121 -7.057 15.153 1.00 97.56 178 ARG A N 1
ATOM 1372 C CA . ARG A 1 178 ? 6.518 -8.016 14.107 1.00 97.56 178 ARG A CA 1
ATOM 1373 C C . ARG A 1 178 ? 5.604 -9.234 14.072 1.00 97.56 178 ARG A C 1
ATOM 1375 O O . ARG A 1 178 ? 5.234 -9.670 12.987 1.00 97.56 178 ARG A O 1
ATOM 1382 N N . ALA A 1 179 ? 5.221 -9.775 15.227 1.00 98.06 179 ALA A N 1
ATOM 1383 C CA . ALA A 1 179 ? 4.317 -10.919 15.292 1.00 98.06 179 ALA A CA 1
ATOM 1384 C C . ALA A 1 179 ? 2.943 -10.593 14.684 1.00 98.06 179 ALA A C 1
ATOM 1386 O O . ALA A 1 179 ? 2.451 -11.355 13.854 1.00 98.06 179 ALA A O 1
ATOM 1387 N N . ALA A 1 180 ? 2.357 -9.445 15.037 1.00 97.94 180 ALA A N 1
ATOM 1388 C CA . ALA A 1 180 ? 1.079 -8.997 14.489 1.00 97.94 180 ALA A CA 1
ATOM 1389 C C . ALA A 1 180 ? 1.166 -8.697 12.981 1.00 97.94 180 ALA A C 1
ATOM 1391 O O . ALA A 1 180 ? 0.264 -9.071 12.230 1.00 97.94 180 ALA A O 1
ATOM 1392 N N . LEU A 1 181 ? 2.266 -8.086 12.520 1.00 98.25 181 LEU A N 1
ATOM 1393 C CA . LEU A 1 181 ? 2.521 -7.863 11.097 1.00 98.25 181 LEU A CA 1
ATOM 1394 C C . LEU A 1 181 ? 2.583 -9.190 10.335 1.00 98.25 181 LEU A C 1
ATOM 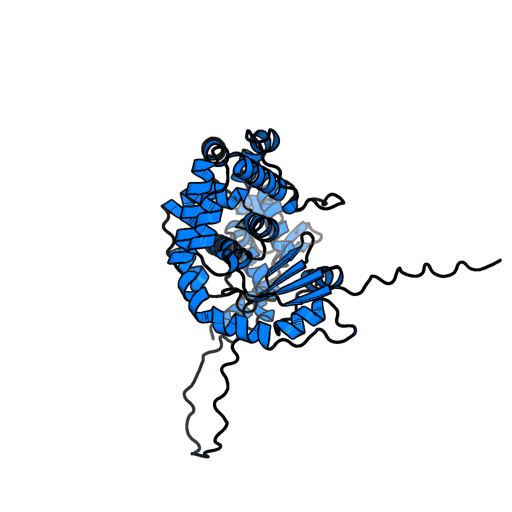1396 O O . LEU A 1 181 ? 1.851 -9.372 9.368 1.00 98.25 181 LEU A O 1
ATOM 1400 N N . LEU A 1 182 ? 3.413 -10.133 10.785 1.00 98.62 182 LEU A N 1
ATOM 1401 C CA . LEU A 1 182 ? 3.564 -11.431 10.129 1.00 98.62 182 LEU A CA 1
ATOM 1402 C C . LEU A 1 182 ? 2.254 -12.222 10.122 1.00 98.62 182 LEU A C 1
ATOM 1404 O O . LEU A 1 182 ? 1.907 -12.760 9.080 1.00 98.62 182 LEU A O 1
ATOM 1408 N N . ARG A 1 183 ? 1.491 -12.237 11.227 1.00 98.19 183 ARG A N 1
ATOM 1409 C CA . ARG A 1 183 ? 0.167 -12.887 11.271 1.00 98.19 183 ARG A CA 1
ATOM 1410 C C . ARG A 1 183 ? -0.796 -12.300 10.239 1.00 98.19 183 ARG A C 1
ATOM 1412 O O . ARG A 1 183 ? -1.505 -13.058 9.583 1.00 98.19 183 ARG A O 1
ATOM 1419 N N . LEU A 1 184 ? -0.829 -10.973 10.091 1.00 98.06 184 LEU A N 1
ATOM 1420 C CA . LEU A 1 184 ? -1.665 -10.321 9.081 1.00 98.06 184 LEU A CA 1
ATOM 1421 C C . LEU A 1 184 ? -1.230 -10.711 7.665 1.00 98.06 184 LEU A C 1
ATOM 1423 O O . LEU A 1 184 ? -2.072 -11.062 6.843 1.00 98.06 184 LEU A O 1
ATOM 1427 N N . LEU A 1 185 ? 0.070 -10.643 7.375 1.00 98.50 185 LEU A N 1
ATOM 1428 C CA . LEU A 1 185 ? 0.572 -10.943 6.038 1.00 98.50 185 LEU A CA 1
ATOM 1429 C C . LEU A 1 185 ? 0.433 -12.431 5.687 1.00 98.50 185 LEU A C 1
ATOM 1431 O O . LEU A 1 185 ? 0.066 -12.730 4.557 1.00 98.50 185 LEU A O 1
ATOM 1435 N N . ASP A 1 186 ? 0.646 -13.339 6.646 1.00 98.56 186 ASP A N 1
ATOM 1436 C CA . ASP A 1 186 ? 0.378 -14.775 6.497 1.00 98.56 186 ASP A CA 1
ATOM 1437 C C . ASP A 1 186 ? -1.107 -14.996 6.146 1.00 98.56 186 ASP A C 1
ATOM 1439 O O . ASP A 1 186 ? -1.416 -15.681 5.177 1.00 98.56 186 ASP A O 1
ATOM 1443 N N . ALA A 1 187 ? -2.038 -14.332 6.843 1.00 97.44 187 ALA A N 1
ATOM 1444 C CA . ALA A 1 187 ? -3.470 -14.451 6.550 1.00 97.44 187 ALA A CA 1
ATOM 1445 C C . ALA A 1 187 ? -3.858 -13.911 5.159 1.00 97.44 187 ALA A C 1
ATOM 1447 O O . ALA A 1 187 ? -4.709 -14.490 4.483 1.00 97.44 187 ALA A O 1
ATOM 1448 N N . ILE A 1 188 ? -3.232 -12.818 4.709 1.00 97.31 188 ILE A N 1
ATOM 1449 C CA . ILE A 1 188 ? -3.420 -12.277 3.353 1.00 97.31 188 ILE A CA 1
ATOM 1450 C C . ILE A 1 188 ? -2.852 -13.237 2.298 1.00 97.31 188 ILE A C 1
ATOM 1452 O O . ILE A 1 188 ? -3.487 -13.477 1.265 1.00 97.31 188 ILE A O 1
ATOM 1456 N N . TRP A 1 189 ? -1.657 -13.774 2.559 1.00 98.38 189 TRP A N 1
ATOM 1457 C CA . TRP A 1 189 ? -0.980 -14.726 1.689 1.00 98.38 189 TRP A CA 1
ATOM 1458 C C . TRP A 1 189 ? -1.817 -15.988 1.497 1.00 98.38 189 TRP A C 1
ATOM 1460 O O . TRP A 1 189 ? -2.211 -16.300 0.372 1.00 98.38 189 TRP A O 1
ATOM 1470 N N . ASP A 1 190 ? -2.158 -16.647 2.602 1.00 97.12 190 ASP A N 1
ATOM 1471 C CA . ASP A 1 190 ? -2.883 -17.915 2.612 1.00 97.12 190 ASP A CA 1
ATOM 1472 C C . ASP A 1 190 ? -4.328 -17.760 2.117 1.00 97.12 190 ASP A C 1
ATOM 1474 O O . ASP A 1 190 ? -4.881 -18.672 1.502 1.00 97.12 190 ASP A O 1
ATOM 1478 N N . GLY A 1 191 ? -4.952 -16.604 2.364 1.00 93.94 191 GLY A N 1
ATOM 1479 C CA . GLY A 1 191 ? -6.349 -16.372 2.006 1.00 93.94 191 GLY A CA 1
ATOM 1480 C C . GLY A 1 191 ? -6.592 -16.192 0.506 1.00 93.94 191 GLY A C 1
ATOM 1481 O O . GLY A 1 191 ? -7.648 -16.578 0.003 1.00 93.94 191 GLY A O 1
ATOM 1482 N N . TRP A 1 192 ? -5.646 -15.601 -0.229 1.00 95.38 192 TRP A N 1
ATOM 1483 C CA . TRP A 1 192 ? -5.832 -15.326 -1.661 1.00 95.38 192 TRP A CA 1
ATOM 1484 C C . TRP A 1 192 ? -4.530 -15.094 -2.422 1.00 95.38 192 TRP A C 1
ATOM 1486 O O . TRP A 1 192 ? -4.410 -15.545 -3.566 1.00 95.38 192 TRP A O 1
ATOM 1496 N N . LEU A 1 193 ? -3.573 -14.377 -1.825 1.00 97.38 193 LEU A N 1
ATOM 1497 C CA . LEU A 1 193 ? -2.445 -13.850 -2.584 1.00 97.38 193 LEU A CA 1
ATOM 1498 C C . LEU A 1 193 ? -1.490 -14.947 -3.081 1.00 97.38 193 LEU A C 1
ATOM 1500 O O . LEU A 1 193 ? -0.985 -14.796 -4.186 1.00 97.38 193 LEU A O 1
ATOM 1504 N N . ASP A 1 194 ? -1.303 -16.064 -2.365 1.00 98.25 194 ASP A N 1
ATOM 1505 C CA . ASP A 1 194 ? -0.501 -17.202 -2.856 1.00 98.25 194 ASP A CA 1
ATOM 1506 C C . ASP A 1 194 ? -1.027 -17.712 -4.201 1.00 98.25 194 ASP A C 1
ATOM 1508 O O . ASP A 1 194 ? -0.296 -17.788 -5.191 1.00 98.25 194 ASP A O 1
ATOM 1512 N N . ARG A 1 195 ? -2.333 -17.997 -4.252 1.00 96.88 195 ARG A N 1
ATOM 1513 C CA . ARG A 1 195 ? -3.002 -18.464 -5.465 1.00 96.88 195 ARG A CA 1
ATOM 1514 C C . ARG A 1 195 ? -2.923 -17.408 -6.563 1.00 96.88 195 ARG A C 1
ATOM 1516 O O . ARG A 1 195 ? -2.475 -17.718 -7.661 1.00 96.88 195 ARG A O 1
ATOM 1523 N N . ALA A 1 196 ? -3.315 -16.167 -6.263 1.00 96.06 196 ALA A N 1
ATOM 1524 C CA . ALA A 1 196 ? -3.329 -15.086 -7.248 1.00 96.06 196 ALA A CA 1
ATOM 1525 C C . ALA A 1 196 ? -1.932 -14.802 -7.817 1.00 96.06 196 ALA A C 1
ATOM 1527 O O . ALA A 1 196 ? -1.787 -14.582 -9.018 1.00 96.06 196 ALA A O 1
ATOM 1528 N N . TRP A 1 197 ? -0.898 -14.842 -6.975 1.00 97.31 197 TRP A N 1
ATOM 1529 C CA . TRP A 1 197 ? 0.496 -14.701 -7.379 1.00 97.31 197 TRP A CA 1
ATOM 1530 C C . TRP A 1 197 ? 0.909 -15.833 -8.315 1.00 97.31 197 TRP A C 1
ATOM 1532 O O . TRP A 1 197 ? 1.330 -15.564 -9.434 1.00 97.31 197 TRP A O 1
ATOM 1542 N N . ARG A 1 198 ? 0.732 -17.096 -7.905 1.00 96.75 198 ARG A N 1
ATOM 1543 C CA . ARG A 1 198 ? 1.134 -18.265 -8.705 1.00 96.75 198 ARG A CA 1
ATOM 1544 C C . ARG A 1 198 ? 0.406 -18.349 -10.042 1.00 96.75 198 ARG A C 1
ATOM 1546 O O . ARG A 1 198 ? 1.039 -18.651 -11.047 1.00 96.75 198 ARG A O 1
ATOM 1553 N N . GLU A 1 199 ? -0.896 -18.077 -10.058 1.00 95.44 199 GLU A N 1
ATOM 1554 C CA . GLU A 1 199 ? -1.715 -18.140 -11.273 1.00 95.44 199 GLU A CA 1
ATOM 1555 C C . GLU A 1 199 ? -1.367 -17.033 -12.277 1.00 95.44 199 GLU A C 1
ATOM 1557 O O . GLU A 1 199 ? -1.491 -17.248 -13.480 1.00 95.44 199 GLU A O 1
ATOM 1562 N N . SER A 1 200 ? -0.907 -15.867 -11.807 1.00 94.75 200 SER A N 1
ATOM 1563 C CA . SER A 1 200 ? -0.598 -14.719 -12.673 1.00 94.75 200 SER A CA 1
ATOM 1564 C C . SER A 1 200 ? 0.892 -14.519 -12.961 1.00 94.75 200 SER A C 1
ATOM 1566 O O . SER A 1 200 ? 1.230 -13.752 -13.861 1.00 94.75 200 SER A O 1
ATOM 1568 N N . LEU A 1 201 ? 1.802 -15.189 -12.245 1.00 95.44 201 LEU A N 1
ATOM 1569 C CA . LEU A 1 201 ? 3.244 -14.915 -12.310 1.00 95.44 201 LEU A CA 1
ATOM 1570 C C . LEU A 1 201 ? 3.827 -15.054 -13.718 1.00 95.44 201 LEU A C 1
ATOM 1572 O O . LEU A 1 201 ? 4.551 -14.165 -14.172 1.00 95.44 201 LEU A O 1
ATOM 1576 N N . ASP A 1 202 ? 3.502 -16.139 -14.417 1.00 94.88 202 ASP A N 1
ATOM 1577 C CA . ASP A 1 202 ? 4.017 -16.383 -15.767 1.00 94.88 202 ASP A CA 1
ATOM 1578 C C . ASP A 1 202 ? 3.495 -15.348 -16.769 1.00 94.88 202 ASP A C 1
ATOM 1580 O O . ASP A 1 202 ? 4.244 -14.880 -17.625 1.00 94.88 202 ASP A O 1
ATOM 1584 N N . GLU A 1 203 ? 2.236 -14.927 -16.631 1.00 93.44 203 GLU A N 1
ATOM 1585 C CA . GLU A 1 203 ? 1.664 -13.858 -17.449 1.00 93.44 203 GLU A CA 1
ATOM 1586 C C . GLU A 1 203 ? 2.333 -12.512 -17.158 1.00 93.44 203 GLU A C 1
ATOM 1588 O O . GLU A 1 203 ? 2.737 -11.810 -18.086 1.00 93.44 203 GLU A O 1
ATOM 1593 N N . MET A 1 204 ? 2.496 -12.161 -15.881 1.00 96.19 204 MET A N 1
ATOM 1594 C CA . MET A 1 204 ? 3.175 -10.932 -15.473 1.00 96.19 204 MET A CA 1
ATOM 1595 C C . MET A 1 204 ? 4.596 -10.876 -16.046 1.00 96.19 204 MET A C 1
ATOM 1597 O O . MET A 1 204 ? 4.979 -9.863 -16.628 1.00 96.19 204 MET A O 1
ATOM 1601 N N . ARG A 1 205 ? 5.352 -11.977 -15.970 1.00 96.06 205 ARG A N 1
ATOM 1602 C CA . ARG A 1 205 ? 6.694 -12.086 -16.566 1.00 96.06 205 ARG A CA 1
ATOM 1603 C C . ARG A 1 205 ? 6.668 -12.012 -18.090 1.00 96.06 205 ARG A C 1
ATOM 1605 O O . ARG A 1 205 ? 7.514 -11.348 -18.684 1.00 96.06 205 ARG A O 1
ATOM 1612 N N . ALA A 1 206 ? 5.692 -12.647 -18.737 1.00 93.44 206 ALA A N 1
ATOM 1613 C CA . ALA A 1 206 ? 5.541 -12.581 -20.188 1.00 93.44 206 ALA A CA 1
ATOM 1614 C C . ALA A 1 206 ? 5.282 -11.146 -20.673 1.00 93.44 206 ALA A C 1
ATOM 1616 O O . ALA A 1 206 ? 5.845 -10.734 -21.686 1.00 93.44 206 ALA A O 1
ATOM 1617 N N . VAL A 1 207 ? 4.488 -10.365 -19.935 1.00 92.12 207 VAL A N 1
ATOM 1618 C CA . VAL A 1 207 ? 4.229 -8.944 -20.227 1.00 92.12 207 VAL A CA 1
ATOM 1619 C C . VAL A 1 207 ? 5.504 -8.115 -20.097 1.00 92.12 207 VAL A C 1
ATOM 1621 O O . VAL A 1 207 ? 5.803 -7.316 -20.985 1.00 92.12 207 VAL A O 1
ATO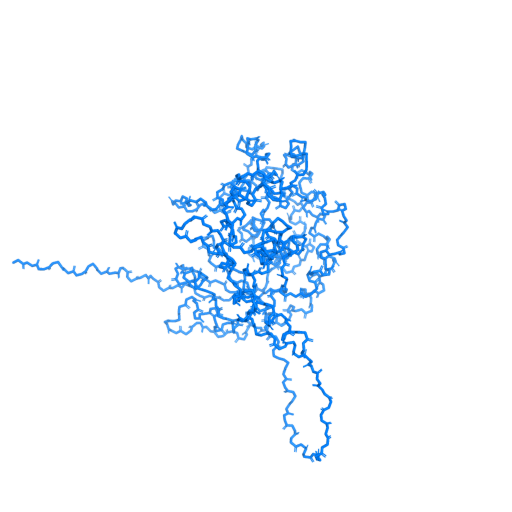M 1624 N N . VAL A 1 208 ? 6.294 -8.334 -19.040 1.00 94.38 208 VAL A N 1
ATOM 1625 C CA . VAL A 1 208 ? 7.598 -7.671 -18.857 1.00 94.38 208 VAL A CA 1
ATOM 1626 C C . VAL A 1 208 ? 8.528 -7.998 -20.027 1.00 94.38 208 VAL A C 1
ATOM 1628 O O . VAL A 1 208 ? 9.051 -7.087 -20.667 1.00 94.38 208 VAL A O 1
ATOM 1631 N N . ALA A 1 209 ? 8.665 -9.280 -20.373 1.00 94.19 209 ALA A N 1
ATOM 1632 C CA . ALA A 1 209 ? 9.534 -9.740 -21.455 1.00 94.19 209 ALA A CA 1
ATOM 1633 C C . ALA A 1 209 ? 9.092 -9.252 -22.848 1.00 94.19 209 ALA A C 1
ATOM 1635 O O . ALA A 1 209 ? 9.932 -9.034 -23.721 1.00 94.19 209 ALA A O 1
ATOM 1636 N N . ALA A 1 210 ? 7.786 -9.085 -23.069 1.00 90.69 210 ALA A N 1
ATOM 1637 C CA . ALA A 1 210 ? 7.229 -8.607 -24.333 1.00 90.69 210 ALA A CA 1
ATOM 1638 C C . ALA A 1 210 ? 7.238 -7.075 -24.469 1.00 90.69 210 ALA A C 1
ATOM 1640 O O . ALA A 1 210 ? 6.986 -6.565 -25.564 1.00 90.69 210 ALA A O 1
ATOM 1641 N N . THR A 1 211 ? 7.505 -6.332 -23.389 1.00 90.88 211 THR A N 1
ATOM 1642 C CA . THR A 1 211 ? 7.453 -4.869 -23.416 1.00 90.88 211 THR A CA 1
ATOM 1643 C C . THR A 1 211 ? 8.652 -4.299 -24.191 1.00 90.88 211 THR A C 1
ATOM 1645 O O . THR A 1 211 ? 9.799 -4.503 -23.786 1.00 90.88 211 THR A O 1
ATOM 1648 N N . PRO A 1 212 ? 8.430 -3.562 -25.298 1.00 87.19 212 PRO A N 1
ATOM 1649 C CA . PRO A 1 212 ? 9.514 -2.932 -26.046 1.00 87.19 212 PRO A CA 1
ATOM 1650 C C . PRO A 1 212 ? 10.123 -1.760 -25.261 1.00 87.19 212 PRO A C 1
ATOM 1652 O O . PRO A 1 212 ? 9.470 -1.214 -24.374 1.00 87.19 212 PRO A O 1
ATOM 1655 N N . PRO A 1 213 ? 11.345 -1.307 -25.597 1.00 88.62 213 PRO A N 1
ATOM 1656 C CA . PRO A 1 213 ? 11.917 -0.119 -24.973 1.00 88.62 213 PRO A CA 1
ATOM 1657 C C . PRO A 1 213 ? 11.045 1.132 -25.216 1.00 88.62 213 PRO A C 1
ATOM 1659 O O . PRO A 1 213 ? 10.365 1.213 -26.247 1.00 88.62 213 PRO A O 1
ATOM 1662 N N . PRO A 1 214 ? 11.094 2.132 -24.313 1.00 89.19 214 PRO A N 1
ATOM 1663 C CA . PRO A 1 214 ? 10.342 3.373 -24.460 1.00 89.19 214 PRO A CA 1
ATOM 1664 C C . PRO A 1 214 ? 10.622 4.061 -25.806 1.00 89.19 214 PRO A C 1
ATOM 1666 O O . PRO A 1 214 ? 11.791 4.247 -26.163 1.00 89.19 214 PRO A O 1
ATOM 1669 N N . PRO A 1 215 ? 9.585 4.474 -26.561 1.00 86.81 215 PRO A N 1
ATOM 1670 C CA . PRO A 1 215 ? 9.776 5.241 -27.786 1.00 86.81 215 PRO A CA 1
ATOM 1671 C C . PRO A 1 215 ? 10.531 6.559 -27.533 1.00 86.81 215 PRO A C 1
ATOM 1673 O O . PRO A 1 215 ? 10.386 7.153 -26.460 1.00 86.81 215 PRO A O 1
ATOM 1676 N N . PRO A 1 216 ? 11.291 7.083 -28.513 1.00 84.94 216 PRO A N 1
ATOM 1677 C CA . PRO A 1 216 ? 11.943 8.384 -28.379 1.00 84.94 216 PRO A CA 1
ATOM 1678 C C . PRO A 1 216 ? 10.940 9.496 -28.044 1.00 84.94 216 PRO A C 1
ATOM 1680 O O . PRO A 1 216 ? 9.922 9.642 -28.719 1.00 84.94 216 PRO A O 1
ATOM 1683 N N . GLY A 1 217 ? 11.235 10.286 -27.008 1.00 84.44 217 GLY A N 1
ATOM 1684 C CA . GLY A 1 217 ? 10.363 11.375 -26.551 1.00 84.44 217 GLY A CA 1
ATOM 1685 C C . GLY A 1 217 ? 9.118 10.928 -25.777 1.00 84.44 217 GLY A C 1
ATOM 1686 O O . GLY A 1 217 ? 8.266 11.766 -25.495 1.00 84.44 217 GLY A O 1
ATOM 1687 N N . CYS A 1 218 ? 9.000 9.640 -25.431 1.00 86.50 218 CYS A N 1
ATOM 1688 C CA . CYS A 1 218 ? 7.915 9.139 -24.594 1.00 86.50 218 CYS A CA 1
ATOM 1689 C C . CYS A 1 218 ? 7.977 9.768 -23.193 1.00 86.50 218 CYS A C 1
ATOM 1691 O O . CYS A 1 218 ? 8.991 9.653 -22.506 1.00 86.50 218 CYS A O 1
ATOM 1693 N N . GLY A 1 219 ? 6.884 10.413 -22.780 1.00 89.44 219 GLY A N 1
ATOM 1694 C CA . GLY A 1 219 ? 6.693 10.911 -21.415 1.00 89.44 219 GLY A CA 1
ATOM 1695 C C . GLY A 1 219 ? 6.261 9.812 -20.443 1.00 89.44 219 GLY A C 1
ATOM 1696 O O . GLY A 1 219 ? 5.954 8.685 -20.849 1.00 89.44 219 GLY A O 1
ATOM 1697 N N . GLY A 1 220 ? 6.204 10.142 -19.154 1.00 92.44 220 GLY A N 1
ATOM 1698 C CA . GLY A 1 220 ? 5.844 9.189 -18.101 1.00 92.44 220 GLY A CA 1
ATOM 1699 C C . GLY A 1 220 ? 4.404 8.679 -18.219 1.00 92.44 220 GLY A C 1
ATOM 1700 O O . GLY A 1 220 ? 4.163 7.472 -18.163 1.00 92.44 220 GLY A O 1
ATOM 1701 N N . ALA A 1 221 ? 3.435 9.564 -18.466 1.00 91.88 221 ALA A N 1
ATOM 1702 C CA . ALA A 1 221 ? 2.028 9.182 -18.602 1.00 91.88 221 ALA A CA 1
ATOM 1703 C C . ALA A 1 221 ? 1.772 8.376 -19.886 1.00 91.88 221 ALA A C 1
ATOM 1705 O O . ALA A 1 221 ? 0.964 7.437 -19.905 1.00 91.88 221 ALA A O 1
ATOM 1706 N N . GLN A 1 222 ? 2.492 8.716 -20.961 1.00 89.00 222 GLN A N 1
ATOM 1707 C CA . GLN A 1 222 ? 2.472 7.944 -22.200 1.00 89.00 222 GLN A CA 1
ATOM 1708 C C . GLN A 1 222 ? 3.043 6.542 -21.975 1.00 89.00 222 GLN A C 1
ATOM 1710 O O . GLN A 1 222 ? 2.456 5.570 -22.446 1.00 89.00 222 GLN A O 1
ATOM 1715 N N . TRP A 1 223 ? 4.138 6.425 -21.223 1.00 93.31 223 TRP A N 1
ATOM 1716 C CA . TRP A 1 223 ? 4.752 5.140 -20.909 1.00 93.31 223 TRP A CA 1
ATOM 1717 C C . TRP A 1 223 ? 3.824 4.234 -20.103 1.00 93.31 223 TRP A C 1
ATOM 1719 O O . TRP A 1 223 ? 3.612 3.088 -20.494 1.00 93.31 223 TRP A O 1
ATOM 1729 N N . ILE A 1 224 ? 3.173 4.767 -19.061 1.00 92.56 224 ILE A N 1
ATOM 1730 C CA . ILE A 1 224 ? 2.124 4.048 -18.320 1.00 92.56 224 ILE A CA 1
ATOM 1731 C C . ILE A 1 224 ? 1.054 3.530 -19.286 1.00 92.56 224 ILE A C 1
ATOM 1733 O O . ILE A 1 224 ? 0.697 2.354 -19.241 1.00 92.56 224 ILE A O 1
ATOM 1737 N N . SER A 1 225 ? 0.570 4.382 -20.193 1.00 89.56 225 SER A N 1
ATOM 1738 C CA . SER A 1 225 ? -0.485 4.003 -21.140 1.00 89.56 225 SER A CA 1
ATOM 1739 C C . SER A 1 225 ? -0.047 2.915 -22.121 1.00 89.56 225 SER A C 1
ATOM 1741 O O . SER A 1 225 ? -0.845 2.038 -22.444 1.00 89.56 225 SER A O 1
ATOM 1743 N N . LEU A 1 226 ? 1.205 2.954 -22.583 1.00 87.81 226 LEU A N 1
ATOM 1744 C CA . LEU A 1 226 ? 1.762 1.963 -23.507 1.00 87.81 226 LEU A CA 1
ATOM 1745 C C . LEU A 1 226 ? 1.959 0.597 -22.846 1.00 87.81 226 LEU A C 1
ATOM 1747 O O . LEU A 1 226 ? 1.644 -0.414 -23.465 1.00 87.81 226 LEU A O 1
ATOM 1751 N N . VAL A 1 227 ? 2.460 0.568 -21.609 1.00 90.69 227 VAL A N 1
ATOM 1752 C CA . VAL A 1 227 ? 2.743 -0.687 -20.893 1.00 90.69 227 VAL A CA 1
ATOM 1753 C C . VAL A 1 227 ? 1.464 -1.319 -20.348 1.00 90.69 227 VAL A C 1
ATOM 1755 O O . VAL A 1 227 ? 1.279 -2.528 -20.436 1.00 90.69 227 VAL A O 1
ATOM 1758 N N . THR A 1 228 ? 0.572 -0.510 -19.776 1.00 89.88 228 THR A N 1
ATOM 1759 C CA . THR A 1 228 ? -0.582 -1.019 -19.014 1.00 89.88 228 THR A CA 1
ATOM 1760 C C . THR A 1 228 ? -1.878 -1.066 -19.823 1.00 89.88 228 THR A C 1
ATOM 1762 O O . THR A 1 228 ? -2.833 -1.724 -19.416 1.00 89.88 228 THR A O 1
ATOM 1765 N N . GLY A 1 229 ? -1.961 -0.323 -20.934 1.00 86.25 229 GLY A N 1
ATOM 1766 C CA . GLY A 1 229 ? -3.217 -0.077 -21.652 1.00 86.25 229 GLY A CA 1
ATOM 1767 C C . GLY A 1 229 ? -4.204 0.831 -20.901 1.00 86.25 229 GLY A C 1
ATOM 1768 O O . GLY A 1 229 ? -5.307 1.085 -21.393 1.00 86.25 229 GLY A O 1
ATOM 1769 N N . LEU A 1 230 ? -3.833 1.338 -19.720 1.00 86.69 230 LEU A N 1
ATOM 1770 C CA . LEU A 1 230 ? -4.650 2.205 -18.875 1.00 86.69 230 LEU A CA 1
ATOM 1771 C C . LEU A 1 230 ? -4.166 3.650 -18.963 1.00 86.69 230 LEU A C 1
ATOM 1773 O O . LEU A 1 230 ? -2.972 3.923 -19.028 1.00 86.69 230 LEU A O 1
ATOM 1777 N N . ARG A 1 231 ? -5.105 4.598 -18.922 1.00 86.75 231 ARG A N 1
ATOM 1778 C CA . ARG A 1 231 ? -4.764 6.021 -18.845 1.00 86.75 231 ARG A CA 1
ATOM 1779 C C . ARG A 1 231 ? -4.708 6.441 -17.376 1.00 86.75 231 ARG A C 1
ATOM 1781 O O . ARG A 1 231 ? -5.729 6.279 -16.705 1.00 86.75 231 ARG A O 1
ATOM 1788 N N . PRO A 1 232 ? -3.575 6.972 -16.880 1.00 86.38 232 PRO A N 1
ATOM 1789 C CA . PRO A 1 232 ? -3.535 7.557 -15.546 1.00 86.38 232 PRO A CA 1
ATOM 1790 C C . PRO A 1 232 ? -4.472 8.768 -15.475 1.00 86.38 232 PRO A C 1
ATOM 1792 O O . PRO A 1 232 ? -4.697 9.448 -16.481 1.00 86.38 232 PRO A O 1
ATOM 1795 N N . ASP A 1 233 ? -5.021 9.033 -14.290 1.00 85.50 233 ASP A N 1
ATOM 1796 C CA . ASP A 1 233 ? -5.751 10.276 -14.043 1.00 85.50 233 ASP A CA 1
ATOM 1797 C C . ASP A 1 233 ? -4.815 11.497 -14.096 1.00 85.50 233 ASP A C 1
ATOM 1799 O O . ASP A 1 233 ? -3.597 11.368 -14.214 1.00 85.50 233 ASP A O 1
ATOM 1803 N N . GLU A 1 234 ? -5.381 12.703 -14.042 1.00 84.75 234 GLU A N 1
ATOM 1804 C CA . GLU A 1 234 ? -4.612 13.944 -14.183 1.00 84.75 234 GLU A CA 1
ATOM 1805 C C . GLU A 1 234 ? -3.527 14.099 -13.106 1.00 84.75 234 GLU A C 1
ATOM 1807 O O . GLU A 1 234 ? -2.424 14.560 -13.406 1.00 84.75 234 GLU A O 1
ATOM 1812 N N . GLN A 1 235 ? -3.804 13.673 -11.870 1.00 85.69 235 GLN A N 1
ATOM 1813 C CA . GLN A 1 235 ? -2.844 13.766 -10.776 1.00 85.69 235 GLN A CA 1
ATOM 1814 C C . GLN A 1 235 ? -1.684 12.789 -10.993 1.00 85.69 235 GLN A C 1
ATOM 1816 O O . GLN A 1 235 ? -0.522 13.191 -10.908 1.00 85.69 235 GLN A O 1
ATOM 1821 N N . TYR A 1 236 ? -1.986 11.534 -11.328 1.00 87.31 236 TYR A N 1
ATOM 1822 C CA . TYR A 1 236 ? -0.991 10.500 -11.612 1.00 87.31 236 TYR A CA 1
ATOM 1823 C C . TYR A 1 236 ? -0.182 10.823 -12.864 1.00 87.31 236 TYR A C 1
ATOM 1825 O O . TYR A 1 236 ? 1.032 10.638 -12.871 1.00 87.31 236 TYR A O 1
ATOM 1833 N N . ALA A 1 237 ? -0.821 11.354 -13.907 1.00 89.62 237 ALA A N 1
ATOM 1834 C CA . ALA A 1 237 ? -0.140 11.802 -15.113 1.00 89.62 237 ALA A CA 1
ATOM 1835 C C . ALA A 1 237 ? 0.840 12.935 -14.792 1.00 89.62 237 ALA A C 1
ATOM 1837 O O . ALA A 1 237 ? 2.002 12.876 -15.184 1.00 89.62 237 ALA A O 1
ATOM 1838 N N . ALA A 1 238 ? 0.406 13.941 -14.029 1.00 89.69 238 ALA A N 1
ATOM 1839 C CA . ALA A 1 238 ? 1.263 15.059 -13.658 1.00 89.69 238 ALA A CA 1
ATOM 1840 C C . ALA A 1 238 ? 2.443 14.631 -12.772 1.00 89.69 238 ALA A C 1
ATOM 1842 O O . ALA A 1 238 ? 3.510 15.238 -12.848 1.00 89.69 238 ALA A O 1
ATOM 1843 N N . GLU A 1 239 ? 2.272 13.612 -11.931 1.00 89.81 239 GLU A N 1
ATOM 1844 C CA . GLU A 1 239 ? 3.362 13.042 -11.137 1.00 89.81 239 GLU A CA 1
ATOM 1845 C C . GLU A 1 239 ? 4.329 12.223 -11.997 1.00 89.81 239 GLU A C 1
ATOM 1847 O O . GLU A 1 239 ? 5.536 12.456 -11.949 1.00 89.81 239 GLU A O 1
ATOM 1852 N N . ALA A 1 240 ? 3.801 11.373 -12.878 1.00 91.75 240 ALA A N 1
ATOM 1853 C CA . ALA A 1 240 ? 4.580 10.589 -13.828 1.00 91.75 240 ALA A CA 1
ATOM 1854 C C . ALA A 1 240 ? 5.432 11.462 -14.767 1.00 91.75 240 ALA A C 1
ATOM 1856 O O . ALA A 1 240 ? 6.580 11.125 -15.036 1.00 91.75 240 ALA A O 1
ATOM 1857 N N . GLU A 1 241 ? 4.913 12.602 -15.235 1.00 92.31 241 GLU A N 1
ATOM 1858 C CA . GLU A 1 241 ? 5.675 13.536 -16.082 1.00 92.31 241 GLU A CA 1
ATOM 1859 C C . GLU A 1 241 ? 6.753 14.323 -15.318 1.00 92.31 241 GLU A C 1
ATOM 1861 O O . GLU A 1 241 ? 7.652 14.909 -15.924 1.00 92.31 241 GLU A O 1
ATOM 1866 N N . ARG A 1 242 ? 6.684 14.370 -13.982 1.00 90.38 242 ARG A N 1
ATOM 1867 C CA . ARG A 1 242 ? 7.724 14.988 -13.144 1.00 90.38 242 ARG A CA 1
ATOM 1868 C C . ARG A 1 242 ? 8.788 13.994 -12.685 1.00 90.38 242 ARG A C 1
ATOM 1870 O O . ARG A 1 242 ? 9.810 14.442 -12.167 1.00 90.38 242 ARG A O 1
ATOM 1877 N N . ALA A 1 243 ? 8.552 12.697 -12.855 1.00 91.50 243 ALA A N 1
ATOM 1878 C CA . ALA A 1 243 ? 9.451 11.648 -12.407 1.00 91.50 243 ALA A CA 1
ATOM 1879 C C . ALA A 1 243 ? 10.810 11.741 -13.113 1.00 91.50 243 ALA A C 1
ATOM 1881 O O . ALA A 1 243 ? 10.882 11.865 -14.332 1.00 91.50 243 ALA A O 1
ATOM 1882 N N . THR A 1 244 ? 11.900 11.651 -12.355 1.00 91.75 244 THR A N 1
ATOM 1883 C CA . THR A 1 244 ? 13.252 11.458 -12.909 1.00 91.75 244 THR A CA 1
ATOM 1884 C C . THR A 1 244 ? 13.468 10.008 -13.333 1.00 91.75 244 THR A C 1
ATOM 1886 O O . THR A 1 244 ? 14.126 9.739 -14.337 1.00 91.75 244 THR A O 1
ATOM 1889 N N . GLU A 1 245 ? 12.872 9.079 -12.592 1.00 94.12 245 GLU A N 1
ATOM 1890 C CA . GLU A 1 245 ? 12.795 7.661 -12.907 1.00 94.12 245 GLU A CA 1
ATOM 1891 C C . GLU A 1 245 ? 11.369 7.167 -12.661 1.00 94.12 245 GLU A C 1
ATOM 1893 O O . GLU A 1 245 ? 10.789 7.427 -11.603 1.00 94.12 245 GLU A O 1
ATOM 1898 N N . LEU A 1 246 ? 10.816 6.451 -13.639 1.00 96.56 246 LEU A N 1
ATOM 1899 C CA . LEU A 1 246 ? 9.507 5.824 -13.553 1.00 96.56 246 LEU A CA 1
ATOM 1900 C C . LEU A 1 246 ? 9.601 4.349 -13.939 1.00 96.56 246 LEU A C 1
ATOM 1902 O O . LEU A 1 246 ? 10.034 3.990 -15.040 1.00 96.56 246 LEU A O 1
ATOM 1906 N N . VAL A 1 247 ? 9.152 3.498 -13.022 1.00 96.81 247 VAL A N 1
ATOM 1907 C CA . VAL A 1 247 ? 9.171 2.047 -13.165 1.00 96.81 247 VAL A CA 1
ATOM 1908 C C . VAL A 1 247 ? 7.751 1.507 -13.087 1.00 96.81 247 VAL A C 1
ATOM 1910 O O . VAL A 1 247 ? 7.048 1.687 -12.093 1.00 96.81 247 VAL A O 1
ATOM 1913 N N . VAL A 1 248 ? 7.326 0.832 -14.151 1.00 97.50 248 VAL A N 1
ATOM 1914 C CA . VAL A 1 248 ? 6.031 0.148 -14.208 1.00 97.50 248 VAL A CA 1
ATOM 1915 C C . VAL A 1 248 ? 6.233 -1.311 -13.793 1.00 97.50 248 VAL A C 1
ATOM 1917 O O . VAL A 1 248 ? 7.160 -1.959 -14.270 1.00 97.50 248 VAL A O 1
ATOM 1920 N N . MET A 1 249 ? 5.403 -1.841 -12.897 1.00 97.94 249 MET A N 1
ATOM 1921 C CA . MET A 1 249 ? 5.549 -3.201 -12.369 1.00 97.94 249 MET A CA 1
ATOM 1922 C C . MET A 1 249 ? 4.198 -3.926 -12.341 1.00 97.94 249 MET A C 1
ATOM 1924 O O . MET A 1 249 ? 3.232 -3.401 -11.781 1.00 97.94 249 MET A O 1
ATOM 1928 N N . PRO A 1 250 ? 4.102 -5.135 -12.913 1.00 97.44 250 PRO A N 1
ATOM 1929 C CA . PRO A 1 250 ? 2.878 -5.912 -12.841 1.00 97.44 250 PRO A CA 1
ATOM 1930 C C . PRO A 1 250 ? 2.648 -6.473 -11.429 1.00 97.44 250 PRO A C 1
ATOM 1932 O O . PRO A 1 250 ? 3.580 -6.891 -10.741 1.00 97.44 250 PRO A O 1
ATOM 1935 N N . THR A 1 251 ? 1.389 -6.473 -10.997 1.00 96.12 251 THR A N 1
ATOM 1936 C CA . THR A 1 251 ? 0.924 -6.975 -9.702 1.00 96.12 251 THR A CA 1
ATOM 1937 C C . THR A 1 251 ? -0.529 -7.472 -9.818 1.00 96.12 251 THR A C 1
ATOM 1939 O O . THR A 1 251 ? -1.336 -6.853 -10.525 1.00 96.12 251 THR A O 1
ATOM 1942 N N . PRO A 1 252 ? -0.922 -8.573 -9.158 1.00 94.62 252 PRO A N 1
ATOM 1943 C CA . PRO A 1 252 ? -2.310 -9.034 -9.167 1.00 94.62 252 PRO A CA 1
ATOM 1944 C C . PRO A 1 252 ? -3.245 -8.122 -8.346 1.00 94.62 252 PRO A C 1
ATOM 1946 O O . PRO A 1 252 ? -2.817 -7.400 -7.450 1.00 94.62 252 PRO A O 1
ATOM 1949 N N . GLY A 1 253 ? -4.553 -8.188 -8.623 1.00 89.06 253 GLY A N 1
ATOM 1950 C CA . GLY A 1 253 ? -5.607 -7.598 -7.775 1.00 89.06 253 GLY A CA 1
ATOM 1951 C C . GLY A 1 253 ? -5.950 -6.125 -7.998 1.00 89.06 253 GLY A C 1
ATOM 1952 O O . GLY A 1 253 ? -6.900 -5.629 -7.401 1.00 89.06 253 GLY A O 1
ATOM 1953 N N . LEU A 1 254 ? -5.241 -5.409 -8.870 1.00 89.88 254 LEU A N 1
ATOM 1954 C CA . LEU A 1 254 ? -5.571 -4.019 -9.201 1.00 89.88 254 LEU A CA 1
ATOM 1955 C C . LEU A 1 254 ? -6.633 -3.893 -10.294 1.00 89.88 254 LEU A C 1
ATOM 1957 O O . LEU A 1 254 ? -7.166 -2.802 -10.489 1.00 89.88 254 LEU A O 1
ATOM 1961 N N . GLY A 1 255 ? -6.982 -4.975 -10.994 1.00 87.88 255 GLY A N 1
ATOM 1962 C CA . GLY A 1 255 ? -7.998 -4.940 -12.046 1.00 87.88 255 GLY A CA 1
ATOM 1963 C C . GLY A 1 255 ? -7.666 -3.862 -13.081 1.00 87.88 255 GLY A C 1
ATOM 1964 O O . GLY A 1 255 ? -6.595 -3.889 -13.675 1.00 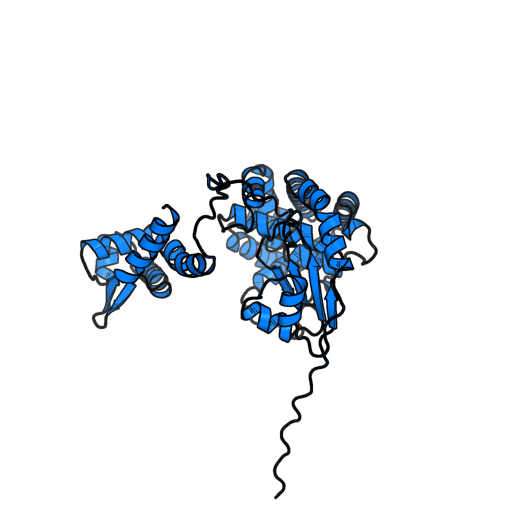87.88 255 GLY A O 1
ATOM 1965 N N . ARG A 1 256 ? -8.568 -2.894 -13.288 1.00 86.06 256 ARG A N 1
ATOM 1966 C CA . ARG A 1 256 ? -8.366 -1.754 -14.209 1.00 86.06 256 ARG A CA 1
ATOM 1967 C C . ARG A 1 256 ? -7.826 -0.487 -13.532 1.00 86.06 256 ARG A C 1
ATOM 1969 O O . ARG A 1 256 ? -7.854 0.583 -14.140 1.00 86.06 256 ARG A O 1
ATOM 1976 N N . SER A 1 257 ? -7.390 -0.594 -12.284 1.00 87.00 257 SER A N 1
ATOM 1977 C CA . SER A 1 257 ? -6.829 0.506 -11.505 1.00 87.00 257 SER A CA 1
ATOM 1978 C C . SER A 1 257 ? -5.303 0.497 -11.569 1.00 87.00 257 SER A C 1
ATOM 1980 O O . SER A 1 257 ? -4.673 -0.522 -11.847 1.00 87.00 257 SER A O 1
ATOM 1982 N N . LEU A 1 258 ? -4.708 1.652 -11.279 1.00 90.50 258 LEU A N 1
ATOM 1983 C CA . LEU A 1 258 ? -3.268 1.816 -11.100 1.00 90.50 258 LEU A CA 1
ATOM 1984 C C . LEU A 1 258 ? -2.988 2.138 -9.630 1.00 90.50 258 LEU A C 1
ATOM 1986 O O . LEU A 1 258 ? -3.775 2.842 -8.997 1.00 90.50 258 LEU A O 1
ATOM 1990 N N . SER A 1 259 ? -1.860 1.669 -9.097 1.00 92.38 259 SER A N 1
ATOM 1991 C CA . SER A 1 259 ? -1.326 2.156 -7.818 1.00 92.38 259 SER A CA 1
ATOM 1992 C C . SER A 1 259 ? -0.023 2.891 -8.088 1.00 92.38 259 SER A C 1
ATOM 1994 O O . SER A 1 259 ? 0.967 2.265 -8.462 1.00 92.38 259 SER A O 1
ATOM 1996 N N . LEU A 1 260 ? -0.034 4.215 -7.932 1.00 92.31 260 LEU A N 1
ATOM 1997 C CA . LEU A 1 260 ? 1.148 5.058 -8.097 1.00 92.31 260 LEU A CA 1
ATOM 1998 C C . LEU A 1 260 ? 1.676 5.482 -6.729 1.00 92.31 260 LEU A C 1
ATOM 2000 O O . LEU A 1 260 ? 0.905 5.888 -5.856 1.00 92.31 260 LEU A O 1
ATOM 2004 N N . PHE A 1 261 ? 2.989 5.396 -6.548 1.00 89.31 261 PHE A N 1
ATOM 2005 C CA . PHE A 1 261 ? 3.668 5.950 -5.385 1.00 89.31 261 PHE A CA 1
ATOM 2006 C C . PHE A 1 261 ? 5.059 6.448 -5.759 1.00 89.31 261 PHE A C 1
ATOM 2008 O O . PHE A 1 261 ? 5.713 5.907 -6.650 1.00 89.31 261 PHE A O 1
ATOM 2015 N N . THR A 1 262 ? 5.497 7.486 -5.056 1.00 85.38 262 THR A N 1
ATOM 2016 C CA . THR A 1 262 ? 6.748 8.177 -5.351 1.00 85.38 262 THR A CA 1
ATOM 2017 C C . THR A 1 262 ? 7.534 8.372 -4.074 1.00 85.38 262 THR A C 1
ATOM 2019 O O . THR A 1 262 ? 7.063 9.027 -3.136 1.00 85.38 262 THR A O 1
ATOM 2022 N N . ASP A 1 263 ? 8.756 7.863 -4.081 1.00 75.00 263 ASP A N 1
ATOM 2023 C CA . ASP A 1 263 ? 9.786 8.256 -3.129 1.00 75.00 263 ASP A CA 1
ATOM 2024 C C . ASP A 1 263 ? 10.934 8.917 -3.906 1.00 75.00 263 ASP A C 1
ATOM 2026 O O . ASP A 1 263 ? 10.788 10.060 -4.343 1.00 75.00 263 ASP A O 1
ATOM 2030 N N . GLN A 1 264 ? 12.003 8.173 -4.202 1.00 81.44 264 GLN A N 1
ATOM 2031 C CA . GLN A 1 264 ? 13.062 8.583 -5.140 1.00 81.44 264 GLN A CA 1
ATOM 2032 C C . GLN A 1 264 ? 12.759 8.169 -6.586 1.00 81.44 264 GLN A C 1
ATOM 2034 O O . GLN A 1 264 ? 13.051 8.896 -7.535 1.00 81.44 264 GLN A O 1
ATOM 2039 N N . THR A 1 265 ? 12.140 7.001 -6.729 1.00 89.94 265 THR A N 1
ATOM 2040 C CA . THR A 1 265 ? 11.651 6.435 -7.984 1.00 89.94 265 THR A CA 1
ATOM 2041 C C . THR A 1 265 ? 10.126 6.496 -7.963 1.00 89.94 265 THR A C 1
ATOM 2043 O O . THR A 1 265 ? 9.499 6.250 -6.928 1.00 89.94 265 THR A O 1
ATOM 2046 N N . THR A 1 266 ? 9.516 6.837 -9.097 1.00 93.56 266 THR A N 1
ATOM 2047 C CA . THR A 1 266 ? 8.062 6.750 -9.264 1.00 93.56 266 THR A CA 1
ATOM 2048 C C . THR A 1 266 ? 7.703 5.337 -9.694 1.00 93.56 266 THR A C 1
ATOM 2050 O O . THR A 1 266 ? 8.082 4.888 -10.774 1.00 93.56 266 THR A O 1
ATOM 2053 N N . TRP A 1 267 ? 6.964 4.627 -8.857 1.00 95.69 267 TRP A N 1
ATOM 2054 C CA . TRP A 1 267 ? 6.521 3.268 -9.126 1.00 95.69 267 TRP A CA 1
ATOM 2055 C C . TRP A 1 267 ? 5.055 3.267 -9.531 1.00 95.69 267 TRP A C 1
ATOM 2057 O O . TRP A 1 267 ? 4.223 3.931 -8.909 1.00 95.69 267 TRP A O 1
ATOM 2067 N N . VAL A 1 268 ? 4.733 2.489 -10.561 1.00 96.75 268 VAL A N 1
ATOM 2068 C CA . VAL A 1 268 ? 3.362 2.308 -11.040 1.00 96.75 268 VAL A CA 1
ATOM 2069 C C . VAL A 1 268 ? 3.050 0.828 -11.086 1.00 96.75 268 VAL A C 1
ATOM 2071 O O . VAL A 1 268 ? 3.586 0.096 -11.916 1.00 96.75 268 VAL A O 1
ATOM 2074 N N . LEU A 1 269 ? 2.169 0.391 -10.195 1.00 97.12 269 LEU A N 1
ATOM 2075 C CA . LEU A 1 269 ? 1.696 -0.982 -10.163 1.00 97.12 269 LEU A CA 1
ATOM 2076 C C . LEU A 1 269 ? 0.418 -1.125 -10.990 1.00 97.12 269 LEU A C 1
ATOM 2078 O O . LEU A 1 269 ? -0.455 -0.251 -10.946 1.00 97.12 269 LEU A O 1
ATOM 2082 N N . PHE A 1 270 ? 0.295 -2.234 -11.717 1.00 95.38 270 PHE A N 1
ATOM 2083 C CA . PHE A 1 270 ? -0.873 -2.536 -12.547 1.00 95.38 270 PHE A CA 1
ATOM 2084 C C . PHE A 1 270 ? -1.130 -4.041 -12.627 1.00 95.38 270 PHE A C 1
ATOM 2086 O O . PHE A 1 270 ? -0.195 -4.828 -12.539 1.00 95.38 270 PHE A O 1
ATOM 2093 N N . THR A 1 271 ? -2.374 -4.454 -12.862 1.00 94.12 271 THR A N 1
ATOM 2094 C CA . THR A 1 271 ? -2.668 -5.847 -13.231 1.00 94.12 271 THR A CA 1
ATOM 2095 C C . THR A 1 271 ? -2.669 -5.978 -14.749 1.00 94.12 271 THR A C 1
ATOM 2097 O O . THR A 1 271 ? -3.419 -5.242 -15.405 1.00 94.12 271 THR A O 1
ATOM 2100 N N . PRO A 1 272 ? -1.859 -6.886 -15.331 1.00 90.06 272 PRO A N 1
ATOM 2101 C CA . PRO A 1 272 ? -1.960 -7.185 -16.749 1.00 90.06 272 PRO A CA 1
ATOM 2102 C C . PRO A 1 272 ? -3.390 -7.532 -17.139 1.00 90.06 272 PRO A C 1
ATOM 2104 O O . PRO A 1 272 ? -4.067 -8.306 -16.465 1.00 90.06 272 PRO A O 1
ATOM 2107 N N . GLN A 1 273 ? -3.871 -6.915 -18.211 1.00 75.44 273 GLN A N 1
ATOM 2108 C CA . GLN A 1 273 ? -5.178 -7.249 -18.747 1.00 75.44 273 GLN A CA 1
ATOM 2109 C C . GLN A 1 273 ? -5.003 -8.451 -19.667 1.00 75.44 273 GLN A C 1
ATOM 2111 O O . GLN A 1 273 ? -4.450 -8.314 -20.759 1.00 75.44 273 GLN A O 1
ATOM 2116 N N . HIS A 1 274 ? -5.508 -9.610 -19.253 1.00 51.06 274 HIS A N 1
ATOM 2117 C CA . HIS A 1 274 ? -5.707 -10.716 -20.174 1.00 51.06 274 HIS A CA 1
ATOM 2118 C C . HIS A 1 274 ? -6.796 -10.280 -21.165 1.00 51.06 274 HIS A C 1
ATOM 2120 O O . HIS A 1 274 ? -7.988 -10.324 -20.853 1.00 51.06 274 HIS A O 1
ATOM 2126 N N . GLU A 1 275 ? -6.432 -9.834 -22.369 1.00 39.09 275 GLU A N 1
ATOM 2127 C CA . GLU A 1 275 ? -7.342 -10.079 -23.483 1.00 39.09 275 GLU A CA 1
ATOM 2128 C C . GLU A 1 275 ? -7.309 -11.595 -23.686 1.00 39.09 275 GLU A C 1
ATOM 2130 O O . GLU A 1 275 ? -6.253 -12.121 -24.053 1.00 39.09 275 GLU A O 1
ATOM 2135 N N . PRO A 1 276 ? -8.402 -12.342 -23.426 1.00 30.53 276 PRO A N 1
ATOM 2136 C CA . PRO A 1 276 ? -8.431 -13.733 -23.830 1.00 30.53 276 PRO A CA 1
ATOM 2137 C C . PRO A 1 276 ? -8.150 -13.740 -25.326 1.00 30.53 276 PRO A C 1
ATOM 2139 O O . PRO A 1 276 ? -8.897 -13.136 -26.100 1.00 30.53 276 PRO A O 1
ATOM 2142 N N . ARG A 1 277 ? -7.040 -14.375 -25.721 1.00 28.20 277 ARG A N 1
ATOM 2143 C CA . ARG A 1 277 ? -6.721 -14.648 -27.122 1.00 28.20 277 ARG A CA 1
ATOM 2144 C C . ARG A 1 277 ? -7.996 -15.161 -27.769 1.00 28.20 277 ARG A C 1
ATOM 2146 O O . ARG A 1 277 ? -8.429 -16.271 -27.471 1.00 28.20 277 ARG A O 1
ATOM 2153 N N . THR A 1 278 ? -8.606 -14.343 -28.623 1.00 27.14 278 THR A N 1
ATOM 2154 C CA . THR A 1 278 ? -9.687 -14.793 -29.492 1.00 27.14 278 THR A CA 1
ATOM 2155 C C . THR A 1 278 ? -9.165 -16.055 -30.175 1.00 27.14 278 THR A C 1
ATOM 2157 O O . THR A 1 278 ? -8.154 -15.947 -30.880 1.00 27.14 278 THR A O 1
ATOM 2160 N N . PRO A 1 279 ? -9.765 -17.244 -29.969 1.00 34.56 279 PRO A N 1
ATOM 2161 C CA . PRO A 1 279 ? -9.441 -18.351 -30.836 1.00 34.56 279 PRO A CA 1
ATOM 2162 C C . PRO A 1 279 ? -9.778 -17.867 -32.238 1.00 34.56 279 PRO A C 1
ATOM 2164 O O . PRO A 1 279 ? -10.807 -17.218 -32.457 1.00 34.56 279 PRO A O 1
ATOM 2167 N N . GLU A 1 280 ? -8.824 -18.075 -33.135 1.00 29.62 280 GLU A N 1
ATOM 2168 C CA . GLU A 1 280 ? -8.876 -17.707 -34.536 1.00 29.62 280 GLU A CA 1
ATOM 2169 C C . GLU A 1 280 ? -10.306 -17.797 -35.066 1.00 29.62 280 GLU A C 1
ATOM 2171 O O . GLU A 1 280 ? -10.992 -18.803 -34.884 1.00 29.62 280 GLU A O 1
ATOM 2176 N N . ARG A 1 281 ? -10.757 -16.724 -35.724 1.00 28.77 281 ARG A N 1
ATOM 2177 C CA . ARG A 1 281 ? -11.954 -16.720 -36.565 1.00 28.77 281 ARG A CA 1
ATOM 2178 C C . ARG A 1 281 ? -11.797 -17.812 -37.626 1.00 28.77 281 ARG A C 1
ATOM 2180 O O . ARG A 1 281 ? -11.449 -17.535 -38.769 1.00 28.77 281 ARG A O 1
ATOM 2187 N N . THR A 1 282 ? -12.101 -19.055 -37.275 1.00 28.89 282 THR A N 1
ATOM 2188 C CA . THR A 1 282 ? -12.510 -20.050 -38.247 1.00 28.89 282 THR A CA 1
ATOM 2189 C C . THR A 1 282 ? -13.906 -19.621 -38.659 1.00 28.89 282 THR A C 1
ATOM 2191 O O . THR A 1 282 ? -14.887 -19.768 -37.933 1.00 28.89 282 THR A O 1
ATOM 2194 N N . THR A 1 283 ? -13.977 -18.972 -39.812 1.00 33.44 283 THR A N 1
ATOM 2195 C CA . THR A 1 283 ? -15.204 -18.596 -40.501 1.00 33.44 283 THR A CA 1
ATOM 2196 C C . THR A 1 283 ? -15.952 -19.851 -40.955 1.00 33.44 283 THR A C 1
ATOM 2198 O O . THR A 1 283 ? -16.057 -20.140 -42.142 1.00 33.44 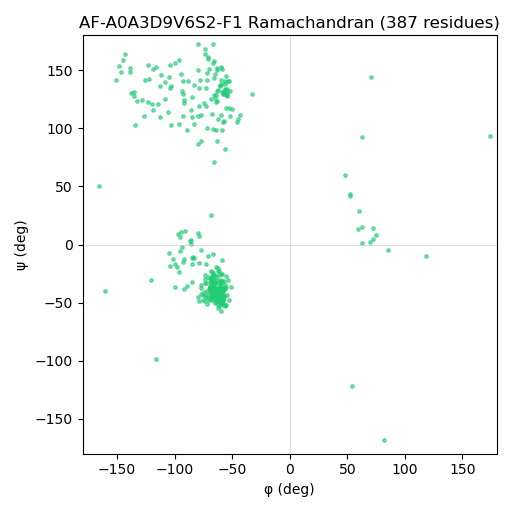283 THR A O 1
ATOM 2201 N N . ALA A 1 284 ? -16.526 -20.597 -40.015 1.00 28.39 284 ALA A N 1
ATOM 2202 C CA . ALA A 1 284 ? -17.568 -21.565 -40.308 1.00 28.39 284 ALA A CA 1
ATOM 2203 C C . ALA A 1 284 ? -18.919 -20.843 -40.216 1.00 28.39 284 ALA A C 1
ATOM 2205 O O . ALA A 1 284 ? -19.463 -20.609 -39.139 1.00 28.39 284 ALA A O 1
ATOM 2206 N N . ARG A 1 285 ? -19.450 -20.441 -41.377 1.00 38.00 285 ARG A N 1
ATOM 2207 C CA . ARG A 1 285 ? -20.847 -20.013 -41.516 1.00 38.00 285 ARG A CA 1
ATOM 2208 C C . ARG A 1 285 ? -21.755 -21.169 -41.100 1.00 38.00 285 ARG A C 1
ATOM 2210 O O . ARG A 1 285 ? -21.874 -22.135 -41.847 1.00 38.00 285 ARG A O 1
ATOM 2217 N N . LEU A 1 286 ? -22.460 -21.025 -39.984 1.00 32.50 286 LEU A N 1
ATOM 2218 C CA . LEU A 1 286 ? -23.639 -21.829 -39.678 1.00 32.50 286 LEU A CA 1
ATOM 2219 C C . LEU A 1 286 ? -24.761 -20.921 -39.165 1.00 32.50 286 LEU A C 1
ATOM 2221 O O . LEU A 1 286 ? -24.742 -20.499 -38.019 1.00 32.50 286 LEU A O 1
ATOM 2225 N N . GLY A 1 287 ? -25.720 -20.653 -40.058 1.00 34.88 287 GLY A N 1
ATOM 2226 C CA . GLY A 1 287 ? -27.146 -20.471 -39.756 1.00 34.88 287 GLY A CA 1
ATOM 2227 C C . GLY A 1 287 ? -27.612 -19.204 -39.011 1.00 34.88 287 GLY A C 1
ATOM 2228 O O . GLY A 1 287 ? -26.950 -18.715 -38.100 1.00 34.88 287 GLY A O 1
ATOM 2229 N N . PRO A 1 288 ? -28.806 -18.674 -39.344 1.00 34.09 288 PRO A N 1
ATOM 2230 C CA . PRO A 1 288 ? -29.445 -17.626 -38.565 1.00 34.09 288 PRO A CA 1
ATOM 2231 C C . PRO A 1 288 ? -30.186 -18.281 -37.395 1.00 34.09 288 PRO A C 1
ATOM 2233 O O . PRO A 1 288 ? -31.243 -18.881 -37.573 1.00 34.09 288 PRO A O 1
ATOM 2236 N N . GLY A 1 289 ? -29.627 -18.209 -36.191 1.00 33.41 289 GLY A N 1
ATOM 2237 C CA . GLY A 1 289 ? -30.299 -18.789 -35.035 1.00 33.41 289 GLY A CA 1
ATOM 2238 C C . GLY A 1 289 ? -29.470 -18.763 -33.766 1.00 33.41 289 GLY A C 1
ATOM 2239 O O . GLY A 1 289 ? -28.749 -19.706 -33.484 1.00 33.41 289 GLY A O 1
ATOM 2240 N N . ARG A 1 290 ? -29.672 -17.699 -32.982 1.00 27.64 290 ARG A N 1
ATOM 2241 C CA . ARG A 1 290 ? -29.497 -17.653 -31.523 1.00 27.64 290 ARG A CA 1
ATOM 2242 C C . ARG A 1 290 ? -28.075 -17.911 -30.993 1.00 27.64 290 ARG A C 1
ATOM 2244 O O . ARG A 1 290 ? -27.710 -19.017 -30.618 1.00 27.64 290 ARG A O 1
ATOM 2251 N N . TRP A 1 291 ? -27.330 -16.822 -30.822 1.00 29.39 291 TRP A N 1
ATOM 2252 C CA . TRP A 1 291 ? -26.217 -16.769 -29.876 1.00 29.39 291 TRP A CA 1
ATOM 2253 C C . TRP A 1 291 ? -26.791 -16.619 -28.462 1.00 29.39 291 TRP A C 1
ATOM 2255 O O . TRP A 1 291 ? -27.371 -15.584 -28.142 1.00 29.39 291 TRP A O 1
ATOM 2265 N N . VAL A 1 292 ? -26.665 -17.653 -27.628 1.00 34.53 292 VAL A N 1
ATOM 2266 C CA . VAL A 1 292 ? -26.795 -17.529 -26.169 1.00 34.53 292 VAL A CA 1
ATOM 2267 C C . VAL A 1 292 ? -25.379 -17.568 -25.618 1.00 34.53 292 VAL A C 1
ATOM 2269 O O . VAL A 1 292 ? -24.731 -18.607 -25.594 1.00 34.53 292 VAL A O 1
ATOM 2272 N N . GLY A 1 293 ? -24.892 -16.389 -25.266 1.00 30.50 293 GLY A N 1
ATOM 2273 C CA . GLY A 1 293 ? -23.567 -16.140 -24.716 1.00 30.50 293 GLY A CA 1
ATOM 2274 C C . GLY A 1 293 ? -23.555 -14.739 -24.125 1.00 30.50 293 GLY A C 1
ATOM 2275 O O . GLY A 1 293 ? -22.733 -13.905 -24.489 1.00 30.50 293 GLY A O 1
ATOM 2276 N N . THR A 1 294 ? -24.556 -14.445 -23.299 1.00 29.02 294 THR A N 1
ATOM 2277 C CA . THR A 1 294 ? -24.661 -13.203 -22.542 1.00 29.02 294 THR A CA 1
ATOM 2278 C C . THR A 1 294 ? -23.706 -13.293 -21.358 1.00 29.02 294 THR A C 1
ATOM 2280 O O . THR A 1 294 ? -24.074 -13.723 -20.271 1.00 29.02 294 THR A O 1
ATOM 2283 N N . SER A 1 295 ? -22.456 -12.876 -21.566 1.00 33.75 295 SER A N 1
ATOM 2284 C CA . SER A 1 295 ? -21.772 -12.152 -20.497 1.00 33.75 295 SER A CA 1
ATOM 2285 C C . SER A 1 295 ? -22.581 -10.871 -20.316 1.00 33.75 295 SER A C 1
ATOM 2287 O O . SER A 1 295 ? -22.505 -9.961 -21.146 1.00 33.75 295 SER A O 1
ATOM 2289 N N . GLU A 1 296 ? -23.457 -10.859 -19.312 1.00 32.19 296 GLU A N 1
ATOM 2290 C CA . GLU A 1 296 ? -24.153 -9.654 -18.875 1.00 32.19 296 GLU A CA 1
ATOM 2291 C C . GLU A 1 296 ? -23.097 -8.674 -18.366 1.00 32.19 296 GLU A C 1
ATOM 2293 O O . GLU A 1 296 ? -22.699 -8.660 -17.205 1.00 32.19 296 GLU A O 1
ATOM 2298 N N . ARG A 1 297 ? -22.587 -7.862 -19.293 1.00 35.72 297 ARG A N 1
ATOM 2299 C CA . ARG A 1 297 ? -21.993 -6.574 -18.975 1.00 35.72 297 ARG A CA 1
ATOM 2300 C C . ARG A 1 297 ? -23.085 -5.788 -18.264 1.00 35.72 297 ARG A C 1
ATOM 2302 O O . ARG A 1 297 ? -24.006 -5.322 -18.932 1.00 35.72 297 ARG A O 1
ATOM 2309 N N . THR A 1 298 ? -22.987 -5.628 -16.948 1.00 41.56 298 THR A N 1
ATOM 2310 C CA . THR A 1 298 ? -23.733 -4.569 -16.267 1.00 41.56 298 THR A CA 1
ATOM 2311 C C . THR A 1 298 ? -23.396 -3.277 -17.014 1.00 41.56 298 THR A C 1
ATOM 2313 O O . THR A 1 298 ? -22.227 -2.922 -17.177 1.00 41.56 298 THR A O 1
ATOM 2316 N N . GLY A 1 299 ? -24.400 -2.636 -17.615 1.00 40.41 299 GLY A N 1
ATOM 2317 C CA . GLY A 1 299 ? -24.253 -1.545 -18.590 1.00 40.41 299 GLY A CA 1
ATOM 2318 C C . GLY A 1 299 ? -23.705 -0.233 -18.012 1.00 40.41 299 GLY A C 1
ATOM 2319 O O . GLY A 1 299 ? -23.976 0.847 -18.541 1.00 40.41 299 GLY A O 1
ATOM 2320 N N . ILE A 1 300 ? -22.950 -0.295 -16.917 1.00 46.59 300 ILE A N 1
ATOM 2321 C CA . ILE A 1 300 ? -22.458 0.853 -16.175 1.00 46.59 300 ILE A CA 1
ATOM 2322 C C . ILE A 1 300 ? -21.036 1.155 -16.640 1.00 46.59 300 ILE A C 1
ATOM 2324 O O . ILE A 1 300 ? -20.074 0.476 -16.285 1.00 46.59 300 ILE A O 1
ATOM 2328 N N . SER A 1 301 ? -20.875 2.195 -17.456 1.00 48.50 301 SER A N 1
ATOM 2329 C CA . SER A 1 301 ? -19.539 2.699 -17.767 1.00 48.50 301 SER A CA 1
ATOM 2330 C C . SER A 1 301 ? -18.889 3.285 -16.504 1.00 48.50 301 SER A C 1
ATOM 2332 O O . SER A 1 301 ? -19.550 3.939 -15.700 1.00 48.50 301 SER A O 1
ATOM 2334 N N . VAL A 1 302 ? -17.573 3.112 -16.343 1.00 47.56 302 VAL A N 1
ATOM 2335 C CA . VAL A 1 302 ? -16.788 3.684 -15.224 1.00 47.56 302 VAL A CA 1
ATOM 2336 C C . VAL A 1 302 ? -16.985 5.207 -15.102 1.00 47.56 302 VAL A C 1
ATOM 2338 O O . VAL A 1 302 ? -17.015 5.746 -14.000 1.00 47.56 302 VAL A O 1
ATOM 2341 N N . GLY A 1 303 ? -17.237 5.899 -16.220 1.00 42.38 303 GLY A N 1
ATOM 2342 C CA . GLY A 1 303 ? -17.602 7.320 -16.222 1.00 42.38 303 GLY A CA 1
ATOM 2343 C C . GLY A 1 303 ? -18.950 7.627 -15.550 1.00 42.38 303 GLY A C 1
ATOM 2344 O O . GLY A 1 303 ? -19.083 8.664 -14.908 1.00 42.38 303 GLY A O 1
ATOM 2345 N N . ARG A 1 304 ? -19.934 6.718 -15.628 1.00 48.84 304 ARG A N 1
ATOM 2346 C CA . ARG A 1 304 ? -21.213 6.841 -14.904 1.00 48.84 304 ARG A CA 1
ATOM 2347 C C . ARG A 1 304 ? -21.057 6.568 -13.406 1.00 48.84 304 ARG A C 1
ATOM 2349 O O . ARG A 1 304 ? -21.721 7.224 -12.612 1.00 48.84 304 ARG A O 1
ATOM 2356 N N . LEU A 1 305 ? -20.143 5.677 -13.009 1.00 55.03 305 LEU A N 1
ATOM 2357 C CA . LEU A 1 305 ? -19.813 5.447 -11.593 1.00 55.03 305 LEU A CA 1
ATOM 2358 C C . LEU A 1 305 ? -19.110 6.656 -10.961 1.00 55.03 305 LEU A C 1
ATOM 2360 O O . LEU A 1 305 ? -19.448 7.036 -9.842 1.00 55.03 305 LEU A O 1
ATOM 2364 N N . GLY A 1 306 ? -18.193 7.301 -11.691 1.00 51.97 306 GLY A N 1
ATOM 2365 C CA . GLY A 1 306 ? -17.535 8.534 -11.241 1.00 51.97 306 GLY A CA 1
ATOM 2366 C C . GLY A 1 306 ? -18.514 9.689 -10.999 1.00 51.97 306 GLY A C 1
ATOM 2367 O O . GLY A 1 306 ? -18.346 10.443 -10.045 1.00 51.97 306 GLY A O 1
ATOM 2368 N N . ALA A 1 307 ? -19.579 9.780 -11.803 1.00 59.38 307 ALA A N 1
ATOM 2369 C CA . ALA A 1 307 ? -20.662 10.744 -11.594 1.00 59.38 307 ALA A CA 1
ATOM 2370 C C . ALA A 1 307 ? -21.584 10.375 -10.412 1.00 59.38 307 ALA A C 1
ATOM 2372 O O . ALA A 1 307 ? -22.138 11.257 -9.758 1.00 59.38 307 ALA A O 1
ATOM 2373 N N . LEU A 1 308 ? -21.734 9.081 -10.108 1.00 73.62 308 LEU A N 1
ATOM 2374 C CA . LEU A 1 308 ? -22.638 8.582 -9.069 1.00 73.62 308 LEU A CA 1
ATOM 2375 C C . LEU A 1 308 ? -22.012 8.596 -7.662 1.00 73.62 308 LEU A C 1
ATOM 2377 O O . LEU A 1 308 ? -22.713 8.814 -6.672 1.00 73.62 308 LEU A O 1
ATOM 2381 N N . ALA A 1 309 ? -20.697 8.389 -7.555 1.00 73.50 309 ALA A N 1
ATOM 2382 C CA . ALA A 1 309 ? -19.998 8.239 -6.277 1.00 73.50 309 ALA A CA 1
ATOM 2383 C C . ALA A 1 309 ? -20.157 9.437 -5.311 1.00 73.50 309 ALA A C 1
ATOM 2385 O O . ALA A 1 309 ? -20.446 9.196 -4.134 1.00 73.50 309 ALA A O 1
ATOM 2386 N N . PRO A 1 310 ? -20.066 10.714 -5.747 1.00 77.00 310 PRO A N 1
ATOM 2387 C CA . PRO A 1 310 ? -20.298 11.856 -4.860 1.00 77.00 310 PRO A CA 1
ATOM 2388 C C . PRO A 1 310 ? -21.721 11.888 -4.289 1.00 77.00 310 PRO A C 1
ATOM 2390 O O . PRO A 1 310 ? -21.902 12.170 -3.103 1.00 77.00 310 PRO A O 1
ATOM 2393 N N . ALA A 1 311 ? -22.725 11.546 -5.104 1.00 82.56 311 ALA A N 1
ATOM 2394 C CA . ALA A 1 311 ? -24.120 11.483 -4.678 1.00 82.56 311 ALA A CA 1
ATOM 2395 C C . ALA A 1 311 ? -24.347 10.344 -3.672 1.00 82.56 311 ALA A C 1
ATOM 2397 O O . ALA A 1 311 ? -24.969 10.558 -2.633 1.00 82.56 311 ALA A O 1
ATOM 2398 N N . MET A 1 312 ? -23.786 9.156 -3.924 1.00 84.81 312 MET A N 1
ATOM 2399 C CA . MET A 1 312 ? -23.912 8.008 -3.015 1.00 84.81 312 MET A CA 1
ATOM 2400 C C . MET A 1 312 ? -23.203 8.252 -1.682 1.00 84.81 312 MET A C 1
ATOM 2402 O O . MET A 1 312 ? -23.773 7.997 -0.624 1.00 84.81 312 MET A O 1
ATOM 2406 N N . HIS A 1 313 ? -22.004 8.836 -1.702 1.00 82.44 313 HIS A N 1
ATOM 2407 C CA . HIS A 1 313 ? -21.281 9.204 -0.484 1.00 82.44 313 HIS A CA 1
ATOM 2408 C C . HIS A 1 313 ? -22.020 10.284 0.329 1.00 82.44 313 HIS A C 1
ATOM 2410 O O . HIS A 1 313 ? -22.081 10.244 1.564 1.00 82.44 313 HIS A O 1
ATOM 2416 N N . ALA A 1 314 ? -22.624 11.258 -0.355 1.00 83.75 314 ALA A N 1
ATOM 2417 C CA . ALA A 1 314 ? -23.417 12.294 0.290 1.00 83.75 314 ALA A CA 1
ATOM 2418 C C . ALA A 1 314 ? -24.713 11.739 0.901 1.00 83.75 314 ALA A C 1
ATOM 2420 O O . ALA A 1 314 ? -25.057 12.124 2.017 1.00 83.75 314 ALA A O 1
ATOM 2421 N N . LEU A 1 315 ? -25.401 10.822 0.220 1.00 86.31 315 LEU A N 1
ATOM 2422 C CA . LEU A 1 315 ? -26.671 10.249 0.675 1.00 86.31 315 LEU A CA 1
ATOM 2423 C C . LEU A 1 315 ? -26.511 9.062 1.641 1.00 86.31 315 LEU A C 1
ATOM 2425 O O . LEU A 1 315 ? -27.457 8.744 2.355 1.00 86.31 315 LEU A O 1
ATOM 2429 N N . GLY A 1 316 ? -25.326 8.448 1.722 1.00 82.69 316 GLY A N 1
ATOM 2430 C CA . GLY A 1 316 ? -25.043 7.310 2.608 1.00 82.69 316 GLY A CA 1
ATOM 2431 C C . GLY A 1 316 ? -24.979 7.637 4.108 1.00 82.69 316 GLY A C 1
ATOM 2432 O O . GLY A 1 316 ? -24.944 6.730 4.934 1.00 82.69 316 GLY A O 1
ATOM 2433 N N . ASP A 1 317 ? -24.986 8.917 4.493 1.00 89.25 317 ASP A N 1
ATOM 2434 C CA . ASP A 1 317 ? -25.062 9.339 5.898 1.00 89.25 317 ASP A CA 1
ATOM 2435 C C . ASP A 1 317 ? -26.512 9.572 6.323 1.00 89.25 317 ASP A C 1
ATOM 2437 O O . ASP A 1 317 ? -27.256 10.333 5.701 1.00 89.25 317 ASP A O 1
ATOM 2441 N N . ARG A 1 318 ? -26.890 8.965 7.449 1.00 85.06 318 ARG A N 1
ATOM 2442 C CA . ARG A 1 318 ? -28.252 9.014 7.993 1.00 85.06 318 ARG A CA 1
ATOM 2443 C C . ARG A 1 318 ? -28.766 10.437 8.234 1.00 85.06 318 ARG A C 1
ATOM 2445 O O . ARG A 1 318 ? -29.942 10.704 8.001 1.00 85.06 318 ARG A O 1
ATOM 2452 N N . THR A 1 319 ? -27.913 11.349 8.699 1.00 82.38 319 THR A N 1
ATOM 2453 C CA . THR A 1 319 ? -28.304 12.740 8.984 1.00 82.38 319 THR A CA 1
ATOM 2454 C C . THR A 1 319 ? -28.476 13.521 7.687 1.00 82.38 319 THR A C 1
ATOM 2456 O O . THR A 1 319 ? -29.434 14.276 7.543 1.00 82.38 319 THR A O 1
ATOM 2459 N N . ARG A 1 320 ? -27.580 13.319 6.715 1.00 93.06 320 ARG A N 1
ATOM 2460 C CA . ARG A 1 320 ? -27.680 13.934 5.384 1.00 93.06 320 ARG A CA 1
ATOM 2461 C C . ARG A 1 320 ? -28.924 13.469 4.636 1.00 93.06 320 ARG A C 1
ATOM 2463 O O . ARG A 1 320 ? -29.632 14.306 4.080 1.00 93.06 320 ARG A O 1
ATOM 2470 N N . LEU A 1 321 ? -29.235 12.176 4.692 1.00 91.19 321 LEU A N 1
ATOM 2471 C CA . LEU A 1 321 ? -30.453 11.628 4.104 1.00 91.19 321 LEU A CA 1
ATOM 2472 C C . LEU A 1 321 ? -31.709 12.211 4.766 1.00 91.19 321 LEU A C 1
ATOM 2474 O O . LEU A 1 321 ? -32.622 12.636 4.062 1.00 91.19 321 LEU A O 1
ATOM 2478 N N . ALA A 1 322 ? -31.732 12.316 6.099 1.00 89.25 322 ALA A N 1
ATOM 2479 C CA . ALA A 1 322 ? -32.840 12.936 6.826 1.00 89.25 322 ALA A CA 1
ATOM 2480 C C . ALA A 1 322 ? -33.051 14.409 6.428 1.00 89.25 322 ALA A C 1
ATOM 2482 O O . ALA A 1 322 ? -34.184 14.817 6.188 1.00 89.25 322 ALA A O 1
ATOM 2483 N N . ILE A 1 323 ? -31.971 15.188 6.277 1.00 92.00 323 ILE A N 1
ATOM 2484 C CA . ILE A 1 323 ? -32.033 16.574 5.781 1.00 92.00 323 ILE A CA 1
ATOM 2485 C C . ILE A 1 323 ? -32.646 16.624 4.377 1.00 92.00 323 ILE A C 1
ATOM 2487 O O . ILE A 1 323 ? -33.555 17.416 4.133 1.00 92.00 323 ILE A O 1
ATOM 2491 N N . VAL A 1 324 ? -32.166 15.787 3.453 1.00 94.06 324 VAL A N 1
ATOM 2492 C CA . VAL A 1 324 ? -32.647 15.767 2.064 1.00 94.06 324 VAL A CA 1
ATOM 2493 C C . VAL A 1 324 ? -34.126 15.381 1.992 1.00 94.06 324 VAL A C 1
ATOM 2495 O O . VAL A 1 324 ? -34.896 16.083 1.340 1.00 94.06 324 VAL A O 1
ATOM 2498 N N . LEU A 1 325 ? -34.543 14.318 2.686 1.00 92.06 325 LEU A N 1
ATOM 2499 C CA . LEU A 1 325 ? -35.940 13.872 2.716 1.00 92.06 325 LEU A CA 1
ATOM 2500 C C . LEU A 1 325 ? -36.860 14.938 3.318 1.00 92.06 325 LEU A C 1
ATOM 2502 O O . LEU A 1 325 ? -37.894 15.260 2.736 1.00 92.06 325 LEU A O 1
ATOM 2506 N N . HIS A 1 326 ? -36.444 15.552 4.426 1.00 92.44 326 HIS A N 1
ATOM 2507 C CA . HIS A 1 326 ? -37.241 16.576 5.089 1.00 92.44 326 HIS A CA 1
ATOM 2508 C C . HIS A 1 326 ? -37.436 17.818 4.202 1.00 92.44 326 HIS A C 1
ATOM 2510 O O . HIS A 1 326 ? -38.550 18.326 4.088 1.00 92.44 326 HIS A O 1
ATOM 2516 N N . LEU A 1 327 ? -36.387 18.260 3.496 1.00 94.50 327 LEU A N 1
ATOM 2517 C CA . LEU A 1 327 ? -36.463 19.360 2.524 1.00 94.50 327 LEU A CA 1
ATOM 2518 C C . LEU A 1 327 ? -37.276 19.006 1.264 1.00 94.50 327 LEU A C 1
ATOM 2520 O O . LEU A 1 327 ? -37.869 19.890 0.641 1.00 94.50 327 LEU A O 1
ATOM 2524 N N . LEU A 1 328 ? -37.296 17.735 0.849 1.00 92.44 328 LEU A N 1
ATOM 2525 C CA . LEU A 1 328 ? -38.123 17.274 -0.272 1.00 92.44 328 LEU A CA 1
ATOM 2526 C C . LEU A 1 328 ? -39.616 17.317 0.063 1.00 92.44 328 LEU A C 1
ATOM 2528 O O . LEU A 1 328 ? -40.411 17.653 -0.821 1.00 92.44 328 LEU A O 1
ATOM 2532 N N . GLU A 1 329 ? -39.962 17.003 1.310 1.00 92.19 329 GLU A N 1
ATOM 2533 C CA . GLU A 1 329 ? -41.328 16.972 1.834 1.00 92.19 329 GLU A CA 1
ATOM 2534 C C . GLU A 1 329 ? -41.850 18.374 2.194 1.00 92.19 329 GLU A C 1
ATOM 2536 O O . GLU A 1 329 ? -42.951 18.740 1.791 1.00 92.19 329 GLU A O 1
ATOM 2541 N N . HIS A 1 330 ? -41.042 19.194 2.873 1.00 89.81 330 HIS A N 1
ATOM 2542 C CA . HIS A 1 330 ? -41.484 20.467 3.464 1.00 89.81 330 HIS A CA 1
ATOM 2543 C C . HIS A 1 330 ? -41.013 21.711 2.689 1.00 89.81 330 HIS A C 1
ATOM 2545 O O . HIS A 1 330 ? -41.430 22.832 2.980 1.00 89.81 330 HIS A O 1
ATOM 2551 N N . GLY A 1 331 ? -40.160 21.533 1.677 1.00 91.69 331 GLY A N 1
ATOM 2552 C CA . GLY A 1 331 ? -39.594 22.627 0.890 1.00 91.69 331 GLY A CA 1
ATOM 2553 C C . GLY A 1 331 ? -38.386 23.308 1.552 1.00 91.69 331 GLY A C 1
ATOM 2554 O O . GLY A 1 331 ? -37.794 22.768 2.484 1.00 91.69 331 GLY A O 1
ATOM 2555 N N . PRO A 1 332 ? -37.948 24.475 1.035 1.00 94.88 332 PRO A N 1
ATOM 2556 C CA . PRO A 1 332 ? -36.721 25.124 1.493 1.00 94.88 332 PRO A CA 1
ATOM 2557 C C . PRO A 1 332 ? -36.807 25.678 2.921 1.00 94.88 332 PRO A C 1
ATOM 2559 O O . PRO A 1 332 ? -37.636 26.550 3.202 1.00 94.88 332 PRO A O 1
ATOM 2562 N N . LEU A 1 333 ? -35.877 25.260 3.780 1.00 93.62 333 LEU A N 1
ATOM 2563 C CA . LEU A 1 333 ? -35.802 25.634 5.197 1.00 93.62 333 LEU A CA 1
ATOM 2564 C C . LEU A 1 333 ? -34.455 26.276 5.541 1.00 93.62 333 LEU A C 1
ATOM 2566 O O . LEU A 1 333 ? -33.438 26.033 4.894 1.00 93.62 333 LEU A O 1
ATOM 2570 N N . THR A 1 334 ? -34.427 27.107 6.572 1.00 93.56 334 THR A N 1
ATOM 2571 C CA . THR A 1 334 ? -33.200 27.653 7.159 1.00 93.56 334 THR A CA 1
ATOM 2572 C C . THR A 1 334 ? -32.453 26.594 7.978 1.00 93.56 334 THR A C 1
ATOM 2574 O O . THR A 1 334 ? -33.000 25.568 8.375 1.00 93.56 334 THR A O 1
ATOM 2577 N N . MET A 1 335 ? -31.177 26.855 8.280 1.00 87.88 335 MET A N 1
ATOM 2578 C CA . MET A 1 335 ? -30.358 25.966 9.123 1.00 87.88 335 MET A CA 1
ATOM 2579 C C . MET A 1 335 ? -30.935 25.768 10.530 1.00 87.88 335 MET A C 1
ATOM 2581 O O . MET A 1 335 ? -30.710 24.724 11.133 1.00 87.88 335 MET A O 1
ATOM 2585 N N . GLN A 1 336 ? -31.630 26.779 11.057 1.00 86.62 336 GLN A N 1
ATOM 2586 C CA . GLN A 1 336 ? -32.264 26.715 12.370 1.00 86.62 336 GLN A CA 1
ATOM 2587 C C . GLN A 1 336 ? -33.530 25.854 12.320 1.00 86.62 336 GLN A C 1
ATOM 2589 O O . GLN A 1 336 ? -33.650 24.930 13.115 1.00 86.62 336 GLN A O 1
ATOM 2594 N N . GLU A 1 337 ? -34.402 26.077 11.332 1.00 88.75 337 GLU A N 1
ATOM 2595 C CA . GLU A 1 337 ? -35.600 25.250 11.122 1.00 88.75 337 GLU A CA 1
ATOM 2596 C C . GLU A 1 337 ? -35.227 23.768 10.912 1.00 88.75 337 GLU A C 1
ATOM 2598 O O . GLU A 1 337 ? -35.874 22.884 11.463 1.00 88.75 337 GLU A O 1
ATOM 2603 N N . LEU A 1 338 ? -34.131 23.476 10.196 1.00 91.50 338 LEU A N 1
ATOM 2604 C CA . LEU A 1 338 ? -33.610 22.109 10.042 1.00 91.50 338 LEU A CA 1
ATOM 2605 C C . LEU A 1 338 ? -33.063 21.508 11.346 1.00 91.50 338 LEU A C 1
ATOM 2607 O O . LEU A 1 338 ? -33.228 20.313 11.584 1.00 91.50 338 LEU A O 1
ATOM 2611 N N . ALA A 1 339 ? -32.390 22.310 12.173 1.00 83.81 339 ALA A N 1
ATOM 2612 C CA . ALA A 1 339 ? -31.867 21.869 13.466 1.00 83.81 339 ALA A CA 1
ATOM 2613 C C . ALA A 1 339 ? -32.998 21.516 14.438 1.00 83.81 339 ALA A C 1
ATOM 2615 O O . ALA A 1 339 ? -32.942 20.484 15.107 1.00 83.81 339 ALA A O 1
ATOM 2616 N N . GLU A 1 340 ? -34.042 22.344 14.461 1.00 84.69 340 GLU A N 1
ATOM 2617 C CA . GLU A 1 340 ? -35.237 22.141 15.277 1.00 84.69 340 GLU A CA 1
ATOM 2618 C C . GLU A 1 340 ? -36.038 20.923 14.799 1.00 84.69 340 GLU A C 1
ATOM 2620 O O . GLU A 1 340 ? -36.356 20.048 15.604 1.00 84.69 340 GLU A O 1
ATOM 2625 N N . ALA A 1 341 ? -36.292 20.806 13.491 1.00 83.44 341 ALA A N 1
ATOM 2626 C CA . ALA A 1 341 ? -37.085 19.714 12.927 1.00 83.44 341 ALA A CA 1
ATOM 2627 C C . ALA A 1 341 ? -36.426 18.335 13.077 1.00 83.44 341 ALA A C 1
ATOM 2629 O O . ALA A 1 341 ? -37.110 17.341 13.312 1.00 83.44 341 ALA A O 1
ATOM 2630 N N . LEU A 1 342 ? -35.097 18.262 12.955 1.00 85.75 342 LEU A N 1
ATOM 2631 C CA . LEU A 1 342 ? -34.354 17.002 13.058 1.00 85.75 342 LEU A CA 1
ATOM 2632 C C . LEU A 1 342 ? -33.838 16.719 14.474 1.00 85.75 342 LEU A C 1
ATOM 2634 O O . LEU A 1 342 ? -33.235 15.670 14.686 1.00 85.75 342 LEU A O 1
ATOM 2638 N N . GLN A 1 343 ? -34.061 17.630 15.429 1.00 84.06 343 GLN A N 1
ATOM 2639 C CA . GLN A 1 343 ? -33.536 17.566 16.800 1.00 84.06 343 GLN A CA 1
ATOM 2640 C C . GLN A 1 343 ? -32.011 17.360 16.854 1.00 84.06 343 GLN A C 1
ATOM 2642 O O . GLN A 1 343 ? -31.481 16.593 17.658 1.00 84.06 343 GLN A O 1
ATOM 2647 N N . VAL A 1 344 ? -31.287 18.060 15.980 1.00 80.00 344 VAL A N 1
ATOM 2648 C CA . VAL A 1 344 ? -29.826 17.974 15.849 1.00 80.00 344 VAL A CA 1
ATOM 2649 C C . VAL A 1 344 ? -29.217 19.354 16.058 1.00 80.00 344 VAL A C 1
ATOM 2651 O O . VAL A 1 344 ? -29.750 20.362 15.606 1.00 80.00 344 VAL A O 1
ATOM 2654 N N . HIS A 1 345 ? -28.055 19.417 16.711 1.00 78.62 345 HIS A N 1
ATOM 2655 C CA . HIS A 1 345 ? -27.383 20.688 16.971 1.00 78.62 345 HIS A CA 1
ATOM 2656 C C . HIS A 1 345 ? -27.061 21.446 15.668 1.00 78.62 345 HIS A C 1
ATOM 2658 O O . HIS A 1 345 ? -26.557 20.866 14.701 1.00 78.62 345 HIS A O 1
ATOM 2664 N N . GLN A 1 346 ? -27.270 22.765 15.653 1.00 75.19 346 GLN A N 1
ATOM 2665 C CA . GLN A 1 346 ? -27.114 23.606 14.458 1.00 75.19 346 GLN A CA 1
ATOM 2666 C C . GLN A 1 346 ? -25.713 23.511 13.823 1.00 75.19 346 GLN A C 1
ATOM 2668 O O . GLN A 1 346 ? -25.578 23.526 12.599 1.00 75.19 346 GLN A O 1
ATOM 2673 N N . SER A 1 347 ? -24.658 23.355 14.633 1.00 69.00 347 SER A N 1
ATOM 2674 C CA . SER A 1 347 ? -23.289 23.143 14.126 1.00 69.00 347 SER A CA 1
ATOM 2675 C C . SER A 1 347 ? -23.147 21.842 13.326 1.00 69.00 347 SER A C 1
ATOM 2677 O O . SER A 1 347 ? -22.407 21.795 12.343 1.00 69.00 347 SER A O 1
ATOM 2679 N N . THR A 1 348 ? -23.900 20.802 13.696 1.00 70.31 348 THR A N 1
ATOM 2680 C CA . THR A 1 348 ? -23.939 19.528 12.973 1.00 70.31 348 THR A CA 1
ATOM 2681 C C . THR A 1 348 ? -24.722 19.682 11.673 1.00 70.31 348 THR A C 1
ATOM 2683 O O . THR A 1 348 ? -24.216 19.275 10.632 1.00 70.31 348 THR A O 1
ATOM 2686 N N . ILE A 1 349 ? -25.873 20.366 11.682 1.00 86.69 349 ILE A N 1
ATOM 2687 C CA . ILE A 1 349 ? -26.621 20.687 10.453 1.00 86.69 349 ILE A CA 1
ATOM 2688 C C . ILE A 1 349 ? -25.762 21.489 9.468 1.00 86.69 349 ILE A C 1
ATOM 2690 O O . ILE A 1 349 ? -25.667 21.121 8.302 1.00 86.69 349 ILE A O 1
ATOM 2694 N N . SER A 1 350 ? -25.059 22.526 9.930 1.00 84.88 350 SER A N 1
ATOM 2695 C CA . SER A 1 350 ? -24.178 23.342 9.081 1.00 84.88 350 SER A CA 1
ATOM 2696 C C . SER A 1 350 ? -23.075 22.512 8.409 1.00 84.88 350 SER A C 1
ATOM 2698 O O . SER A 1 350 ? -22.831 22.632 7.201 1.00 84.88 350 SER A O 1
ATOM 2700 N N . ARG A 1 351 ? -22.444 21.603 9.168 1.00 86.62 351 ARG A N 1
ATOM 2701 C CA . ARG A 1 351 ? -21.435 20.673 8.642 1.00 86.62 351 ARG A CA 1
ATOM 2702 C C . ARG A 1 351 ? -22.029 19.735 7.591 1.00 86.62 351 ARG A C 1
ATOM 2704 O O . ARG A 1 351 ? -21.453 19.588 6.514 1.00 86.62 351 ARG A O 1
ATOM 2711 N N . GLN A 1 352 ? -23.186 19.141 7.876 1.00 87.56 352 GLN A N 1
ATOM 2712 C CA . GLN A 1 352 ? -23.836 18.193 6.969 1.00 87.56 352 GLN A CA 1
ATOM 2713 C C . GLN A 1 352 ? -24.360 18.867 5.695 1.00 87.56 352 GLN A C 1
ATOM 2715 O O . GLN A 1 352 ? -24.169 18.338 4.603 1.00 87.56 352 GLN A O 1
ATOM 2720 N N . VAL A 1 353 ? -24.925 20.073 5.792 1.00 90.69 353 VAL A N 1
ATOM 2721 C CA . VAL A 1 353 ? -25.347 20.858 4.622 1.00 90.69 353 VAL A CA 1
ATOM 2722 C C . VAL A 1 353 ? -24.145 21.294 3.783 1.00 90.69 353 VAL A C 1
ATOM 2724 O O . VAL A 1 353 ? -24.226 21.307 2.559 1.00 90.69 353 VAL A O 1
ATOM 2727 N N . THR A 1 354 ? -23.001 21.595 4.403 1.00 90.12 354 THR A N 1
ATOM 2728 C CA . THR A 1 354 ? -21.765 21.882 3.659 1.00 90.12 354 THR A CA 1
ATOM 2729 C C . THR A 1 354 ? -21.300 20.665 2.857 1.00 90.12 354 THR A C 1
ATOM 2731 O O . THR A 1 354 ? -20.914 20.818 1.700 1.00 90.12 354 THR A O 1
ATOM 2734 N N . ALA A 1 355 ? -21.374 19.464 3.437 1.00 83.88 355 ALA A N 1
ATOM 2735 C CA . ALA A 1 355 ? -21.064 18.220 2.734 1.00 83.88 355 ALA A CA 1
ATOM 2736 C C . ALA A 1 355 ? -22.056 17.941 1.587 1.00 83.88 355 ALA A C 1
ATOM 2738 O O . ALA A 1 355 ? -21.628 17.672 0.469 1.00 83.88 355 ALA A O 1
ATOM 2739 N N . LEU A 1 356 ? -23.363 18.108 1.822 1.00 90.00 356 LEU A N 1
ATOM 2740 C CA . LEU A 1 356 ? -24.396 17.986 0.784 1.00 90.00 356 LEU A CA 1
ATOM 2741 C C . LEU A 1 356 ? -24.211 19.001 -0.355 1.00 90.00 356 LEU A C 1
ATOM 2743 O O . LEU A 1 356 ? -24.444 18.673 -1.514 1.00 90.00 356 LEU A O 1
ATOM 2747 N N . ARG A 1 357 ? -23.773 20.226 -0.043 1.00 91.00 357 ARG A N 1
ATOM 2748 C CA . ARG A 1 357 ? -23.520 21.276 -1.039 1.00 91.00 357 ARG A CA 1
ATOM 2749 C C . ARG A 1 357 ? -22.297 20.968 -1.899 1.00 91.00 357 ARG A C 1
ATOM 2751 O O . ARG A 1 357 ? -22.324 21.241 -3.090 1.00 91.00 357 ARG A O 1
ATOM 2758 N N . LYS A 1 358 ? -21.237 20.404 -1.309 1.00 83.81 358 LYS A N 1
ATOM 2759 C CA . LYS A 1 358 ? -20.049 19.950 -2.056 1.00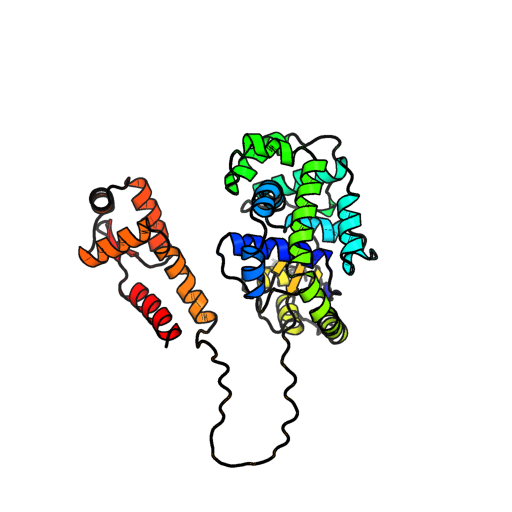 83.81 358 LYS A CA 1
ATOM 2760 C C . LYS A 1 358 ? -20.383 18.844 -3.059 1.00 83.81 358 LYS A C 1
ATOM 2762 O O . LYS A 1 358 ? -19.740 18.772 -4.092 1.00 83.81 358 LYS A O 1
ATOM 2767 N N . ALA A 1 359 ? -21.382 18.022 -2.750 1.00 83.19 359 ALA A N 1
ATOM 2768 C CA . ALA A 1 359 ? -21.908 16.997 -3.647 1.00 83.19 359 ALA A CA 1
ATOM 2769 C C . ALA A 1 359 ? -23.066 17.496 -4.531 1.00 83.19 359 ALA A C 1
ATOM 2771 O O . ALA A 1 359 ? -23.770 16.682 -5.112 1.00 83.19 359 ALA A O 1
ATOM 2772 N N . GLU A 1 360 ? -23.318 18.810 -4.577 1.00 89.38 360 GLU A N 1
ATOM 2773 C CA . GLU A 1 360 ? -24.368 19.448 -5.388 1.00 89.38 360 GLU A CA 1
ATOM 2774 C C . GLU A 1 360 ? -25.809 18.977 -5.103 1.00 89.38 360 GLU A C 1
ATOM 2776 O O . GLU A 1 360 ? -26.738 19.328 -5.822 1.00 89.38 360 GLU A O 1
ATOM 2781 N N . MET A 1 361 ? -26.042 18.258 -4.000 1.00 89.94 361 MET A N 1
ATOM 2782 C CA . MET A 1 361 ? -27.370 17.756 -3.616 1.00 89.94 361 MET A CA 1
ATOM 2783 C C . MET A 1 361 ? -28.290 18.869 -3.096 1.00 89.94 361 MET A C 1
ATOM 2785 O O . MET A 1 361 ? -29.518 18.767 -3.152 1.00 89.94 361 MET A O 1
ATOM 2789 N N . VAL A 1 362 ? -27.703 19.940 -2.556 1.00 93.88 362 VAL A N 1
ATOM 2790 C CA . VAL A 1 362 ? -28.431 21.087 -2.004 1.00 93.88 362 VAL A CA 1
ATOM 2791 C C . VAL A 1 362 ? -27.770 22.402 -2.389 1.00 93.88 362 VAL A C 1
ATOM 2793 O O . VAL A 1 362 ? -26.552 22.500 -2.533 1.00 93.88 362 VAL A O 1
ATOM 2796 N N . THR A 1 363 ? -28.578 23.451 -2.476 1.00 93.81 363 THR A N 1
ATOM 2797 C CA . THR A 1 363 ? -28.129 24.833 -2.649 1.00 93.81 363 THR A CA 1
ATOM 2798 C C . THR A 1 363 ? -28.568 25.681 -1.466 1.00 93.81 363 THR A C 1
ATOM 2800 O O . THR A 1 363 ? -29.582 25.412 -0.826 1.00 93.81 363 THR A O 1
ATOM 2803 N N . VAL A 1 364 ? -27.794 26.724 -1.163 1.00 91.94 364 VAL A N 1
ATOM 2804 C CA . VAL A 1 364 ? -28.181 27.744 -0.184 1.00 91.94 364 VAL A CA 1
ATOM 2805 C C . VAL A 1 364 ? -28.564 28.993 -0.962 1.00 91.94 364 VAL A C 1
ATOM 2807 O O . VAL A 1 364 ? -27.731 29.590 -1.645 1.00 91.94 364 VAL A O 1
ATOM 2810 N N . ARG A 1 365 ? -29.841 29.363 -0.896 1.00 90.75 365 ARG A N 1
ATOM 2811 C CA . ARG A 1 365 ? -30.393 30.535 -1.578 1.00 90.75 365 ARG A CA 1
ATOM 2812 C C . ARG A 1 365 ? -29.949 31.826 -0.876 1.00 90.75 365 ARG A C 1
ATOM 2814 O O . ARG A 1 365 ? -29.423 31.815 0.237 1.00 90.75 365 ARG A O 1
ATOM 2821 N N . ARG A 1 366 ? -30.170 32.972 -1.531 1.00 81.56 366 ARG A N 1
ATOM 2822 C CA . ARG A 1 366 ? -29.804 34.303 -0.999 1.00 81.56 366 ARG A CA 1
ATOM 2823 C C . ARG A 1 366 ? -30.523 34.654 0.310 1.00 81.56 366 ARG A C 1
ATOM 2825 O O . ARG A 1 366 ? -29.978 35.395 1.117 1.00 81.56 366 ARG A O 1
ATOM 2832 N N . ASP A 1 367 ? -31.701 34.082 0.536 1.00 87.50 367 ASP A N 1
ATOM 2833 C CA . ASP A 1 367 ? -32.480 34.170 1.780 1.00 87.50 367 ASP A CA 1
ATOM 2834 C C . ASP A 1 367 ? -31.978 33.211 2.882 1.00 87.50 367 ASP A C 1
ATOM 2836 O O . ASP A 1 367 ? -32.630 33.049 3.910 1.00 87.50 367 ASP A O 1
ATOM 2840 N N . ARG A 1 368 ? -30.815 32.575 2.676 1.00 88.25 368 ARG A N 1
ATOM 2841 C CA . ARG A 1 368 ? -30.192 31.584 3.568 1.00 88.25 368 ARG A CA 1
ATOM 2842 C C . ARG A 1 368 ? -31.017 30.310 3.773 1.00 88.25 368 ARG A C 1
ATOM 2844 O O . ARG A 1 368 ? -30.706 29.533 4.677 1.00 88.25 368 ARG A O 1
ATOM 2851 N N . ARG A 1 369 ? -32.021 30.057 2.929 1.00 92.31 369 ARG A N 1
ATOM 2852 C CA . ARG A 1 369 ? -32.752 28.787 2.920 1.00 92.31 369 ARG A CA 1
ATOM 2853 C C . ARG A 1 369 ? -32.001 27.744 2.104 1.00 92.31 369 ARG A C 1
ATOM 2855 O O . ARG A 1 369 ? -31.484 28.024 1.020 1.00 92.31 369 ARG A O 1
ATOM 2862 N N . VAL A 1 370 ? -31.944 26.536 2.639 1.00 92.25 370 VAL A N 1
ATOM 2863 C CA . VAL A 1 370 ? -31.391 25.349 1.999 1.00 92.25 370 VAL A CA 1
ATOM 2864 C C . VAL A 1 370 ? -32.485 24.729 1.140 1.00 92.25 370 VAL A C 1
ATOM 2866 O O . VAL A 1 370 ? -33.586 24.484 1.623 1.00 92.25 370 VAL A O 1
ATOM 2869 N N . ALA A 1 371 ? -32.198 24.490 -0.135 1.00 93.44 371 ALA A N 1
ATOM 2870 C CA . ALA A 1 371 ? -33.110 23.859 -1.079 1.00 93.44 371 ALA A CA 1
ATOM 2871 C C . ALA A 1 371 ? -32.440 22.645 -1.724 1.00 93.44 371 ALA A C 1
ATOM 2873 O O . ALA A 1 371 ? -31.252 22.681 -2.038 1.00 93.44 371 ALA A O 1
ATOM 2874 N N . VAL A 1 372 ? -33.205 21.579 -1.941 1.00 94.19 372 VAL A N 1
ATOM 2875 C CA . VAL A 1 372 ? -32.716 20.366 -2.606 1.00 94.19 372 VAL A CA 1
ATOM 2876 C C . VAL A 1 372 ? -32.661 20.565 -4.118 1.00 94.19 372 VAL A C 1
ATOM 2878 O O . VAL A 1 372 ? -33.627 21.034 -4.725 1.00 94.19 372 VAL A O 1
ATOM 2881 N N . GLN A 1 373 ? -31.553 20.149 -4.729 1.00 91.88 373 GLN A N 1
ATOM 2882 C CA . GLN A 1 373 ? -31.402 20.063 -6.180 1.00 91.88 373 GLN A CA 1
ATOM 2883 C C . GLN A 1 373 ? -32.076 18.779 -6.671 1.00 91.88 373 GLN A C 1
ATOM 2885 O O . GLN A 1 373 ? -31.469 17.715 -6.763 1.00 91.88 373 GLN A O 1
ATOM 2890 N N . ARG A 1 374 ? -33.385 18.872 -6.937 1.00 89.75 374 ARG A N 1
ATOM 2891 C CA . ARG A 1 374 ? -34.220 17.713 -7.301 1.00 89.75 374 ARG A CA 1
ATOM 2892 C C . ARG A 1 374 ? -33.737 17.002 -8.565 1.00 89.75 374 ARG A C 1
ATOM 2894 O O . ARG A 1 374 ? -33.907 15.791 -8.653 1.00 89.75 374 ARG A O 1
ATOM 2901 N N . GLU A 1 375 ? -33.160 17.739 -9.512 1.00 85.88 375 GLU A N 1
ATOM 2902 C CA . GLU A 1 375 ? -32.662 17.158 -10.760 1.00 85.88 375 GLU A CA 1
ATOM 2903 C C . GLU A 1 375 ? -31.431 16.288 -10.523 1.00 85.88 375 GLU A C 1
ATOM 2905 O O . GLU A 1 375 ? -31.435 15.129 -10.904 1.00 85.88 375 GLU A O 1
ATOM 2910 N N . THR A 1 376 ? -30.454 16.775 -9.760 1.00 83.38 376 THR A N 1
ATOM 2911 C CA . THR A 1 376 ? -29.235 16.021 -9.439 1.00 83.38 376 THR A CA 1
ATOM 2912 C C . THR A 1 376 ? -29.539 14.714 -8.697 1.00 83.38 376 THR A C 1
ATOM 2914 O O . THR A 1 376 ? -28.941 13.676 -8.973 1.00 83.38 376 THR A O 1
ATOM 2917 N N . ILE A 1 377 ? -30.520 14.722 -7.784 1.00 85.81 377 ILE A N 1
ATOM 2918 C CA . ILE A 1 377 ? -30.978 13.493 -7.113 1.00 85.81 377 ILE A CA 1
ATOM 2919 C C . ILE A 1 377 ? -31.678 12.558 -8.102 1.00 85.81 377 ILE A C 1
ATOM 2921 O O . ILE A 1 377 ? -31.443 11.351 -8.081 1.00 85.81 377 ILE A O 1
ATOM 2925 N N . ARG A 1 378 ? -32.539 13.099 -8.970 1.00 87.56 378 ARG A N 1
ATOM 2926 C CA . ARG A 1 378 ? -33.248 12.314 -9.983 1.00 87.56 378 ARG A CA 1
ATOM 2927 C C . ARG A 1 378 ? -32.271 11.649 -10.946 1.00 87.56 378 ARG A C 1
ATOM 2929 O O . ARG A 1 378 ? -32.418 10.458 -11.186 1.00 87.56 378 ARG A O 1
ATOM 2936 N N . GLU A 1 379 ? -31.273 12.376 -11.430 1.00 82.19 379 GLU A N 1
ATOM 2937 C CA . GLU A 1 379 ? -30.215 11.860 -12.300 1.00 82.19 379 GLU A CA 1
ATOM 2938 C C . GLU A 1 379 ? -29.415 10.746 -11.614 1.00 82.19 379 GLU A C 1
ATOM 2940 O O . GLU A 1 379 ? -29.183 9.695 -12.215 1.00 82.19 379 GLU A O 1
ATOM 2945 N N . ALA A 1 380 ? -29.054 10.916 -10.336 1.00 81.62 380 ALA A N 1
ATOM 2946 C CA . ALA A 1 380 ? -28.371 9.880 -9.561 1.00 81.62 380 ALA A CA 1
ATOM 2947 C C . ALA A 1 380 ? -29.234 8.613 -9.403 1.00 81.62 380 ALA A C 1
ATOM 2949 O O . ALA A 1 380 ? -28.760 7.503 -9.649 1.00 81.62 380 ALA A O 1
ATOM 2950 N N . CYS A 1 381 ? -30.517 8.762 -9.057 1.00 83.12 381 CYS A N 1
ATOM 2951 C CA . CYS A 1 381 ? -31.451 7.640 -8.940 1.00 83.12 381 CYS A CA 1
ATOM 2952 C C . CYS A 1 381 ? -31.729 6.964 -10.288 1.00 83.12 381 CYS A C 1
ATOM 2954 O O . CYS A 1 381 ? -31.779 5.742 -10.349 1.00 83.12 381 CYS A O 1
ATOM 2956 N N . GLN A 1 382 ? -31.890 7.725 -11.370 1.00 81.44 382 GLN A N 1
ATOM 2957 C CA . GLN A 1 382 ? -32.089 7.183 -12.717 1.00 81.44 382 GLN A CA 1
ATOM 2958 C C . GLN A 1 382 ? -30.853 6.437 -13.209 1.00 81.44 382 GLN A C 1
ATOM 2960 O O . GLN A 1 382 ? -30.986 5.376 -13.807 1.00 81.44 382 GLN A O 1
ATOM 2965 N N . THR A 1 383 ? -29.657 6.948 -12.914 1.00 73.62 383 THR A N 1
ATOM 2966 C CA . THR A 1 383 ? -28.396 6.259 -13.218 1.00 73.62 383 THR A CA 1
ATOM 2967 C C . THR A 1 383 ? -28.301 4.930 -12.471 1.00 73.62 383 THR A C 1
ATOM 2969 O O . THR A 1 383 ? -27.846 3.945 -13.045 1.00 73.62 383 THR A O 1
ATOM 2972 N N . LEU A 1 384 ? -28.763 4.885 -11.216 1.00 76.00 384 LEU A N 1
ATOM 2973 C CA . LEU A 1 384 ? -28.811 3.662 -10.416 1.00 76.00 384 LEU A CA 1
ATOM 2974 C C . LEU A 1 384 ? -29.893 2.681 -10.899 1.00 76.00 384 LEU A C 1
ATOM 2976 O O . LEU A 1 384 ? -29.652 1.483 -10.941 1.00 76.00 384 LEU A O 1
ATOM 2980 N N . LEU A 1 385 ? -31.071 3.166 -11.292 1.00 76.94 385 LEU A N 1
ATOM 2981 C CA . LEU A 1 385 ? -32.143 2.322 -11.830 1.00 76.94 385 LEU A CA 1
ATOM 2982 C C . LEU A 1 385 ? -31.768 1.734 -13.193 1.00 76.94 385 LEU A C 1
ATOM 2984 O O . LEU A 1 385 ? -31.930 0.541 -13.403 1.00 76.94 385 LEU A O 1
ATOM 2988 N N . ALA A 1 386 ? -31.161 2.534 -14.071 1.00 67.06 386 ALA A N 1
ATOM 2989 C CA . ALA A 1 386 ? -30.637 2.081 -15.360 1.00 67.06 386 ALA A CA 1
ATOM 2990 C C . ALA A 1 386 ? -29.443 1.114 -15.238 1.00 67.06 386 ALA A C 1
ATOM 2992 O O . ALA A 1 386 ? -28.957 0.614 -16.247 1.00 67.06 386 ALA A O 1
ATOM 2993 N N . ALA A 1 387 ? -28.914 0.918 -14.028 1.00 60.22 387 ALA A N 1
ATOM 2994 C CA . ALA A 1 387 ? -27.910 -0.093 -13.722 1.00 60.22 387 ALA A CA 1
ATOM 2995 C C . ALA A 1 387 ? -28.519 -1.420 -13.229 1.00 60.22 387 ALA A C 1
ATOM 2997 O O . ALA A 1 387 ? -27.799 -2.415 -13.161 1.00 60.22 387 ALA A O 1
ATOM 2998 N N . LEU A 1 388 ? -29.799 -1.413 -12.840 1.00 52.94 388 LEU A N 1
ATOM 2999 C CA . LEU A 1 388 ? -30.554 -2.578 -12.367 1.00 52.94 388 LEU A CA 1
ATOM 3000 C C . LEU A 1 388 ? -31.393 -3.230 -13.479 1.00 52.94 388 LEU A C 1
ATOM 3002 O O . LEU A 1 388 ? -31.740 -4.403 -13.351 1.00 52.94 388 LEU A O 1
ATOM 3006 N N . GLU A 1 389 ? -31.731 -2.465 -14.519 1.00 47.16 389 GLU A N 1
ATOM 3007 C CA . GLU A 1 389 ? -32.325 -2.924 -15.787 1.00 47.16 389 GLU A CA 1
ATOM 3008 C C . GLU A 1 389 ? -31.243 -3.344 -16.788 1.00 47.16 389 GLU A C 1
ATOM 3010 O O . GLU A 1 389 ? -31.491 -4.323 -17.530 1.00 47.16 389 GLU A O 1
#

InterPro domains:
  IPR000394 RNA polymerase sigma factor 54 [PS00717] (332-351)
  IPR001845 HTH ArsR-type DNA-binding domain [PS50987] (300-389)
  IPR001845 HTH ArsR-type DNA-binding domain [SM00418] (310-386)
  IPR011991 ArsR-like helix-turn-helix domain [cd00090] (313-369)
  IPR036388 Winged helix-like DNA-binding domain superfamily [G3DSA:1.10.10.10] (297-388)
  IPR036390 Winged helix DNA-binding domain superfamily [SSF46785] (308-373)
  IPR051081 HTH-type Metal-responsive Transcriptional Regulators [PTHR33154] (308-380)

Secondary structure (DSSP, 8-state):
-PPPPP-----PPPPEEEEPPP-HHHHHHHHHHHHHHHHTTPPPSSHHHHHHHHHS-HHHHHHTHHHHHHTGGGHHHHHHHHHHS-TT-GGGT-HHHHHHHHHT--HHHHHHHHHHHHHHHHHTTSPPPSSPP-GGG----SS--HHHHHHHHHHHHHTT-TTHHHHHHHHH-HHHHHHHHHHHHHHHIIIIIHHHHHHHHHHHHHHHHHPPPPPTT--HHHHHHHHHS-PPPHHHHHHHTT-SEEEEEE-TT-TT-EEEEESSSEEEEE-----------------S----------S--HHHHHHHHHHHHHHTSHHHHHHHHHHHHH--EEHHHHHHHHT--HHHHHHHHHHHHHTTSEEE-TTSEEEE-HHHHHHHHHHHHTTT-

pLDDT: mean 84.13, std 18.02, range [27.14, 98.75]

Sequence (389 aa):
MTTPLPDLAIARPAPVLRVAEPSLAATVPTTMLLVDYALGLMAMPTPELQALAEHLPAEIVEESWPVRAAMAHGTVLRDVLMHHLPAGHPGHQEWTDLRRWLAEWSDEFTHGVIAWGVDAVMRYGKPQPDPKPTAADIAPLSQPSPAVRRDGVEVLRAWGVRNAEERLGELLDPRVFRAALLRLLDAIWDGWLDRAWRESLDEMRAVVAATPPPPPGCGGAQWISLVTGLRPDEQYAAEAERATELVVMPTPGLGRSLSLFTDQTTWVLFTPQHEPRTPERTTARLGPGRWVGTSERTGISVGRLGALAPAMHALGDRTRLAIVLHLLEHGPLTMQELAEALQVHQSTISRQVTALRKAEMVTVRRDRRVAVQRETIREACQTLLAALE

Foldseek 3Di:
DDDDDPDPPPPQPAAAEAADAQFCLQFLLVLLLQLVCLLVVHDFLDVLSVVLNVPQPPVLVLLCLLVCLLCVSSVLSSQLSVQPVPPPFCNRQDVVRVLVVLLPDDQQLLLLSSQVSLVVLVCPPHDADVVHDGSNPRGGHPFRDPSCVVRSLVSSVVSVRPPSVVCSVLSRGSNSSSVSVSSNSVSSCVSPQVVQCVVCNVVQVVLNVPDDPADPPQFQQNSCCSSAVAGDDPVQSVVRRVFNYEYEGEYPRQNRHWDWDDDNHIYIYHHHDPPPPDDDPPPPDDDDDDDPDDPPPLPADVVLVVLQVLVCVLCVDPLSVVLLVVCVVPNWDALVVSCVVVVHDSVVSVVSLVSCVVSVQWDQDPVRTIHGPVVSVVSSVVSVVSSVD

Solvent-accessible surface area (backbone atoms only — not comparable to full-atom values): 22020 Å² total; per-residue (Å²): 137,82,77,80,73,76,78,73,71,74,76,72,75,79,53,47,71,50,72,43,75,56,35,43,36,55,38,54,24,50,50,43,32,51,31,48,38,31,69,67,72,43,91,65,64,37,70,66,49,44,51,41,40,73,68,51,57,66,66,53,57,62,65,24,43,58,50,36,46,32,21,59,36,18,58,45,51,22,44,39,32,69,56,68,50,58,93,86,44,62,26,36,80,34,65,72,48,34,54,48,54,62,68,65,55,48,60,28,45,40,28,17,52,48,39,50,17,41,50,53,58,73,44,58,96,50,90,76,61,87,79,69,85,48,59,75,71,62,52,68,25,97,56,69,46,72,62,39,74,67,45,38,41,55,50,26,47,78,64,68,43,75,63,22,75,66,49,39,56,44,63,66,32,43,65,56,36,49,51,34,46,49,54,43,51,50,50,49,34,76,63,45,46,53,59,48,48,66,76,40,44,66,58,44,46,49,52,51,74,67,55,74,80,79,59,91,88,61,48,41,40,55,47,48,28,71,77,63,74,43,80,64,53,74,68,54,25,57,50,35,60,67,32,63,28,37,37,39,29,41,34,78,73,31,45,94,44,74,51,75,51,71,72,90,50,31,39,36,36,31,23,80,75,81,70,75,76,72,75,75,86,74,83,72,90,72,81,95,74,81,90,88,77,80,77,79,68,68,79,64,50,71,71,57,49,65,67,35,48,49,47,50,64,41,52,70,36,72,67,43,36,51,52,53,52,50,32,71,74,74,42,68,39,36,60,61,59,51,15,63,76,67,75,42,60,49,72,56,45,54,53,42,52,51,51,30,37,75,43,54,44,33,46,72,47,97,87,55,26,40,36,66,34,64,63,58,51,48,54,47,53,48,56,52,49,63,54,75,111

Organism: Thermasporomyces composti (NCBI:txid696763)

Nearest PDB structures (foldseek):
  3f72-assembly2_C  TM=8.223E-01  e=1.015E-02  Staphylococcus aureus
  3f72-assembly1_A  TM=7.819E-01  e=1.441E-02  Staphylococcus aureus
  2fxa-assembly3_A  TM=7.129E-01  e=6.457E-02  Bacillus subtilis
  2qww-assembly2_C  TM=6.977E-01  e=5.842E-02  Listeria monocytogenes serotype 4b str. F2365
  2qww-assembly2_D  TM=7.017E-01  e=1.588E-01  Listeria monocytogenes serotype 4b str. F2365